Protein AF-A0A812PKY8-F1 (afdb_monomer)

pLDDT: mean 78.38, std 15.61, range [19.61, 97.19]

Solvent-accessible surface area (backbone atoms only — not comparable to full-atom values): 26232 Å² total; per-residue (Å²): 136,86,81,79,79,78,82,74,77,72,78,53,70,25,56,55,22,37,48,30,30,72,74,69,40,31,68,60,17,46,50,54,48,53,51,48,42,72,75,60,76,65,71,56,68,57,36,49,47,14,37,21,49,14,18,35,76,67,53,36,32,70,62,14,53,65,48,32,70,83,39,70,86,38,48,69,43,48,37,32,26,28,48,10,25,46,45,48,92,34,24,68,61,21,46,52,50,51,50,48,36,58,75,68,70,42,76,80,50,54,68,36,42,36,24,29,20,40,5,19,36,63,55,71,38,39,71,60,16,50,50,40,51,50,52,38,26,68,69,70,41,75,80,50,76,65,42,52,53,39,52,41,55,29,34,73,76,51,44,66,63,48,48,51,58,51,70,72,36,68,66,55,64,41,71,66,44,32,24,41,48,34,32,47,45,43,74,66,68,66,83,54,68,65,60,54,48,51,34,49,52,50,27,55,56,50,52,78,78,50,88,74,55,55,66,50,47,16,38,32,39,25,16,29,20,73,63,69,54,64,49,73,72,58,50,52,50,52,51,56,54,50,70,75,44,61,87,72,42,52,77,68,36,50,29,31,36,35,43,9,32,37,63,42,74,52,43,58,68,58,43,51,52,49,46,44,51,54,32,55,50,52,73,72,51,64,70,85,80,49,60,68,71,59,42,52,51,51,51,51,44,48,45,52,36,50,22,28,29,33,73,59,71,58,58,45,71,66,38,53,54,47,44,47,52,49,42,31,54,48,15,48,48,53,27,56,76,70,68,56,82,68,70,90,46,84,48,44,83,40,83,82,71,90,75,75,55,72,42,64,39,31,46,37,54,44,34,36,32,31,38,42,27,38,78,34,34,45,80,66,98,87,55,97,56,55,40,50,50,57,54,52,42,61,75,49,66,77,70,41,69,37,56,74,30,73,96,55,56,35,20,42,79,71,82,58,75,57,79,47,60,47,79,45,55,32,26,52,35,41,27,41,33,41,51,52,50,50,51,57,36,55,43,84,60,100,79,75,54,59,54,79,80,37,79,76,56,56,70,70,55,35,53,48,54,54,51,62,70,67,70,75,72,97,71,82,96,80,82,82,75,91,125

Foldseek 3Di:
DDDDDDPPDDPPLLVVLQVCLVVLVLVVSVVSLVVQCVPPVQDDVSSLLSNLSSLLSVLVLVSLVVSCVNVVLDLSSLLSSLSSQLDQVRLVVLVVSVVSCVVSVHDDALSSLLSSLNSCLSPLNLVVSLVSLLVCLVVVHDHDPSNLVSLLSSCLSPPPVSVVVCVVRPSCLDLLSLLSQLLSCLVNVDDDVVSNVVSLVSNLVSLVPDQDDLVSLLSNLLSCQSNLPEDPVSVVSSLVSCVVCVVVHDLLSLLSNLNSCLRHPVPLVSLQVSLVVNLVCLVVDDLVPDDPVVSLVSLVSLLSSLLSCLSSVNRDPVSLVSSLVSQLVNQVVVCVVVVADFDQDQKDADDDDPPLDKDFGIDGSWKTKIKHGLQEWDDDPPDPGHHVLVVVCVVCVPNAVLSVDVSLSNQWQDTPGHSWIAITMGTSTRSLSSNSSSVVSNDPDPQDWPCSSRVSDDPVVRVVNNVRVPPTDDDDPDDDDPD

Structure (mmCIF, N/CA/C/O backbone):
data_AF-A0A812PKY8-F1
#
_entry.id   AF-A0A812PKY8-F1
#
loop_
_atom_site.group_PDB
_atom_site.id
_atom_site.type_symbol
_atom_site.label_atom_id
_atom_site.label_alt_id
_atom_site.label_comp_id
_atom_site.label_asym_id
_atom_site.label_entity_id
_atom_site.label_seq_id
_atom_site.pdbx_PDB_ins_code
_atom_site.Cartn_x
_atom_site.Cartn_y
_atom_site.Cartn_z
_atom_site.occupancy
_atom_site.B_iso_or_equiv
_atom_site.auth_seq_id
_atom_site.auth_comp_id
_atom_site.auth_asym_id
_atom_site.auth_atom_id
_atom_site.pdbx_PDB_model_num
ATOM 1 N N . MET A 1 1 ? -17.875 -58.434 38.154 1.00 33.62 1 MET A N 1
ATOM 2 C CA . MET A 1 1 ? -17.111 -57.181 37.977 1.00 33.62 1 MET A CA 1
ATOM 3 C C . MET A 1 1 ? -18.035 -56.139 37.361 1.00 33.62 1 MET A C 1
ATOM 5 O O . MET A 1 1 ? -18.436 -56.298 36.219 1.00 33.62 1 MET A O 1
ATOM 9 N N . HIS A 1 2 ? -18.473 -55.155 38.150 1.00 27.56 2 HIS A N 1
ATOM 10 C CA . HIS A 1 2 ? -19.281 -54.022 37.688 1.00 27.56 2 HIS A CA 1
ATOM 11 C C . HIS A 1 2 ? -18.355 -52.957 37.087 1.00 27.56 2 HIS A C 1
ATOM 13 O O . HIS A 1 2 ? -17.641 -52.280 37.826 1.00 27.56 2 HIS A O 1
ATOM 19 N N . CYS A 1 3 ? -18.377 -52.785 35.767 1.00 26.94 3 CYS A N 1
ATOM 20 C CA . CYS A 1 3 ? -17.815 -51.597 35.133 1.00 26.94 3 CYS A CA 1
ATOM 21 C C . CYS A 1 3 ? -18.802 -50.441 35.331 1.00 26.94 3 CYS A C 1
ATOM 23 O O . CYS A 1 3 ? -19.840 -50.376 34.676 1.00 26.94 3 CYS A O 1
ATOM 25 N N . ARG A 1 4 ? -18.489 -49.544 36.273 1.00 32.50 4 ARG A N 1
ATOM 26 C CA . ARG A 1 4 ? -19.127 -48.228 36.382 1.00 32.50 4 ARG A CA 1
ATOM 27 C C . ARG A 1 4 ? -18.862 -47.469 35.081 1.00 32.50 4 ARG A C 1
ATOM 29 O O . ARG A 1 4 ? -17.724 -47.094 34.814 1.00 32.50 4 ARG A O 1
ATOM 36 N N . GLY A 1 5 ? -19.906 -47.271 34.281 1.00 28.80 5 GLY A N 1
ATOM 37 C CA . GLY A 1 5 ? -19.868 -46.379 33.130 1.00 28.80 5 GLY A CA 1
ATOM 38 C C . GLY A 1 5 ? -19.597 -44.956 33.603 1.00 28.80 5 GLY A C 1
ATOM 39 O O . GLY A 1 5 ? -20.410 -44.361 34.307 1.00 28.80 5 GLY A O 1
ATOM 40 N N . VAL A 1 6 ? -18.434 -44.428 33.240 1.00 34.09 6 VAL A N 1
ATOM 41 C CA . VAL A 1 6 ? -18.149 -42.998 33.318 1.00 34.09 6 VAL A CA 1
ATOM 42 C C . VAL A 1 6 ? -19.081 -42.323 32.314 1.00 34.09 6 VAL A C 1
ATOM 44 O O . VAL A 1 6 ? -18.922 -42.498 31.109 1.00 34.09 6 VAL A O 1
ATOM 47 N N . GLN A 1 7 ? -20.081 -41.585 32.800 1.00 30.86 7 GLN A N 1
ATOM 48 C CA . GLN A 1 7 ? -20.817 -40.623 31.982 1.00 30.86 7 GLN A CA 1
ATOM 49 C C . GLN A 1 7 ? -19.834 -39.526 31.558 1.00 30.86 7 GLN A C 1
ATOM 51 O O . GLN A 1 7 ? -19.608 -38.562 32.284 1.00 30.86 7 GLN A O 1
ATOM 56 N N . THR A 1 8 ? -19.217 -39.672 30.389 1.00 33.19 8 THR A N 1
ATOM 57 C CA . THR A 1 8 ? -18.605 -38.536 29.700 1.00 33.19 8 THR A CA 1
ATOM 58 C C . THR A 1 8 ? -19.751 -37.671 29.188 1.00 33.19 8 THR A C 1
ATOM 60 O O . THR A 1 8 ? -20.454 -38.067 28.259 1.00 33.19 8 THR A O 1
ATOM 63 N N . ALA A 1 9 ? -19.999 -36.533 29.839 1.00 33.72 9 ALA A N 1
ATOM 64 C CA . ALA A 1 9 ? -20.983 -35.558 29.385 1.00 33.72 9 ALA A CA 1
ATOM 65 C C . ALA A 1 9 ? -20.682 -35.177 27.925 1.00 33.72 9 ALA A C 1
ATOM 67 O O . ALA A 1 9 ? -19.573 -34.734 27.621 1.00 33.72 9 ALA A O 1
ATOM 68 N N . ALA A 1 10 ? -21.645 -35.387 27.023 1.00 43.75 10 ALA A N 1
ATOM 69 C CA . ALA A 1 10 ? -21.539 -34.931 25.641 1.00 43.75 10 ALA A CA 1
ATOM 70 C C . ALA A 1 10 ? -21.256 -33.413 25.629 1.00 43.75 10 ALA A C 1
ATOM 72 O O . ALA A 1 10 ? -21.832 -32.694 26.456 1.00 43.75 10 ALA A O 1
ATOM 73 N N . PRO A 1 11 ? -20.368 -32.906 24.751 1.00 52.34 11 PRO A N 1
ATOM 74 C CA . PRO A 1 11 ? -20.156 -31.469 24.638 1.00 52.34 11 PRO A CA 1
ATOM 75 C C . PRO A 1 11 ? -21.502 -30.816 24.325 1.00 52.34 11 PRO A C 1
ATOM 77 O O . PRO A 1 11 ? -22.211 -31.265 23.429 1.00 52.34 11 PRO A O 1
ATOM 80 N N . SER A 1 12 ? -21.878 -29.790 25.090 1.00 65.56 12 SER A N 1
ATOM 81 C CA . SER A 1 12 ? -23.112 -29.054 24.823 1.00 65.56 12 SER A CA 1
ATOM 82 C C . SER A 1 12 ? -23.106 -28.550 23.377 1.00 65.56 12 SER A C 1
ATOM 84 O O . SER A 1 12 ? -22.061 -28.117 22.884 1.00 65.56 12 SER A O 1
ATOM 86 N N . ASP A 1 13 ? -24.258 -28.572 22.701 1.00 67.62 13 ASP A N 1
ATOM 87 C CA . ASP A 1 13 ? -24.382 -28.173 21.287 1.00 67.62 13 ASP A CA 1
ATOM 88 C C . ASP A 1 13 ? -23.737 -26.798 21.010 1.00 67.62 13 ASP A C 1
ATOM 90 O O . ASP A 1 13 ? -23.114 -26.569 19.973 1.00 67.62 13 ASP A O 1
ATOM 94 N N . GLY A 1 14 ? -23.774 -25.888 21.992 1.00 69.62 14 GLY A N 1
ATOM 95 C CA . GLY A 1 14 ? -23.125 -24.577 21.914 1.00 69.62 14 GLY A CA 1
ATOM 96 C C . GLY A 1 14 ? -21.590 -24.606 21.874 1.00 69.62 14 GLY A C 1
ATOM 97 O O . GLY A 1 14 ? -20.984 -23.741 21.238 1.00 69.62 14 GLY A O 1
ATOM 98 N N . ALA A 1 15 ? -20.941 -25.588 22.504 1.00 74.06 15 ALA A N 1
ATOM 99 C CA . ALA A 1 15 ? -19.489 -25.759 22.442 1.00 74.06 15 ALA A CA 1
ATOM 100 C C . ALA A 1 15 ? -19.040 -26.255 21.058 1.00 74.06 15 ALA A C 1
ATOM 102 O O . ALA A 1 15 ? -18.054 -25.745 20.522 1.00 74.06 15 ALA A O 1
ATOM 103 N N . ALA A 1 16 ? -19.798 -27.178 20.454 1.00 78.31 16 ALA A N 1
ATOM 104 C CA . ALA A 1 16 ? -19.541 -27.682 19.105 1.00 78.31 16 ALA A CA 1
ATOM 105 C C . ALA A 1 16 ? -19.711 -26.578 18.046 1.00 78.31 16 ALA A C 1
ATOM 107 O O . ALA A 1 16 ? -18.799 -26.327 17.258 1.00 78.31 16 ALA A O 1
ATOM 108 N N . ILE A 1 17 ? -20.821 -25.828 18.096 1.00 80.62 17 ILE A N 1
ATOM 109 C CA . ILE A 1 17 ? -21.068 -24.684 17.199 1.00 80.62 17 ILE A CA 1
ATOM 110 C C . ILE A 1 17 ? -19.972 -23.619 17.367 1.00 80.62 17 ILE A C 1
ATOM 112 O O . ILE A 1 17 ? -19.467 -23.067 16.388 1.00 80.62 17 ILE A O 1
ATOM 116 N N . GLY A 1 18 ? -19.561 -23.340 18.609 1.00 78.00 18 GLY A N 1
ATOM 117 C CA . GLY A 1 18 ? -18.485 -22.396 18.902 1.00 78.00 18 GLY A CA 1
ATOM 118 C C . GLY A 1 18 ? -17.114 -22.829 18.370 1.00 78.00 18 GLY A C 1
ATOM 119 O O . GLY A 1 18 ? -16.328 -21.967 17.975 1.00 78.00 18 GLY A O 1
ATOM 120 N N . HIS A 1 19 ? -16.824 -24.133 18.347 1.00 79.12 19 HIS A N 1
ATOM 121 C CA . HIS A 1 19 ? -15.593 -24.686 17.776 1.00 79.12 19 HIS A CA 1
ATOM 122 C C . HIS A 1 19 ? -15.577 -24.558 16.251 1.00 79.12 19 HIS A C 1
ATOM 124 O O . HIS A 1 19 ? -14.651 -23.968 15.699 1.00 79.12 19 HIS A O 1
ATOM 130 N N . LEU A 1 20 ? -16.658 -24.979 15.588 1.00 80.69 20 LEU A N 1
ATOM 131 C CA . LEU A 1 20 ? -16.820 -24.871 14.133 1.00 80.69 20 LEU A CA 1
ATOM 132 C C . LEU A 1 20 ? -16.723 -23.417 13.652 1.00 80.69 20 LEU A C 1
ATOM 134 O O . LEU A 1 20 ? -16.083 -23.122 12.642 1.00 80.69 20 LEU A O 1
ATOM 138 N N . ALA A 1 21 ? -17.288 -22.480 14.420 1.00 76.31 21 ALA A N 1
ATOM 139 C CA . ALA A 1 21 ? -17.143 -21.052 14.162 1.00 76.31 21 ALA A CA 1
ATOM 140 C C . ALA A 1 21 ? -15.697 -20.553 14.342 1.00 76.31 21 ALA A C 1
ATOM 142 O O . ALA A 1 21 ? -15.305 -19.573 13.728 1.00 76.31 21 ALA A O 1
ATOM 143 N N . LYS A 1 22 ? -14.864 -21.162 15.190 1.00 77.56 22 LYS A N 1
ATOM 144 C CA . LYS A 1 22 ? -13.445 -20.769 15.294 1.00 77.56 22 LYS A CA 1
ATOM 145 C C . LYS A 1 22 ? -12.614 -21.302 14.130 1.00 77.56 22 LYS A C 1
ATOM 147 O O . LYS A 1 22 ? -11.694 -20.613 13.707 1.00 77.56 22 LYS A O 1
ATOM 152 N N . GLU A 1 23 ? -12.970 -22.466 13.601 1.00 78.00 23 GLU A N 1
ATOM 153 C CA . GLU A 1 23 ? -12.292 -23.120 12.474 1.00 78.00 23 GLU A CA 1
ATOM 154 C C . GLU A 1 23 ? -12.733 -22.591 11.097 1.00 78.00 23 GLU A C 1
ATOM 156 O O . GLU A 1 23 ? -12.262 -23.068 10.069 1.00 78.00 23 GLU A O 1
ATOM 161 N N . GLY A 1 24 ? -13.638 -21.605 11.055 1.00 73.81 24 GLY A N 1
ATOM 162 C CA . GLY A 1 24 ? -14.130 -21.007 9.810 1.00 73.81 24 GLY A CA 1
ATOM 163 C C . GLY A 1 24 ? -15.182 -21.848 9.077 1.00 73.81 24 GLY A C 1
ATOM 164 O O . GLY A 1 24 ? -15.594 -21.492 7.974 1.00 73.81 24 GLY A O 1
ATOM 165 N N . GLN A 1 25 ? -15.675 -22.930 9.686 1.00 82.31 25 GLN A N 1
ATOM 166 C CA . GLN A 1 25 ? -16.699 -23.814 9.120 1.00 82.31 25 GLN A CA 1
ATOM 167 C C . GLN A 1 25 ? -18.116 -23.289 9.403 1.00 82.31 25 GLN A C 1
ATOM 169 O O . GLN A 1 25 ? -18.952 -23.951 10.022 1.00 82.31 25 GLN A O 1
ATOM 174 N N . TRP A 1 26 ? -18.398 -22.066 8.956 1.00 81.62 26 TRP A N 1
ATOM 175 C CA . TRP A 1 26 ? -19.626 -21.344 9.297 1.00 81.62 26 TRP A CA 1
ATOM 176 C C . TRP A 1 26 ? -20.910 -22.037 8.808 1.00 81.62 26 TRP A C 1
ATOM 178 O O . TRP A 1 26 ? -21.904 -22.028 9.529 1.00 81.62 26 TRP A O 1
ATOM 188 N N . LEU A 1 27 ? -20.891 -22.692 7.640 1.00 81.56 27 LEU A N 1
ATOM 189 C CA . LEU A 1 27 ? -22.039 -23.450 7.116 1.00 81.56 27 LEU A CA 1
ATOM 190 C C . LEU A 1 27 ? -22.426 -24.616 8.035 1.00 81.56 27 LEU A C 1
ATOM 192 O O . LEU A 1 27 ? -23.597 -24.770 8.375 1.00 81.56 27 LEU A O 1
ATOM 196 N N . HIS A 1 28 ? -21.439 -25.390 8.493 1.00 81.06 28 HIS A N 1
ATOM 197 C CA . HIS A 1 28 ? -21.659 -26.507 9.414 1.00 81.06 28 HIS A CA 1
ATOM 198 C C . HIS A 1 28 ? -22.146 -26.015 10.779 1.00 81.06 28 HIS A C 1
ATOM 200 O O . HIS A 1 28 ? -23.069 -26.593 11.347 1.00 81.06 28 HIS A O 1
ATOM 206 N N . ALA A 1 29 ? -21.591 -24.904 11.276 1.00 82.44 29 ALA A N 1
ATOM 207 C CA . ALA A 1 29 ? -22.041 -24.280 12.518 1.00 82.44 29 ALA A CA 1
ATOM 208 C C . ALA A 1 29 ? -23.519 -23.841 12.452 1.00 82.44 29 ALA A C 1
ATOM 210 O O . ALA A 1 29 ? -24.260 -24.028 13.417 1.00 82.44 29 ALA A O 1
ATOM 211 N N . LEU A 1 30 ? -23.962 -23.284 11.317 1.00 80.38 30 LEU A N 1
ATOM 212 C CA . LEU A 1 30 ? -25.359 -22.883 11.113 1.00 80.38 30 LEU A CA 1
ATOM 213 C C . LEU A 1 30 ? -26.298 -24.078 10.931 1.00 80.38 30 LEU A C 1
ATOM 215 O O . LEU A 1 30 ? -27.414 -24.039 11.444 1.00 80.38 30 LEU A O 1
ATOM 219 N N . HIS A 1 31 ? -25.846 -25.140 10.260 1.00 83.00 31 HIS A N 1
ATOM 220 C CA . HIS A 1 31 ? -26.614 -26.376 10.114 1.00 83.00 31 HIS A CA 1
ATOM 221 C C . HIS A 1 31 ? -26.889 -27.025 11.476 1.00 83.00 31 HIS A C 1
ATOM 223 O O . HIS A 1 31 ? -28.045 -27.247 11.831 1.00 83.00 31 HIS A O 1
ATOM 229 N N . TYR A 1 32 ? -25.844 -27.199 12.292 1.00 82.25 32 TYR A N 1
ATOM 230 C CA . TYR A 1 32 ? -25.969 -27.707 13.662 1.00 82.25 32 TYR A CA 1
ATOM 231 C C . TYR A 1 32 ? -26.882 -26.833 14.532 1.00 82.25 32 TYR A C 1
ATOM 233 O O . TYR A 1 32 ? -27.670 -27.341 15.327 1.00 82.25 32 TYR A O 1
ATOM 241 N N . PHE A 1 33 ? -26.814 -25.507 14.378 1.00 82.25 33 PHE A N 1
ATOM 242 C CA . PHE A 1 33 ? -27.704 -24.594 15.093 1.00 82.25 33 PHE A CA 1
ATOM 243 C C . PHE A 1 33 ? -29.174 -24.748 14.668 1.00 82.25 33 PHE A C 1
ATOM 245 O O . PHE A 1 33 ? -30.067 -24.723 15.519 1.00 82.25 33 PHE A O 1
ATOM 252 N N . ALA A 1 34 ? -29.440 -24.911 13.369 1.00 80.88 34 ALA A N 1
ATOM 253 C CA . ALA A 1 34 ? -30.788 -25.124 12.849 1.00 80.88 34 ALA A CA 1
ATOM 254 C C . ALA A 1 34 ? -31.380 -26.450 13.353 1.00 80.88 34 ALA A C 1
ATOM 256 O O . ALA A 1 34 ? -32.517 -26.463 13.829 1.00 80.88 34 ALA A O 1
ATOM 257 N N . GLU A 1 35 ? -30.593 -27.528 13.343 1.00 80.69 35 GLU A N 1
ATOM 258 C CA . GLU A 1 35 ? -30.988 -28.826 13.899 1.00 80.69 35 GLU A CA 1
ATOM 259 C C . GLU A 1 35 ? -31.303 -28.724 15.398 1.00 80.69 35 GLU A C 1
ATOM 261 O O . GLU A 1 35 ? -32.394 -29.109 15.828 1.00 80.69 35 GLU A O 1
ATOM 266 N N . ALA A 1 36 ? -30.421 -28.102 16.188 1.00 74.81 36 ALA A N 1
ATOM 267 C CA . ALA A 1 36 ? -30.640 -27.899 17.621 1.00 74.81 36 ALA A CA 1
ATOM 268 C C . ALA A 1 36 ? -31.924 -27.095 17.911 1.00 74.81 36 ALA A C 1
ATOM 270 O O . ALA A 1 36 ? -32.681 -27.422 18.829 1.00 74.81 36 ALA A O 1
ATOM 271 N N . LYS A 1 37 ? -32.226 -26.080 17.087 1.00 76.19 37 LYS A N 1
ATOM 272 C CA . LYS A 1 37 ? -33.464 -25.289 17.189 1.00 76.19 37 LYS A CA 1
ATOM 273 C C . LYS A 1 37 ? -34.715 -26.125 16.913 1.00 76.19 37 LYS A C 1
ATOM 275 O O . LYS A 1 37 ? -35.722 -25.937 17.592 1.00 76.19 37 LYS A O 1
ATOM 280 N N . THR A 1 38 ? -34.655 -27.047 15.952 1.00 75.88 38 THR A N 1
ATOM 281 C CA . THR A 1 38 ? -35.784 -27.935 15.621 1.00 75.88 38 THR A CA 1
ATOM 282 C C . THR A 1 38 ? -36.025 -29.028 16.660 1.00 75.88 38 THR A C 1
ATOM 284 O O . THR A 1 38 ? -37.173 -29.401 16.878 1.00 75.88 38 THR A O 1
ATOM 287 N N . GLN A 1 39 ? -34.976 -29.517 17.329 1.00 69.50 39 GLN A N 1
ATOM 288 C CA . GLN A 1 39 ? -35.082 -30.640 18.265 1.00 69.50 39 GLN A CA 1
ATOM 289 C C . GLN A 1 39 ? -35.458 -30.229 19.696 1.00 69.50 39 GLN A C 1
ATOM 291 O O . GLN A 1 39 ? -36.155 -30.981 20.372 1.00 69.50 39 GLN A O 1
ATOM 296 N N . GLN A 1 40 ? -35.011 -29.061 20.177 1.00 60.28 40 GLN A N 1
ATOM 297 C CA . GLN A 1 40 ? -35.161 -28.677 21.593 1.00 60.28 40 GLN A CA 1
ATOM 298 C C . GLN A 1 40 ? -36.161 -27.534 21.841 1.00 60.28 40 GLN A C 1
ATOM 300 O O . GLN A 1 40 ? -36.515 -27.284 22.992 1.00 60.28 40 GLN A O 1
ATOM 305 N N . GLY A 1 41 ? -36.633 -26.827 20.804 1.00 57.62 41 GLY A N 1
ATOM 306 C CA . GLY A 1 41 ? -37.629 -25.743 20.899 1.00 57.62 41 GLY A CA 1
ATOM 307 C C . GLY A 1 41 ? -37.155 -24.458 21.606 1.00 57.62 41 GLY A C 1
ATOM 308 O O . GLY A 1 41 ? -37.576 -23.365 21.233 1.00 57.62 41 GLY A O 1
ATOM 309 N N . SER A 1 42 ? -36.235 -24.563 22.569 1.00 62.53 42 SER A N 1
ATOM 310 C CA . SER A 1 42 ? -35.539 -23.467 23.246 1.00 62.53 42 SER A CA 1
ATOM 311 C C . SER A 1 42 ? -34.035 -23.627 23.048 1.00 62.53 42 SER A C 1
ATOM 313 O O . SER A 1 42 ? -33.456 -24.648 23.411 1.00 62.53 42 SER A O 1
ATOM 315 N N . VAL A 1 43 ? -33.398 -22.626 22.443 1.00 72.50 43 VAL A N 1
ATOM 316 C CA . VAL A 1 43 ? -31.973 -22.683 22.113 1.00 72.50 43 VAL A CA 1
ATOM 317 C C . VAL A 1 43 ? -31.166 -22.024 23.222 1.00 72.50 43 VAL A C 1
ATOM 319 O O . VAL A 1 43 ? -31.390 -20.862 23.560 1.00 72.50 43 VAL A O 1
ATOM 322 N N . ALA A 1 44 ? -30.199 -22.754 23.778 1.00 78.62 44 ALA A N 1
ATOM 323 C CA . ALA A 1 44 ? -29.298 -22.209 24.783 1.00 78.62 44 ALA A CA 1
ATOM 324 C C . ALA A 1 44 ? -28.541 -20.981 24.243 1.00 78.62 44 ALA A C 1
ATOM 326 O O . ALA A 1 44 ? -28.063 -20.963 23.107 1.00 78.62 44 ALA A O 1
ATOM 327 N N . MET A 1 45 ? -28.351 -19.968 25.090 1.00 79.75 45 MET A N 1
ATOM 328 C CA . MET A 1 45 ? -27.681 -18.715 24.714 1.00 79.75 45 MET A CA 1
ATOM 329 C C . MET A 1 45 ? -26.235 -18.945 24.217 1.00 79.75 45 MET A C 1
ATOM 331 O O . MET A 1 45 ? -25.758 -18.250 23.321 1.00 79.75 45 MET A O 1
ATOM 335 N N . ALA A 1 46 ? -25.560 -19.995 24.705 1.00 78.88 46 ALA A N 1
ATOM 336 C CA . ALA A 1 46 ? -24.260 -20.435 24.191 1.00 78.88 46 ALA A CA 1
ATOM 337 C C . ALA A 1 46 ? -24.302 -20.828 22.699 1.00 78.88 46 ALA A C 1
ATOM 339 O O . ALA A 1 46 ? -23.403 -20.456 21.943 1.00 78.88 46 ALA A O 1
ATOM 340 N N . SER A 1 47 ? -25.360 -21.514 22.262 1.00 79.31 47 SER A N 1
ATOM 341 C CA . SER A 1 47 ? -25.571 -21.888 20.860 1.00 79.31 47 SER A CA 1
ATOM 342 C C . SER A 1 47 ? -25.873 -20.659 19.997 1.00 79.31 47 SER A C 1
ATOM 344 O O . SER A 1 47 ? -25.320 -20.538 18.905 1.00 79.31 47 SER A O 1
ATOM 346 N N . CYS A 1 48 ? -26.651 -19.693 20.509 1.00 80.81 48 CYS A N 1
ATOM 347 C CA . CYS A 1 48 ? -26.885 -18.410 19.831 1.00 80.81 48 CYS A CA 1
ATOM 348 C C . CYS A 1 48 ? -25.583 -17.615 19.638 1.00 80.81 48 CYS A C 1
ATOM 350 O O . CYS A 1 48 ? -25.317 -17.129 18.538 1.00 80.81 48 CYS A O 1
ATOM 352 N N . ARG A 1 49 ? -24.722 -17.537 20.665 1.00 83.12 49 ARG A N 1
ATOM 353 C CA . ARG A 1 49 ? -23.398 -16.894 20.564 1.00 83.12 49 ARG A CA 1
ATOM 354 C C . ARG A 1 49 ? -22.511 -17.558 19.511 1.00 83.12 49 ARG A C 1
ATOM 356 O O . ARG A 1 49 ? -21.851 -16.857 18.744 1.00 83.12 49 ARG A O 1
ATOM 363 N N . GLY A 1 50 ? -22.494 -18.891 19.466 1.00 82.38 50 GLY A N 1
ATOM 364 C CA . GLY A 1 50 ? -21.751 -19.653 18.460 1.00 82.38 50 GLY A CA 1
ATOM 365 C C . GLY A 1 50 ? -22.238 -19.367 17.035 1.00 82.38 50 GLY A C 1
ATOM 366 O O . GLY A 1 50 ? -21.435 -19.018 16.169 1.00 82.38 50 GLY A O 1
ATOM 367 N N . ALA A 1 51 ? -23.552 -19.429 16.812 1.00 84.56 51 ALA A N 1
ATOM 368 C CA . ALA A 1 51 ? -24.163 -19.205 15.503 1.00 84.56 51 ALA A CA 1
ATOM 369 C C . ALA A 1 51 ? -23.986 -17.764 15.004 1.00 84.56 51 ALA A C 1
ATOM 371 O O . ALA A 1 51 ? -23.611 -17.548 13.852 1.00 84.56 51 ALA A O 1
ATOM 372 N N . ILE A 1 52 ? -24.170 -16.762 15.870 1.00 84.62 52 ILE A N 1
ATOM 373 C CA . ILE A 1 52 ? -23.960 -15.355 15.497 1.00 84.62 52 ILE A CA 1
ATOM 374 C C . ILE A 1 52 ? -22.473 -15.085 15.209 1.00 84.62 52 ILE A C 1
ATOM 376 O O . ILE A 1 52 ? -22.150 -14.337 14.284 1.00 84.62 52 ILE A O 1
ATOM 380 N N . ARG A 1 53 ? -21.540 -15.730 15.925 1.00 83.44 53 ARG A N 1
ATOM 381 C CA . ARG A 1 53 ? -20.101 -15.637 15.620 1.00 83.44 53 ARG A CA 1
ATOM 382 C C . ARG A 1 53 ? -19.761 -16.231 14.250 1.00 83.44 53 ARG A C 1
ATOM 384 O O . ARG A 1 53 ? -18.974 -15.625 13.526 1.00 83.44 53 ARG A O 1
ATOM 391 N N . ALA A 1 54 ? -20.365 -17.362 13.887 1.00 83.25 54 ALA A N 1
ATOM 392 C CA . ALA A 1 54 ? -20.251 -17.922 12.540 1.00 83.25 54 ALA A CA 1
ATOM 393 C C . ALA A 1 54 ? -20.830 -16.960 11.485 1.00 83.25 54 ALA A C 1
ATOM 395 O O . ALA A 1 54 ? -20.174 -16.681 10.482 1.00 83.25 54 ALA A O 1
ATOM 396 N N . CYS A 1 55 ? -21.999 -16.358 11.746 1.00 83.06 55 CYS A N 1
ATOM 397 C CA . CYS A 1 55 ? -22.598 -15.362 10.850 1.00 83.06 55 CYS A CA 1
ATOM 398 C C . CYS A 1 55 ? -21.698 -14.136 10.645 1.00 83.06 55 CYS A C 1
ATOM 400 O O . CYS A 1 55 ? -21.590 -13.638 9.527 1.00 83.06 55 CYS A O 1
ATOM 402 N N . LYS A 1 56 ? -21.030 -13.661 11.704 1.00 81.31 56 LYS A N 1
ATOM 403 C CA . LYS A 1 56 ? -20.069 -12.550 11.641 1.00 81.31 56 LYS A CA 1
ATOM 404 C C . LYS A 1 56 ? -18.926 -12.836 10.666 1.00 81.31 56 LYS A C 1
ATOM 406 O O . LYS A 1 56 ? -18.526 -11.940 9.933 1.00 81.31 56 LYS A O 1
ATOM 411 N N . GLN A 1 57 ? -18.393 -14.057 10.659 1.00 79.06 57 GLN A N 1
ATOM 412 C CA . GLN A 1 57 ? -17.316 -14.447 9.739 1.00 79.06 57 GLN A CA 1
ATOM 413 C C . GLN A 1 57 ? -17.806 -14.609 8.300 1.00 79.06 57 GLN A C 1
ATOM 415 O O . GLN A 1 57 ? -17.084 -14.270 7.370 1.00 79.06 57 GLN A O 1
ATOM 420 N N . ALA A 1 58 ? -19.035 -15.094 8.130 1.00 77.50 58 ALA A N 1
ATOM 421 C CA . ALA A 1 58 ? -19.656 -15.321 6.829 1.00 77.50 58 ALA A CA 1
ATOM 422 C C . ALA A 1 58 ? -20.342 -14.078 6.229 1.00 77.50 58 ALA A C 1
ATOM 424 O O . ALA A 1 58 ? -20.898 -14.164 5.139 1.00 77.50 58 ALA A O 1
ATOM 425 N N . ALA A 1 59 ? -20.381 -12.952 6.954 1.00 74.75 59 ALA A N 1
ATOM 426 C CA . ALA A 1 59 ? -21.211 -11.783 6.633 1.00 74.75 59 ALA A CA 1
ATOM 427 C C . ALA A 1 59 ? -22.709 -12.121 6.397 1.00 74.75 59 ALA A C 1
ATOM 429 O O . ALA A 1 59 ? -23.413 -11.449 5.639 1.00 74.75 59 ALA A O 1
ATOM 430 N N . ALA A 1 60 ? -23.219 -13.164 7.066 1.00 81.75 60 ALA A N 1
ATOM 431 C CA . ALA A 1 60 ? -24.583 -13.677 6.913 1.00 81.75 60 ALA A CA 1
ATOM 432 C C . ALA A 1 60 ? -25.578 -12.933 7.830 1.00 81.75 60 ALA A C 1
ATOM 434 O O . ALA A 1 60 ? -26.007 -13.436 8.870 1.00 81.75 60 ALA A O 1
ATOM 435 N N . TRP A 1 61 ? -25.928 -11.703 7.453 1.00 79.62 61 TRP A N 1
ATOM 436 C CA . TRP A 1 61 ? -26.745 -10.782 8.259 1.00 79.62 61 TRP A CA 1
ATOM 437 C C . TRP A 1 61 ? -28.171 -11.279 8.559 1.00 79.62 61 TRP A C 1
ATOM 439 O O . TRP A 1 61 ? -28.648 -11.097 9.678 1.00 79.62 61 TRP A O 1
ATOM 449 N N . ASP A 1 62 ? -28.846 -11.925 7.602 1.00 82.81 62 ASP A N 1
ATOM 450 C CA . ASP A 1 62 ? -30.213 -12.444 7.782 1.00 82.81 62 ASP A CA 1
ATOM 451 C C . ASP A 1 62 ? -30.288 -13.450 8.930 1.00 82.81 62 ASP A C 1
ATOM 453 O O . ASP A 1 62 ? -31.105 -13.328 9.846 1.00 82.81 62 ASP A O 1
ATOM 457 N N . TRP A 1 63 ? -29.364 -14.411 8.913 1.00 79.00 63 TRP A N 1
ATOM 458 C CA . TRP A 1 63 ? -29.230 -15.427 9.948 1.00 79.00 63 TRP A CA 1
ATOM 459 C C . TRP A 1 63 ? -28.802 -14.821 11.283 1.00 79.00 63 TRP A C 1
ATOM 461 O O . TRP A 1 63 ? -29.337 -15.210 12.324 1.00 79.00 63 TRP A O 1
ATOM 471 N N . ALA A 1 64 ? -27.904 -13.830 11.268 1.00 83.44 64 ALA A N 1
ATOM 472 C CA . ALA A 1 64 ? -27.485 -13.131 12.478 1.00 83.44 64 ALA A CA 1
ATOM 473 C C . ALA A 1 64 ? -28.666 -12.435 13.171 1.00 83.44 64 ALA A C 1
ATOM 475 O O . ALA A 1 64 ? -28.857 -12.616 14.370 1.00 83.44 64 ALA A O 1
ATOM 476 N N . LEU A 1 65 ? -29.487 -11.688 12.425 1.00 81.19 65 LEU A N 1
ATOM 477 C CA . LEU A 1 65 ? -30.640 -10.966 12.973 1.00 81.19 65 LEU A CA 1
ATOM 478 C C . LEU A 1 65 ? -31.767 -11.909 13.409 1.00 81.19 65 LEU A C 1
ATOM 480 O O . LEU A 1 65 ? -32.348 -11.713 14.476 1.00 81.19 65 LEU A O 1
ATOM 484 N N . ALA A 1 66 ? -32.048 -12.957 12.628 1.00 82.75 66 ALA A N 1
ATOM 485 C CA . ALA A 1 66 ? -33.038 -13.971 12.993 1.00 82.75 66 ALA A CA 1
ATOM 486 C C . ALA A 1 66 ? -32.649 -14.711 14.283 1.00 82.75 66 ALA A C 1
ATOM 488 O O . ALA A 1 66 ? -33.503 -15.013 15.117 1.00 82.75 66 ALA A O 1
ATOM 489 N N . THR A 1 67 ? -31.353 -14.971 14.468 1.00 81.00 67 THR A N 1
ATOM 490 C CA . THR A 1 67 ? -30.815 -15.608 15.678 1.00 81.00 67 THR A CA 1
ATOM 491 C C . THR A 1 67 ? -30.774 -14.637 16.857 1.00 81.00 67 THR A C 1
ATOM 493 O O . THR A 1 67 ? -31.073 -15.024 17.987 1.00 81.00 67 THR A O 1
ATOM 496 N N . LEU A 1 68 ? -30.481 -13.357 16.603 1.00 80.81 68 LEU A N 1
ATOM 497 C CA . LEU A 1 68 ? -30.464 -12.311 17.622 1.00 80.81 68 LEU A CA 1
ATOM 498 C C . LEU A 1 68 ? -31.840 -12.083 18.251 1.00 80.81 68 LEU A C 1
ATOM 500 O O . LEU A 1 68 ? -31.899 -11.733 19.422 1.00 80.81 68 LEU A O 1
ATOM 504 N N . GLY A 1 69 ? -32.943 -12.340 17.540 1.00 77.25 69 GLY A N 1
ATOM 505 C CA . GLY A 1 69 ? -34.291 -12.268 18.120 1.00 77.25 69 GLY A CA 1
ATOM 506 C C . GLY A 1 69 ? -34.442 -13.073 19.423 1.00 77.25 69 GLY A C 1
ATOM 507 O O . GLY A 1 69 ? -35.112 -12.616 20.344 1.00 77.25 69 GLY A O 1
ATOM 508 N N . ALA A 1 70 ? -33.749 -14.213 19.540 1.00 69.56 70 ALA A N 1
ATOM 509 C CA . ALA A 1 70 ? -33.731 -15.056 20.742 1.00 69.56 70 ALA A CA 1
ATOM 510 C C . ALA A 1 70 ? -32.640 -14.675 21.770 1.00 69.56 70 ALA A C 1
ATOM 512 O O . ALA A 1 70 ? -32.616 -15.220 22.869 1.00 69.56 70 ALA A O 1
ATOM 513 N N . ALA A 1 71 ? -31.732 -13.757 21.427 1.00 73.19 71 ALA A N 1
ATOM 514 C CA . ALA A 1 71 ? -30.588 -13.337 22.243 1.00 73.19 71 ALA A CA 1
ATOM 515 C C . ALA A 1 71 ? -30.444 -11.801 22.315 1.00 73.19 71 ALA A C 1
ATOM 517 O O . ALA A 1 71 ? -29.342 -11.285 22.502 1.00 73.19 71 ALA A O 1
ATOM 518 N N . LYS A 1 72 ? -31.552 -11.061 22.146 1.00 69.06 72 LYS A N 1
ATOM 519 C CA . LYS A 1 72 ? -31.555 -9.604 21.905 1.00 69.06 72 LYS A CA 1
ATOM 520 C C . LYS A 1 72 ? -30.912 -8.798 23.040 1.00 69.06 72 LYS A C 1
ATOM 522 O O . LYS A 1 72 ? -30.380 -7.724 22.795 1.00 69.06 72 LYS A O 1
ATOM 527 N N . THR A 1 73 ? -30.934 -9.325 24.261 1.00 73.25 73 THR A N 1
ATOM 528 C CA . THR A 1 73 ? -30.379 -8.682 25.460 1.00 73.25 73 THR A CA 1
ATOM 529 C C . THR A 1 73 ? -28.893 -8.967 25.692 1.00 73.25 73 THR A C 1
ATOM 531 O O . THR A 1 73 ? -28.315 -8.389 26.608 1.00 73.25 73 THR A O 1
ATOM 534 N N . ASP A 1 74 ? -28.249 -9.829 24.892 1.00 80.56 74 ASP A N 1
ATOM 535 C CA . ASP A 1 74 ? -26.823 -10.140 25.041 1.00 80.56 74 ASP A CA 1
ATOM 536 C C . ASP A 1 74 ? -25.950 -9.163 24.225 1.00 80.56 74 ASP A C 1
ATOM 538 O O . ASP A 1 74 ? -25.998 -9.187 22.989 1.00 80.56 74 ASP A O 1
ATOM 542 N N . PRO A 1 75 ? -25.096 -8.338 24.869 1.00 77.06 75 PRO A N 1
ATOM 543 C CA . PRO A 1 75 ? -24.271 -7.346 24.172 1.00 77.06 75 PRO A CA 1
ATOM 544 C C . PRO A 1 75 ? -23.316 -7.956 23.148 1.00 77.06 75 PRO A C 1
ATOM 546 O O . PRO A 1 75 ? -23.112 -7.387 22.079 1.00 77.06 75 PRO A O 1
ATOM 549 N N . ALA A 1 76 ? -22.770 -9.142 23.434 1.00 78.94 76 ALA A N 1
ATOM 550 C CA . ALA A 1 76 ? -21.852 -9.819 22.524 1.00 78.94 76 ALA A CA 1
ATOM 551 C C . ALA A 1 76 ? -22.561 -10.325 21.254 1.00 78.94 76 ALA A C 1
ATOM 553 O O . ALA A 1 76 ? -22.014 -10.198 20.156 1.00 78.94 76 ALA A O 1
ATOM 554 N N . CYS A 1 77 ? -23.777 -10.866 21.385 1.00 79.19 77 CYS A N 1
ATOM 555 C CA . CYS A 1 77 ? -24.608 -11.251 20.244 1.00 79.19 77 CYS A CA 1
ATOM 556 C C . CYS A 1 77 ? -25.006 -10.037 19.397 1.00 79.19 77 CYS A C 1
ATOM 558 O O . CYS A 1 77 ? -24.872 -10.082 18.174 1.00 79.19 77 CYS A O 1
ATOM 560 N N . ALA A 1 78 ? -25.446 -8.946 20.029 1.00 80.25 78 ALA A N 1
ATOM 561 C CA . ALA A 1 78 ? -25.846 -7.733 19.319 1.00 80.25 78 ALA A CA 1
ATOM 562 C C . ALA A 1 78 ? -24.666 -7.094 18.560 1.00 80.25 78 ALA A C 1
ATOM 564 O O . ALA A 1 78 ? -24.784 -6.821 17.366 1.00 80.25 78 ALA A O 1
ATOM 565 N N . ALA A 1 79 ? -23.493 -6.982 19.195 1.00 79.56 79 ALA A N 1
ATOM 566 C CA . ALA A 1 79 ? -22.266 -6.491 18.563 1.00 79.56 79 ALA A CA 1
ATOM 567 C C . ALA A 1 79 ? -21.824 -7.362 17.372 1.00 79.56 79 ALA A C 1
ATOM 569 O O . ALA A 1 79 ? -21.460 -6.864 16.306 1.00 79.56 79 ALA A O 1
ATOM 570 N N . ALA A 1 80 ? -21.870 -8.690 17.509 1.00 80.00 80 ALA A N 1
ATOM 571 C CA . ALA A 1 80 ? -21.501 -9.592 16.422 1.00 80.00 80 ALA A CA 1
ATOM 572 C C . ALA A 1 80 ? -22.507 -9.555 15.255 1.00 80.00 80 ALA A C 1
ATOM 574 O O . ALA A 1 80 ? -22.090 -9.623 14.096 1.00 80.00 80 ALA A O 1
ATOM 575 N N . ALA A 1 81 ? -23.800 -9.383 15.544 1.00 83.19 81 ALA A N 1
ATOM 576 C CA . ALA A 1 81 ? -24.831 -9.185 14.532 1.00 83.19 81 ALA A CA 1
ATOM 577 C C . ALA A 1 81 ? -24.685 -7.837 13.803 1.00 83.19 81 ALA A C 1
ATOM 579 O O . ALA A 1 81 ? -24.832 -7.804 12.582 1.00 83.19 81 ALA A O 1
ATOM 580 N N . LEU A 1 82 ? -24.314 -6.757 14.506 1.00 82.38 82 LEU A N 1
ATOM 581 C CA . LEU A 1 82 ? -23.965 -5.466 13.894 1.00 82.38 82 LEU A CA 1
ATOM 582 C C . LEU A 1 82 ? -22.821 -5.613 12.888 1.00 82.38 82 LEU A C 1
ATOM 584 O O . LEU A 1 82 ? -22.936 -5.164 11.750 1.00 82.38 82 LEU A O 1
ATOM 588 N N . VAL A 1 83 ? -21.747 -6.315 13.264 1.00 77.06 83 VAL A N 1
ATOM 589 C CA . VAL A 1 83 ? -20.617 -6.553 12.351 1.00 77.06 83 VAL A CA 1
ATOM 590 C C . VAL A 1 83 ? -21.031 -7.407 11.146 1.00 77.06 83 VAL A C 1
ATOM 592 O O . VAL A 1 83 ? -20.568 -7.152 10.037 1.00 77.06 83 VAL A O 1
ATOM 595 N N . ALA A 1 84 ? -21.927 -8.382 11.324 1.00 78.00 84 ALA A N 1
ATOM 596 C CA . ALA A 1 84 ? -22.481 -9.147 10.204 1.00 78.00 84 ALA A CA 1
ATOM 597 C C . ALA A 1 84 ? -23.321 -8.269 9.251 1.00 78.00 84 ALA A C 1
ATOM 599 O O . ALA A 1 84 ? -23.379 -8.549 8.057 1.00 78.00 84 ALA A O 1
ATOM 600 N N . CYS A 1 85 ? -23.933 -7.190 9.754 1.00 77.38 85 CYS A N 1
ATOM 601 C CA . CYS A 1 85 ? -24.747 -6.246 8.982 1.00 77.38 85 CYS A CA 1
ATOM 602 C C . CYS A 1 85 ? -23.943 -5.184 8.211 1.00 77.38 85 CYS A C 1
ATOM 604 O O . CYS A 1 85 ? -24.558 -4.324 7.583 1.00 77.38 85 CYS A O 1
ATOM 606 N N . ARG A 1 86 ? -22.602 -5.244 8.192 1.00 68.38 86 ARG A N 1
ATOM 607 C CA . ARG A 1 86 ? -21.704 -4.264 7.538 1.00 68.38 86 ARG A CA 1
ATOM 608 C C . ARG A 1 86 ? -21.826 -4.183 5.999 1.00 68.38 86 ARG A C 1
ATOM 610 O O . ARG A 1 86 ? -20.982 -3.588 5.349 1.00 68.38 86 ARG A O 1
ATOM 617 N N . ASN A 1 87 ? -22.831 -4.799 5.380 1.00 68.81 87 ASN A N 1
ATOM 618 C CA . ASN A 1 87 ? -23.048 -4.704 3.935 1.00 68.81 87 ASN A CA 1
ATOM 619 C C . ASN A 1 87 ? -23.787 -3.411 3.559 1.00 68.81 87 ASN A C 1
ATOM 621 O O . ASN A 1 87 ? -24.747 -3.021 4.229 1.00 68.81 87 ASN A O 1
ATOM 625 N N . ARG A 1 88 ? -23.397 -2.815 2.419 1.00 57.31 88 ARG A N 1
ATOM 626 C CA . ARG A 1 88 ? -23.843 -1.487 1.939 1.00 57.31 88 ARG A CA 1
ATOM 627 C C . ARG A 1 88 ? -25.361 -1.262 1.979 1.00 57.31 88 ARG A C 1
ATOM 629 O O . ARG A 1 88 ? -25.836 -0.183 2.306 1.00 57.31 88 ARG A O 1
ATOM 636 N N . ASN A 1 89 ? -26.147 -2.309 1.736 1.00 67.38 89 ASN A N 1
ATOM 637 C CA . ASN A 1 89 ? -27.608 -2.213 1.630 1.00 67.38 89 ASN A CA 1
ATOM 638 C C . ASN A 1 89 ? -28.366 -2.430 2.954 1.00 67.38 89 ASN A C 1
ATOM 640 O O . ASN A 1 89 ? -29.589 -2.591 2.930 1.00 67.38 89 ASN A O 1
ATOM 644 N N . LYS A 1 90 ? -27.682 -2.514 4.106 1.00 75.62 90 LYS A N 1
ATOM 645 C CA . LYS A 1 90 ? -28.301 -2.901 5.394 1.00 75.62 90 LYS A CA 1
ATOM 646 C C . LYS A 1 90 ? -28.032 -1.931 6.548 1.00 75.62 90 LYS A C 1
ATOM 648 O O . LYS A 1 90 ? -28.348 -2.247 7.697 1.00 75.62 90 LYS A O 1
ATOM 653 N N . TRP A 1 91 ? -27.561 -0.721 6.246 1.00 78.75 91 TRP A N 1
ATOM 654 C CA . TRP A 1 91 ? -27.237 0.305 7.241 1.00 78.75 91 TRP A CA 1
ATOM 655 C C . TRP A 1 91 ? -28.407 0.656 8.174 1.00 78.75 91 TRP A C 1
ATOM 657 O O . TRP A 1 91 ? -28.187 0.816 9.367 1.00 78.75 91 TRP A O 1
ATOM 667 N N . ILE A 1 92 ? -29.653 0.692 7.678 1.00 81.38 92 ILE A N 1
ATOM 668 C CA . ILE A 1 92 ? -30.841 1.009 8.497 1.00 81.38 92 ILE A CA 1
ATOM 669 C C . ILE A 1 92 ? -31.005 -0.009 9.628 1.00 81.38 92 ILE A C 1
ATOM 671 O O . ILE A 1 92 ? -31.269 0.362 10.769 1.00 81.38 92 ILE A O 1
ATOM 675 N N . ARG A 1 93 ? -30.817 -1.301 9.326 1.00 81.06 93 ARG A N 1
ATOM 676 C CA . ARG A 1 93 ? -30.917 -2.366 10.333 1.00 81.06 93 ARG A CA 1
ATOM 677 C C . ARG A 1 93 ? -29.757 -2.302 11.319 1.00 81.06 93 ARG A C 1
ATOM 679 O O . ARG A 1 93 ? -29.976 -2.499 12.507 1.00 81.06 93 ARG A O 1
ATOM 686 N N . SER A 1 94 ? -28.558 -1.973 10.839 1.00 81.75 94 SER A N 1
ATOM 687 C CA . SER A 1 94 ? -27.399 -1.752 11.705 1.00 81.75 94 SER A CA 1
ATOM 688 C C . SER A 1 94 ? -27.608 -0.557 12.645 1.00 81.75 94 SER A C 1
ATOM 690 O O . SER A 1 94 ? -27.368 -0.663 13.840 1.00 81.75 94 SER A O 1
ATOM 692 N N . ALA A 1 95 ? -28.110 0.569 12.138 1.00 80.00 95 ALA A N 1
ATOM 693 C CA . ALA A 1 95 ? -28.386 1.759 12.937 1.00 80.00 95 ALA A CA 1
ATOM 694 C C . ALA A 1 95 ? -29.522 1.516 13.943 1.00 80.00 95 ALA A C 1
ATOM 696 O O . ALA A 1 95 ? -29.386 1.862 15.111 1.00 80.00 95 ALA A O 1
ATOM 697 N N . SER A 1 96 ? -30.609 0.858 13.522 1.00 83.06 96 SER A N 1
ATOM 698 C CA . SER A 1 96 ? -31.706 0.473 14.418 1.00 83.06 96 SER A CA 1
ATOM 699 C C . SER A 1 96 ? -31.226 -0.452 15.533 1.00 83.06 96 SER A C 1
ATOM 701 O O . SER A 1 96 ? -31.618 -0.263 16.676 1.00 83.06 96 SER A O 1
ATOM 703 N N . LEU A 1 97 ? -30.364 -1.425 15.226 1.00 83.81 97 LEU A N 1
ATOM 704 C CA . LEU A 1 97 ? -29.826 -2.332 16.235 1.00 83.81 97 LEU A CA 1
ATOM 705 C C . LEU A 1 97 ? -28.893 -1.608 17.219 1.00 83.81 97 LEU A C 1
ATOM 707 O O . LEU A 1 97 ? -28.925 -1.893 18.412 1.00 83.81 97 LEU A O 1
ATOM 711 N N . LEU A 1 98 ? -28.102 -0.643 16.746 1.00 83.44 98 LEU A N 1
ATOM 712 C CA . LEU A 1 98 ? -27.274 0.186 17.619 1.00 83.44 98 LEU A CA 1
ATOM 713 C C . LEU A 1 98 ? -28.137 1.062 18.548 1.00 83.44 98 LEU A C 1
ATOM 715 O O . LEU A 1 98 ? -27.863 1.142 19.743 1.00 83.44 98 LEU A O 1
ATOM 719 N N . MET A 1 99 ? -29.214 1.660 18.029 1.00 81.38 99 MET A N 1
ATOM 720 C CA . MET A 1 99 ? -30.178 2.423 18.835 1.00 81.38 99 MET A CA 1
ATOM 721 C C . MET A 1 99 ? -30.900 1.537 19.855 1.00 81.38 99 MET A C 1
ATOM 723 O O . MET A 1 99 ? -31.059 1.944 21.005 1.00 81.38 99 MET A O 1
ATOM 727 N N . ASP A 1 100 ? -31.267 0.309 19.476 1.00 83.12 100 ASP A N 1
ATOM 728 C CA . ASP A 1 100 ? -31.826 -0.682 20.399 1.00 83.12 100 ASP A CA 1
ATOM 729 C C . ASP A 1 100 ? -30.837 -0.978 21.539 1.00 83.12 100 ASP A C 1
ATOM 731 O O . ASP A 1 100 ? -31.233 -0.955 22.704 1.00 83.12 100 ASP A O 1
ATOM 735 N N . MET A 1 101 ? -29.547 -1.175 21.237 1.00 82.75 101 MET A N 1
ATOM 736 C CA . MET A 1 101 ? -28.510 -1.385 22.257 1.00 82.75 101 MET A CA 1
ATOM 737 C C . MET A 1 101 ? -28.379 -0.192 23.213 1.00 82.75 101 MET A C 1
ATOM 739 O O . MET A 1 101 ? -28.279 -0.402 24.422 1.00 82.75 101 MET A O 1
ATOM 743 N N . PHE A 1 102 ? -28.433 1.045 22.705 1.00 80.38 102 PHE A N 1
ATOM 744 C CA . PHE A 1 102 ? -28.444 2.243 23.551 1.00 80.38 102 PHE A CA 1
ATOM 745 C C . PHE A 1 102 ? -29.703 2.319 24.426 1.00 80.38 102 PHE A C 1
ATOM 747 O O . PHE A 1 102 ? -29.600 2.567 25.626 1.00 80.38 102 PHE A O 1
ATOM 754 N N . SER A 1 103 ? -30.884 2.054 23.858 1.00 80.81 103 SER A N 1
ATOM 755 C CA . SER A 1 103 ? -32.165 2.107 24.581 1.00 80.81 103 SER A CA 1
ATOM 756 C C . SER A 1 103 ? -32.278 1.057 25.690 1.00 80.81 103 SER A C 1
ATOM 758 O O . SER A 1 103 ? -32.888 1.304 26.727 1.00 80.81 103 SER A O 1
ATOM 760 N N . LEU A 1 104 ? -31.643 -0.101 25.493 1.00 80.69 104 LEU A N 1
ATOM 761 C CA . LEU A 1 104 ? -31.588 -1.199 26.456 1.00 80.69 104 LEU A CA 1
ATOM 762 C C . LEU A 1 104 ? -30.431 -1.052 27.458 1.00 80.69 104 LEU A C 1
ATOM 764 O O . LEU A 1 104 ? -30.161 -1.991 28.207 1.00 80.69 104 LEU A O 1
ATOM 768 N N . ALA A 1 105 ? -29.735 0.094 27.464 1.00 78.94 105 ALA A N 1
ATOM 769 C CA . ALA A 1 105 ? -28.562 0.366 28.298 1.00 78.94 105 ALA A CA 1
ATOM 770 C C . ALA A 1 105 ? -27.489 -0.741 28.212 1.00 78.94 105 ALA A C 1
ATOM 772 O O . ALA A 1 105 ? -26.811 -1.069 29.190 1.00 78.94 105 ALA A O 1
ATOM 773 N N . MET A 1 106 ? -27.345 -1.350 27.033 1.00 82.69 106 MET A N 1
ATOM 774 C CA . MET A 1 106 ? -26.368 -2.404 26.796 1.00 82.69 106 MET A CA 1
ATOM 775 C C . MET A 1 106 ? -24.970 -1.801 26.663 1.00 82.69 106 MET A C 1
ATOM 777 O O . MET A 1 106 ? -24.793 -0.673 26.206 1.00 82.69 106 MET A O 1
ATOM 781 N N . LYS A 1 107 ? -23.945 -2.581 27.021 1.00 80.12 107 LYS A N 1
ATOM 782 C CA . LYS A 1 107 ? -22.554 -2.171 26.816 1.00 80.12 107 LYS A CA 1
ATOM 783 C C . LYS A 1 107 ? -22.249 -2.124 25.315 1.00 80.12 107 LYS A C 1
ATOM 785 O O . LYS A 1 107 ? -22.048 -3.169 24.700 1.00 80.12 107 LYS A O 1
ATOM 790 N N . VAL A 1 108 ? -22.213 -0.919 24.753 1.00 83.31 108 VAL A N 1
ATOM 791 C CA . VAL A 1 108 ? -21.761 -0.657 23.382 1.00 83.31 108 VAL A CA 1
ATOM 792 C C . VAL A 1 108 ? -20.238 -0.537 23.383 1.00 83.31 108 VAL A C 1
ATOM 794 O O . VAL A 1 108 ? -19.660 0.135 24.236 1.00 83.31 108 VAL A O 1
ATOM 797 N N . ASP A 1 109 ? -19.584 -1.227 22.454 1.00 85.94 109 ASP A N 1
ATOM 798 C CA . ASP A 1 109 ? -18.144 -1.128 22.230 1.00 85.94 109 ASP A CA 1
ATOM 799 C C . ASP A 1 109 ? -17.834 -0.362 20.939 1.00 85.94 109 ASP A C 1
ATOM 801 O O . ASP A 1 109 ? -18.705 -0.142 20.091 1.00 85.94 109 ASP A O 1
ATOM 805 N N . ILE A 1 110 ? -16.570 0.042 20.780 1.00 85.88 110 ILE A N 1
ATOM 806 C CA . ILE A 1 110 ? -16.137 0.773 19.587 1.00 85.88 110 ILE A CA 1
ATOM 807 C C . ILE A 1 110 ? -16.398 -0.035 18.312 1.00 85.88 110 ILE A C 1
ATOM 809 O O . ILE A 1 110 ? -16.901 0.510 17.339 1.00 85.88 110 ILE A O 1
ATOM 813 N N . ALA A 1 111 ? -16.185 -1.354 18.339 1.00 84.12 111 ALA A N 1
ATOM 814 C CA . ALA A 1 111 ? -16.402 -2.220 17.183 1.00 84.12 111 ALA A CA 1
ATOM 815 C C . ALA A 1 111 ? -17.853 -2.174 16.665 1.00 84.12 111 ALA A C 1
ATOM 817 O O . ALA A 1 111 ? -18.067 -2.213 15.451 1.00 84.12 111 ALA A O 1
ATOM 818 N N . SER A 1 112 ? -18.834 -2.074 17.566 1.00 83.19 112 SER A N 1
ATOM 819 C CA . SER A 1 112 ? -20.254 -1.922 17.233 1.00 83.19 112 SER A CA 1
ATOM 820 C C . SER A 1 112 ? -20.542 -0.572 16.575 1.00 83.19 112 SER A C 1
ATOM 822 O O . SER A 1 112 ? -21.189 -0.531 15.525 1.00 83.19 112 SER A O 1
ATOM 824 N N . CYS A 1 113 ? -20.021 0.519 17.147 1.00 86.38 113 CYS A N 1
ATOM 825 C CA . CYS A 1 113 ? -20.155 1.864 16.583 1.00 86.38 113 CYS A CA 1
ATOM 826 C C . CYS A 1 113 ? -19.497 1.961 15.203 1.00 86.38 113 CYS A C 1
ATOM 828 O O . CYS A 1 113 ? -20.129 2.416 14.254 1.00 86.38 113 CYS A O 1
ATOM 830 N N . THR A 1 114 ? -18.268 1.465 15.061 1.00 87.25 114 THR A N 1
ATOM 831 C CA . THR A 1 114 ? -17.518 1.486 13.802 1.00 87.25 114 THR A CA 1
ATOM 832 C C . THR A 1 114 ? -18.208 0.656 12.729 1.00 87.25 114 THR A C 1
ATOM 834 O O . THR A 1 114 ? -18.338 1.120 11.606 1.00 87.25 114 THR A O 1
ATOM 837 N N . ALA A 1 115 ? -18.724 -0.537 13.049 1.00 84.06 115 ALA A N 1
ATOM 838 C CA . ALA A 1 115 ? -19.461 -1.345 12.076 1.00 84.06 115 ALA A CA 1
ATOM 839 C C . ALA A 1 115 ? -20.723 -0.636 11.559 1.00 84.06 115 ALA A C 1
ATOM 841 O O . ALA A 1 115 ? -20.987 -0.653 10.355 1.00 84.06 115 ALA A O 1
ATOM 842 N N . ALA A 1 116 ? -21.475 0.014 12.454 1.00 85.62 116 ALA A N 1
ATOM 843 C CA . ALA A 1 116 ? -22.657 0.785 12.084 1.00 85.62 116 ALA A CA 1
ATOM 844 C C . ALA A 1 116 ? -22.303 2.041 11.272 1.00 85.62 116 ALA A C 1
ATOM 846 O O . ALA A 1 116 ? -22.965 2.325 10.272 1.00 85.62 116 ALA A O 1
ATOM 847 N N . ALA A 1 117 ? -21.241 2.753 11.658 1.00 86.81 117 ALA A N 1
ATOM 848 C CA . ALA A 1 117 ? -20.733 3.907 10.927 1.00 86.81 117 ALA A CA 1
ATOM 849 C C . ALA A 1 117 ? -20.230 3.516 9.529 1.00 86.81 117 ALA A C 1
ATOM 851 O O . ALA A 1 117 ? -20.601 4.169 8.558 1.00 86.81 117 ALA A O 1
ATOM 852 N N . SER A 1 118 ? -19.470 2.421 9.387 1.00 85.00 118 SER A N 1
ATOM 853 C CA . SER A 1 118 ? -19.012 1.936 8.078 1.00 85.00 118 SER A CA 1
ATOM 854 C C . SER A 1 118 ? -20.189 1.549 7.184 1.00 85.00 118 SER A C 1
ATOM 856 O O . SER A 1 118 ? -20.208 1.925 6.019 1.00 85.00 118 SER A O 1
ATOM 858 N N . ALA A 1 119 ? -21.205 0.862 7.719 1.00 83.50 119 ALA A N 1
ATOM 859 C CA . ALA A 1 119 ? -22.398 0.517 6.945 1.00 83.50 119 ALA A CA 1
ATOM 860 C C . ALA A 1 119 ? -23.158 1.769 6.466 1.00 83.50 119 ALA A C 1
ATOM 862 O O . ALA A 1 119 ? -23.639 1.802 5.336 1.00 83.50 119 ALA A O 1
ATOM 863 N N . ALA A 1 120 ? -23.266 2.799 7.314 1.00 83.94 120 ALA A N 1
ATOM 864 C CA . ALA A 1 120 ? -23.884 4.074 6.953 1.00 83.94 120 ALA A CA 1
ATOM 865 C C . ALA A 1 120 ? -23.046 4.862 5.928 1.00 83.94 120 ALA A C 1
ATOM 867 O O . ALA A 1 120 ? -23.620 5.417 4.992 1.00 83.94 120 ALA A O 1
ATOM 868 N N . SER A 1 121 ? -21.716 4.851 6.059 1.00 84.19 121 SER A N 1
ATOM 869 C CA . SER A 1 121 ? -20.768 5.406 5.081 1.00 84.19 121 SER A CA 1
ATOM 870 C C . SER A 1 121 ? -20.926 4.734 3.716 1.00 84.19 121 SER A C 1
ATOM 872 O O . SER A 1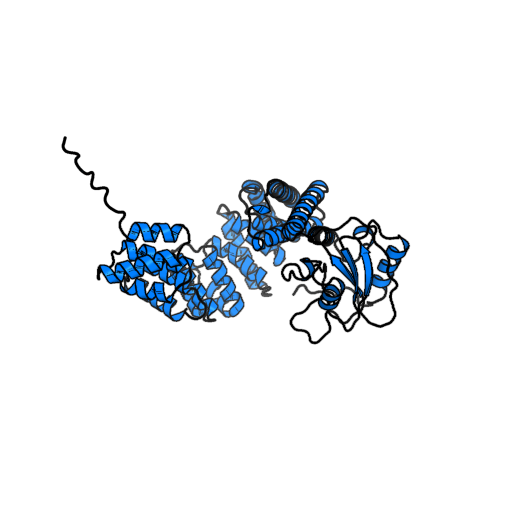 121 ? -21.140 5.393 2.705 1.00 84.19 121 SER A O 1
ATOM 874 N N . ASP A 1 122 ? -20.938 3.402 3.682 1.00 82.38 122 ASP A N 1
ATOM 875 C CA . ASP A 1 122 ? -21.113 2.612 2.461 1.00 82.38 122 ASP A CA 1
ATOM 876 C C . ASP A 1 122 ? -22.456 2.863 1.750 1.00 82.38 122 ASP A C 1
ATOM 878 O O . ASP A 1 122 ? -22.583 2.618 0.549 1.00 82.38 122 ASP A O 1
ATOM 882 N N . ALA A 1 123 ? -23.461 3.335 2.488 1.00 80.56 123 ALA A N 1
ATOM 883 C CA . ALA A 1 123 ? -24.773 3.707 1.974 1.00 80.56 123 ALA A CA 1
ATOM 884 C C . ALA A 1 123 ? -24.896 5.197 1.598 1.00 80.56 123 ALA A C 1
ATOM 886 O O . ALA A 1 123 ? -26.004 5.664 1.328 1.00 80.56 123 ALA A O 1
ATOM 887 N N . GLY A 1 124 ? -23.798 5.961 1.640 1.00 80.12 124 GLY A N 1
ATOM 888 C CA . GLY A 1 124 ? -23.768 7.400 1.353 1.00 80.12 124 GLY A CA 1
ATOM 889 C C . GLY A 1 124 ? -24.393 8.282 2.442 1.00 80.12 124 GLY A C 1
ATOM 890 O O . GLY A 1 124 ? -24.608 9.474 2.235 1.00 80.12 124 GLY A O 1
ATOM 891 N N . CYS A 1 125 ? -24.708 7.725 3.615 1.00 84.50 125 CYS A N 1
ATOM 892 C CA . CYS A 1 125 ? -25.321 8.442 4.736 1.00 84.50 125 CYS A CA 1
ATOM 893 C C . CYS A 1 125 ? -24.252 9.027 5.671 1.00 84.50 125 CYS A C 1
ATOM 895 O O . CYS A 1 125 ? -24.190 8.679 6.857 1.00 84.50 125 CYS A O 1
ATOM 897 N N . TRP A 1 126 ? -23.409 9.917 5.142 1.00 85.25 126 TRP A N 1
ATOM 898 C CA . TRP A 1 126 ? -22.189 10.344 5.826 1.00 85.25 126 TRP A CA 1
ATOM 899 C C . TRP A 1 126 ? -22.433 11.061 7.165 1.00 85.25 126 TRP A C 1
ATOM 901 O O . TRP A 1 126 ? -21.749 10.787 8.149 1.00 85.25 126 TRP A O 1
ATOM 911 N N . SER A 1 127 ? -23.460 11.910 7.248 1.00 84.38 127 SER A N 1
ATOM 912 C CA . SER A 1 127 ? -23.772 12.690 8.457 1.00 84.38 127 SER A CA 1
ATOM 913 C C . SER A 1 127 ? -24.169 11.807 9.642 1.00 84.38 127 SER A C 1
ATOM 915 O O . SER A 1 127 ? -23.770 12.049 10.781 1.00 84.38 127 SER A O 1
ATOM 917 N N . ARG A 1 128 ? -24.910 10.723 9.378 1.00 84.56 128 ARG A N 1
ATOM 918 C CA . ARG A 1 128 ? -25.281 9.728 10.396 1.00 84.56 128 ARG A CA 1
ATOM 919 C C . ARG A 1 128 ? -24.083 8.905 10.842 1.00 84.56 128 ARG A C 1
ATOM 921 O O . ARG A 1 128 ? -23.936 8.658 12.034 1.00 84.56 128 ARG A O 1
ATOM 928 N N . ALA A 1 129 ? -23.246 8.478 9.902 1.00 86.38 129 ALA A N 1
ATOM 929 C CA . ALA A 1 129 ? -22.038 7.728 10.217 1.00 86.38 129 ALA A CA 1
ATOM 930 C C . ALA A 1 129 ? -21.081 8.546 11.096 1.00 86.38 129 ALA A C 1
ATOM 932 O O . ALA A 1 129 ? -20.583 8.030 12.096 1.00 86.38 129 ALA A O 1
ATOM 933 N N . LEU A 1 130 ? -20.897 9.829 10.772 1.00 84.31 130 LEU A N 1
ATOM 934 C CA . LEU A 1 130 ? -20.085 10.736 11.572 1.00 84.31 130 LEU A CA 1
ATOM 935 C C . LEU A 1 130 ? -20.699 10.947 12.960 1.00 84.31 130 LEU A C 1
ATOM 937 O O . LEU A 1 130 ? -20.009 10.757 13.952 1.00 84.31 130 LEU A O 1
ATOM 941 N N . SER A 1 131 ? -22.008 11.208 13.051 1.00 84.50 131 SER A N 1
ATOM 942 C CA . SER A 1 131 ? -22.705 11.337 14.339 1.00 84.50 131 SER A CA 1
ATOM 943 C C . SER A 1 131 ? -22.558 10.093 15.232 1.00 84.50 131 SER A C 1
ATOM 945 O O . SER A 1 131 ? -22.390 10.231 16.442 1.00 84.50 131 SER A O 1
ATOM 947 N N . ILE A 1 132 ? -22.553 8.880 14.661 1.00 86.88 132 ILE A N 1
ATOM 948 C CA . ILE A 1 132 ? -22.295 7.641 15.416 1.00 86.88 132 ILE A CA 1
ATOM 949 C C . ILE A 1 132 ? -20.879 7.643 16.013 1.00 86.88 132 ILE A C 1
ATOM 951 O O . ILE A 1 132 ? -20.715 7.294 17.183 1.00 86.88 132 ILE A O 1
ATOM 955 N N . LEU A 1 133 ? -19.865 8.039 15.238 1.00 85.25 133 LEU A N 1
ATOM 956 C CA . LEU A 1 133 ? -18.477 8.110 15.708 1.00 85.25 133 LEU A CA 1
ATOM 957 C C . LEU A 1 133 ? -18.273 9.240 16.732 1.00 85.25 133 LEU A C 1
ATOM 959 O O . LEU A 1 133 ? -17.625 9.012 17.751 1.00 85.25 133 LEU A O 1
ATOM 963 N N . CYS A 1 134 ? -18.892 10.405 16.521 1.00 81.38 134 CYS A N 1
ATOM 964 C CA . CYS A 1 134 ? -18.947 11.508 17.485 1.00 81.38 134 CYS A CA 1
ATOM 965 C C . CYS A 1 134 ? -19.535 11.048 18.826 1.00 81.38 134 CYS A C 1
ATOM 967 O O . CYS A 1 134 ? -18.931 11.250 19.874 1.00 81.38 134 CYS A O 1
ATOM 969 N N . ASN A 1 135 ? -20.674 10.349 18.801 1.00 83.38 135 ASN A N 1
ATOM 970 C CA . ASN A 1 135 ? -21.315 9.833 20.013 1.00 83.38 135 ASN A CA 1
ATOM 971 C C . ASN A 1 135 ? -20.468 8.760 20.713 1.00 83.38 135 ASN A C 1
ATOM 973 O O . ASN A 1 135 ? -20.469 8.675 21.943 1.00 83.38 135 ASN A O 1
ATOM 977 N N . ALA A 1 136 ? -19.740 7.939 19.950 1.00 84.88 136 ALA A N 1
ATOM 978 C CA . ALA A 1 136 ? -18.800 6.973 20.511 1.00 84.88 136 ALA A CA 1
ATOM 979 C C . ALA A 1 136 ? -17.657 7.681 21.259 1.00 84.88 136 ALA A C 1
ATOM 981 O O . ALA A 1 136 ? -17.336 7.291 22.384 1.00 84.88 136 ALA A O 1
ATOM 982 N N . ALA A 1 137 ? -17.104 8.747 20.673 1.00 80.00 137 ALA A N 1
ATOM 983 C CA . ALA A 1 137 ? -16.069 9.571 21.292 1.00 80.00 137 ALA A CA 1
ATOM 984 C C . ALA A 1 137 ? -16.587 10.307 22.545 1.00 80.00 137 ALA A C 1
ATOM 986 O O . ALA A 1 137 ? -15.966 10.207 23.604 1.00 80.00 137 ALA A O 1
ATOM 987 N N . ALA A 1 138 ? -17.774 10.922 22.474 1.00 80.88 138 ALA A N 1
ATOM 988 C CA . ALA A 1 138 ? -18.453 11.561 23.610 1.00 80.88 138 ALA A CA 1
ATOM 989 C C . ALA A 1 138 ? -18.700 10.579 24.773 1.00 80.88 138 ALA A C 1
ATOM 991 O O . ALA A 1 138 ? -18.577 10.912 25.953 1.00 80.88 138 ALA A O 1
ATOM 992 N N . SER A 1 139 ? -18.968 9.310 24.443 1.00 80.88 139 SER A N 1
ATOM 993 C CA . SER A 1 139 ? -19.109 8.210 25.409 1.00 80.88 139 SER A CA 1
ATOM 994 C C . SER A 1 139 ? -17.769 7.685 25.951 1.00 80.88 139 SER A C 1
ATOM 996 O O . SER A 1 139 ? -17.741 6.662 26.637 1.00 80.88 139 SER A O 1
ATOM 998 N N . ARG A 1 140 ? -16.652 8.368 25.658 1.00 80.19 140 ARG A N 1
ATOM 999 C CA . ARG A 1 140 ? -15.276 8.016 26.048 1.00 80.19 140 ARG A CA 1
ATOM 1000 C C . ARG A 1 140 ? -14.815 6.644 25.548 1.00 80.19 140 ARG A C 1
ATOM 1002 O O . ARG A 1 140 ? -13.973 6.003 26.181 1.00 80.19 140 ARG A O 1
ATOM 1009 N N . LEU A 1 141 ? -15.353 6.175 24.421 1.00 82.88 141 LEU A N 1
ATOM 1010 C CA . LEU A 1 141 ? -14.818 4.997 23.744 1.00 82.88 141 LEU A CA 1
ATOM 1011 C C . LEU A 1 141 ? -13.548 5.392 22.984 1.00 82.88 141 LEU A C 1
ATOM 1013 O O . LEU A 1 141 ? -13.538 6.366 22.235 1.00 82.88 141 LEU A O 1
ATOM 1017 N N . VAL A 1 142 ? -12.475 4.623 23.169 1.00 80.69 142 VAL A N 1
ATOM 1018 C CA . VAL A 1 142 ? -11.222 4.827 22.434 1.00 80.69 142 VAL A CA 1
ATOM 1019 C C . VAL A 1 142 ? -11.442 4.421 20.980 1.00 80.69 142 VAL A C 1
ATOM 1021 O O . VAL A 1 142 ? -11.772 3.263 20.708 1.00 80.69 142 VAL A O 1
ATOM 1024 N N . LEU A 1 143 ? -11.285 5.379 20.066 1.00 80.94 143 LEU A N 1
ATOM 1025 C CA . LEU A 1 143 ? -11.361 5.140 18.627 1.00 80.94 143 LEU A CA 1
ATOM 1026 C C . LEU A 1 143 ? -10.181 4.275 18.172 1.00 80.94 143 LEU A C 1
ATOM 1028 O O . LEU A 1 143 ? -9.075 4.387 18.693 1.00 80.94 143 LEU A O 1
ATOM 1032 N N . ASP A 1 144 ? -10.426 3.405 17.197 1.00 80.50 144 ASP A N 1
ATOM 1033 C CA . ASP A 1 144 ? -9.420 2.505 16.631 1.00 80.50 144 ASP A CA 1
ATOM 1034 C C . ASP A 1 144 ? -9.099 2.838 15.161 1.00 80.50 144 ASP A C 1
ATOM 1036 O O . ASP A 1 144 ? -9.768 3.652 14.524 1.00 80.50 144 ASP A O 1
ATOM 1040 N N . GLU A 1 145 ? -8.095 2.158 14.592 1.00 76.44 145 GLU A N 1
ATOM 1041 C CA . GLU A 1 145 ? -7.672 2.289 13.182 1.00 76.44 145 GLU A CA 1
ATOM 1042 C C . GLU A 1 145 ? -8.856 2.214 12.196 1.00 76.44 145 GLU A C 1
ATOM 1044 O O . GLU A 1 145 ? -8.918 2.962 11.220 1.00 76.44 145 GLU A O 1
ATOM 1049 N N . LYS A 1 146 ? -9.849 1.354 12.466 1.00 82.25 146 LYS A N 1
ATOM 1050 C CA . LYS A 1 146 ? -11.036 1.197 11.608 1.00 82.25 146 LYS A CA 1
ATOM 1051 C C . LYS A 1 146 ? -12.009 2.363 11.725 1.00 82.25 146 LYS A C 1
ATOM 1053 O O . LYS A 1 146 ? -12.656 2.712 10.737 1.00 82.25 146 LYS A O 1
ATOM 1058 N N . SER A 1 147 ? -12.133 2.936 12.917 1.00 82.75 147 SER A N 1
ATOM 1059 C CA . SER A 1 147 ? -12.934 4.132 13.174 1.00 82.75 147 SER A CA 1
ATOM 1060 C C . SER A 1 147 ? -12.390 5.295 12.362 1.00 82.75 147 SER A C 1
ATOM 1062 O O . SER A 1 147 ? -13.137 5.902 11.601 1.00 82.75 147 SER A O 1
ATOM 1064 N N . PHE A 1 148 ? -11.074 5.511 12.417 1.00 79.25 148 PHE A N 1
ATOM 1065 C CA . PHE A 1 148 ? -10.411 6.536 11.618 1.00 79.25 148 PHE A CA 1
ATOM 1066 C C . PHE A 1 148 ? -10.557 6.277 10.111 1.00 79.25 148 PHE A C 1
ATOM 1068 O O . PHE A 1 148 ? -10.973 7.171 9.378 1.00 79.25 148 PHE A O 1
ATOM 1075 N N . LEU A 1 149 ? -10.331 5.045 9.633 1.00 81.31 149 LEU A N 1
ATOM 1076 C CA . LEU A 1 149 ? -10.529 4.707 8.216 1.00 81.31 149 LEU A CA 1
ATOM 1077 C C . LEU A 1 149 ? -11.965 4.986 7.746 1.00 81.31 149 LEU A C 1
ATOM 1079 O O . LEU A 1 149 ? -12.170 5.484 6.640 1.00 81.31 149 LEU A O 1
ATOM 1083 N N . THR A 1 150 ? -12.955 4.702 8.594 1.00 82.88 150 THR A N 1
ATOM 1084 C CA . THR A 1 150 ? -14.356 5.038 8.313 1.00 82.88 150 THR A CA 1
ATOM 1085 C C . THR A 1 150 ? -14.532 6.552 8.214 1.00 82.88 150 THR A C 1
ATOM 1087 O O . THR A 1 150 ? -15.139 7.017 7.257 1.00 82.88 150 THR A O 1
ATOM 1090 N N . THR A 1 151 ? -13.946 7.335 9.124 1.00 79.81 151 THR A N 1
ATOM 1091 C CA . THR A 1 151 ? -13.935 8.806 9.043 1.00 79.81 151 THR A CA 1
ATOM 1092 C C . THR A 1 151 ? -13.319 9.316 7.738 1.00 79.81 151 THR A C 1
ATOM 1094 O O . THR A 1 151 ? -13.881 10.211 7.113 1.00 79.81 151 THR A O 1
ATOM 1097 N N . TYR A 1 152 ? -12.216 8.729 7.268 1.00 79.81 152 TYR A N 1
ATOM 1098 C CA . TYR A 1 152 ? -11.630 9.095 5.973 1.00 79.81 152 TYR A CA 1
ATOM 1099 C C . TYR A 1 152 ? -12.562 8.792 4.798 1.00 79.81 152 TYR A C 1
ATOM 1101 O O . TYR A 1 152 ? -12.736 9.641 3.929 1.00 79.81 152 TYR A O 1
ATOM 1109 N N . GLN A 1 153 ? -13.226 7.634 4.790 1.00 81.38 153 GLN A N 1
ATOM 1110 C CA . GLN A 1 153 ? -14.229 7.327 3.762 1.00 81.38 153 GLN A CA 1
ATOM 1111 C C . GLN A 1 153 ? -15.369 8.356 3.751 1.00 81.38 153 GLN A C 1
ATOM 1113 O O . GLN A 1 153 ? -15.840 8.745 2.686 1.00 81.38 153 GLN A O 1
ATOM 1118 N N . LEU A 1 154 ? -15.791 8.827 4.929 1.00 81.62 154 LEU A N 1
ATOM 1119 C CA . LEU A 1 154 ? -16.811 9.872 5.051 1.00 81.62 154 LEU A CA 1
ATOM 1120 C C . LEU A 1 154 ? -16.334 11.201 4.467 1.00 81.62 154 LEU A C 1
ATOM 1122 O O . LEU A 1 154 ? -17.068 11.845 3.713 1.00 81.62 154 LEU A O 1
ATOM 1126 N N . LEU A 1 155 ? -15.095 11.580 4.776 1.00 77.69 155 LEU A N 1
ATOM 1127 C CA . LEU A 1 155 ? -14.454 12.773 4.235 1.00 77.69 155 LEU A CA 1
ATOM 1128 C C . LEU A 1 155 ? -14.345 12.711 2.702 1.00 77.69 155 LEU A C 1
ATOM 1130 O O . LEU A 1 155 ? -14.685 13.683 2.035 1.00 77.69 155 LEU A O 1
ATOM 1134 N N . GLN A 1 156 ? -13.993 11.554 2.129 1.00 79.88 156 GLN A N 1
ATOM 1135 C CA . GLN A 1 156 ? -13.960 11.364 0.672 1.00 79.88 156 GLN A CA 1
ATOM 1136 C C . GLN A 1 156 ? -15.334 11.559 0.008 1.00 79.88 156 GLN A C 1
ATOM 1138 O O . GLN A 1 156 ? -15.405 12.035 -1.121 1.00 79.88 156 GLN A O 1
ATOM 1143 N N . GLN A 1 157 ? -16.428 11.192 0.686 1.00 77.81 157 GLN A N 1
ATOM 1144 C CA . GLN A 1 157 ? -17.785 11.291 0.130 1.00 77.81 157 GLN A CA 1
ATOM 1145 C C . GLN A 1 157 ? -18.399 12.691 0.221 1.00 77.81 157 GLN A C 1
ATOM 1147 O O . GLN A 1 157 ? -19.227 13.049 -0.613 1.00 77.81 157 GLN A O 1
ATOM 1152 N N . SER A 1 158 ? -18.060 13.453 1.260 1.00 76.94 158 SER A N 1
ATOM 1153 C CA . SER A 1 158 ? -18.763 14.696 1.625 1.00 76.94 158 SER A CA 1
ATOM 1154 C C . SER A 1 158 ? -17.877 15.942 1.634 1.00 76.94 158 SER A C 1
ATOM 1156 O O . SER A 1 158 ? -18.380 17.063 1.705 1.00 76.94 158 SER A O 1
ATOM 1158 N N . GLY A 1 159 ? -16.560 15.771 1.508 1.00 74.62 159 GLY A N 1
ATOM 1159 C CA . GLY A 1 159 ? -15.598 16.857 1.394 1.00 74.62 159 GLY A CA 1
ATOM 1160 C C . GLY A 1 159 ? -15.590 17.770 2.621 1.00 74.62 159 GLY A C 1
ATOM 1161 O O . GLY A 1 159 ? -15.355 17.332 3.747 1.00 74.62 159 GLY A O 1
ATOM 1162 N N . LYS A 1 160 ? -15.829 19.065 2.388 1.00 70.69 160 LYS A N 1
ATOM 1163 C CA . LYS A 1 160 ? -15.698 20.124 3.402 1.00 70.69 160 LYS A CA 1
ATOM 1164 C C . LYS A 1 160 ? -16.734 20.035 4.526 1.00 70.69 160 LYS A C 1
ATOM 1166 O O . LYS A 1 160 ? -16.423 20.417 5.649 1.00 70.69 160 LYS A O 1
ATOM 1171 N N . ASP A 1 161 ? -17.929 19.514 4.254 1.00 73.88 161 ASP A N 1
ATOM 1172 C CA . ASP A 1 161 ? -19.016 19.498 5.241 1.00 73.88 161 ASP A CA 1
ATOM 1173 C C . ASP A 1 161 ? -18.724 18.530 6.396 1.00 73.88 161 ASP A C 1
ATOM 1175 O O . ASP A 1 161 ? -18.867 18.895 7.565 1.00 73.88 161 ASP A O 1
ATOM 1179 N N . ALA A 1 162 ? -18.240 17.318 6.096 1.00 74.50 162 ALA A N 1
ATOM 1180 C CA . ALA A 1 162 ? -17.784 16.404 7.143 1.00 74.50 162 ALA A CA 1
ATOM 1181 C C . ALA A 1 162 ? -16.526 16.911 7.84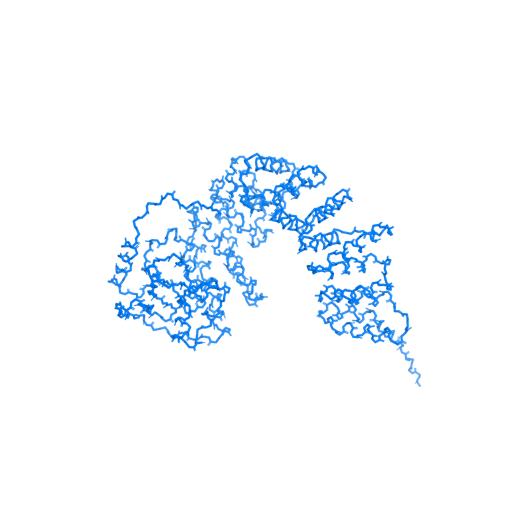3 1.00 74.50 162 ALA A C 1
ATOM 1183 O O . ALA A 1 162 ? -16.390 16.701 9.045 1.00 74.50 162 ALA A O 1
ATOM 1184 N N . LEU A 1 163 ? -15.623 17.585 7.123 1.00 74.19 163 LEU A N 1
ATOM 1185 C CA . LEU A 1 163 ? -14.416 18.144 7.723 1.00 74.19 163 LEU A CA 1
ATOM 1186 C C . LEU A 1 163 ? -14.748 19.210 8.773 1.00 74.19 163 LEU A C 1
ATOM 1188 O O . LEU A 1 163 ? -14.231 19.134 9.882 1.00 74.19 163 LEU A O 1
ATOM 1192 N N . ASN A 1 164 ? -15.642 20.150 8.462 1.00 74.25 164 ASN A N 1
ATOM 1193 C CA . ASN A 1 164 ? -16.081 21.165 9.421 1.00 74.25 164 ASN A CA 1
ATOM 1194 C C . ASN A 1 164 ? -16.747 20.521 10.639 1.00 74.25 164 ASN A C 1
ATOM 1196 O O . ASN A 1 164 ? -16.381 20.821 11.768 1.00 74.25 164 ASN A O 1
ATOM 1200 N N . MET A 1 165 ? -17.642 19.556 10.416 1.00 72.69 165 MET A N 1
ATOM 1201 C CA . MET A 1 165 ? -18.314 18.857 11.511 1.00 72.69 165 MET A CA 1
ATOM 1202 C C . MET A 1 165 ? -17.342 18.067 12.402 1.00 72.69 165 MET A C 1
ATOM 1204 O O . MET A 1 165 ? -17.576 17.951 13.599 1.00 72.69 165 MET A O 1
ATOM 1208 N N . ILE A 1 166 ? -16.257 17.528 11.838 1.00 73.69 166 ILE A N 1
ATOM 1209 C CA . ILE A 1 166 ? -15.175 16.882 12.591 1.00 73.69 166 ILE A CA 1
ATOM 1210 C C . ILE A 1 166 ? -14.389 17.903 13.416 1.00 73.69 166 ILE A C 1
ATOM 1212 O O . ILE A 1 166 ? -14.118 17.648 14.586 1.00 73.69 166 ILE A O 1
ATOM 1216 N N . LEU A 1 167 ? -14.010 19.030 12.806 1.00 70.50 167 LEU A N 1
ATOM 1217 C CA . LEU A 1 167 ? -13.221 20.079 13.455 1.00 70.50 167 LEU A CA 1
ATOM 1218 C C . LEU A 1 167 ? -13.997 20.770 14.583 1.00 70.50 167 LEU A C 1
ATOM 1220 O O . LEU A 1 167 ? -13.398 21.136 15.589 1.00 70.50 167 LEU A O 1
ATOM 1224 N N . ASP A 1 168 ? -15.315 20.903 14.436 1.00 69.44 168 ASP A N 1
ATOM 1225 C CA . ASP A 1 168 ? -16.202 21.448 15.468 1.00 69.44 168 ASP A CA 1
ATOM 1226 C C . ASP A 1 168 ? -16.392 20.478 16.649 1.00 69.44 168 ASP A C 1
ATOM 1228 O O . ASP A 1 168 ? -16.841 20.875 17.726 1.00 69.44 168 ASP A O 1
ATOM 1232 N N . PHE A 1 169 ? -16.057 19.196 16.474 1.00 68.69 169 PHE A N 1
ATOM 1233 C CA . PHE A 1 169 ? -16.231 18.171 17.496 1.00 68.69 169 PHE A CA 1
ATOM 1234 C C . PHE A 1 169 ? -14.949 17.988 18.321 1.00 68.69 169 PHE A C 1
ATOM 1236 O O . PHE A 1 169 ? -14.179 17.049 18.116 1.00 68.69 169 PHE A O 1
ATOM 1243 N N . GLU A 1 170 ? -14.737 18.860 19.312 1.00 63.03 170 GLU A N 1
ATOM 1244 C CA . GLU A 1 170 ? -13.565 18.805 20.207 1.00 63.03 170 GLU A CA 1
ATOM 1245 C C . GLU A 1 170 ? -13.380 17.427 20.871 1.00 63.03 170 GLU A C 1
ATOM 1247 O O . GLU A 1 170 ? -12.260 16.980 21.082 1.00 63.03 170 GLU A O 1
ATOM 1252 N N . GLU A 1 171 ? -14.450 16.681 21.150 1.00 63.66 171 GLU A N 1
ATOM 1253 C CA . GLU A 1 171 ? -14.372 15.365 21.807 1.00 63.66 171 GLU A CA 1
ATOM 1254 C C . GLU A 1 171 ? -13.785 14.257 20.913 1.00 63.66 171 GLU A C 1
ATOM 1256 O O . GLU A 1 171 ? -13.367 13.210 21.413 1.00 63.66 171 GLU A O 1
ATOM 1261 N N . LEU A 1 172 ? -13.710 14.483 19.595 1.00 61.81 172 LEU A N 1
ATOM 1262 C CA . LEU A 1 172 ? -13.018 13.596 18.656 1.00 61.81 172 LEU A CA 1
ATOM 1263 C C . LEU A 1 172 ? -11.493 13.784 18.681 1.00 61.81 172 LEU A C 1
ATOM 1265 O O . LEU A 1 172 ? -10.788 12.902 18.192 1.00 61.81 172 LEU A O 1
ATOM 1269 N N . THR A 1 173 ? -10.965 14.847 19.305 1.00 59.03 173 THR A N 1
ATOM 1270 C CA . THR A 1 173 ? -9.528 15.207 19.354 1.00 59.03 173 THR A CA 1
ATOM 1271 C C . THR A 1 173 ? -8.703 14.344 20.323 1.00 59.03 173 THR A C 1
ATOM 1273 O O . THR A 1 173 ? -7.899 14.803 21.134 1.00 59.03 173 THR A O 1
ATOM 1276 N N . SER A 1 174 ? -8.856 13.021 20.241 1.00 66.38 174 SER A N 1
ATOM 1277 C CA . SER A 1 174 ? -7.872 12.117 20.839 1.00 66.38 174 SER A CA 1
ATOM 1278 C C . SER A 1 174 ? -6.492 12.329 20.196 1.00 66.38 174 SER A C 1
ATOM 1280 O O . SER A 1 174 ? -6.393 12.690 19.024 1.00 66.38 174 SER A O 1
ATOM 1282 N N . ALA A 1 175 ? -5.411 12.030 20.923 1.00 66.12 175 ALA A N 1
ATOM 1283 C CA . ALA A 1 175 ? -4.046 12.107 20.389 1.00 66.12 175 ALA A CA 1
ATOM 1284 C C . ALA A 1 175 ? -3.858 11.313 19.074 1.00 66.12 175 ALA A C 1
ATOM 1286 O O . ALA A 1 175 ? -3.119 11.723 18.178 1.00 66.12 175 ALA A O 1
ATOM 1287 N N . GLN A 1 176 ? -4.564 10.188 18.939 1.00 66.50 176 GLN A N 1
ATOM 1288 C CA . GLN A 1 176 ? -4.574 9.368 17.725 1.00 66.50 176 GLN A CA 1
ATOM 1289 C C . GLN A 1 176 ? -5.367 10.029 16.588 1.00 66.50 176 GLN A C 1
ATOM 1291 O O . GLN A 1 176 ? -4.951 9.979 15.436 1.00 66.50 176 GLN A O 1
ATOM 1296 N N . PHE A 1 177 ? -6.470 10.717 16.896 1.00 73.06 177 PHE A N 1
ATOM 1297 C CA . PHE A 1 177 ? -7.224 11.479 15.897 1.00 73.06 177 PHE A CA 1
ATOM 1298 C C . PHE A 1 177 ? -6.428 12.689 15.387 1.00 73.06 177 PHE A C 1
ATOM 1300 O O . PHE A 1 177 ? -6.368 12.922 14.182 1.00 73.06 177 PHE A O 1
ATOM 1307 N N . ALA A 1 178 ? -5.742 13.406 16.285 1.00 74.00 178 ALA A N 1
ATOM 1308 C CA . ALA A 1 178 ? -4.897 14.549 15.936 1.00 74.00 178 ALA A CA 1
ATOM 1309 C C . ALA A 1 178 ? -3.755 14.164 14.977 1.00 74.00 178 ALA A C 1
ATOM 1311 O O . ALA A 1 178 ? -3.396 14.937 14.095 1.00 74.00 178 ALA A O 1
ATOM 1312 N N . THR A 1 179 ? -3.205 12.953 15.101 1.00 76.06 179 THR A N 1
ATOM 1313 C CA . THR A 1 179 ? -2.171 12.437 14.183 1.00 76.06 179 THR A CA 1
ATOM 1314 C C . THR A 1 179 ? -2.749 11.816 12.906 1.00 76.06 179 THR A C 1
ATOM 1316 O O . THR A 1 179 ? -2.073 11.800 11.876 1.00 76.06 179 THR A O 1
ATOM 1319 N N . PHE A 1 180 ? -4.010 11.375 12.936 1.00 79.62 180 PHE A N 1
ATOM 1320 C CA . PHE A 1 180 ? -4.740 10.862 11.778 1.00 79.62 180 PHE A CA 1
ATOM 1321 C C . PHE A 1 180 ? -5.230 11.958 10.820 1.00 79.62 180 PHE A C 1
ATOM 1323 O O . PHE A 1 180 ? -5.168 11.780 9.604 1.00 79.62 180 PHE A O 1
ATOM 1330 N N . MET A 1 181 ? -5.705 13.097 11.334 1.00 80.50 181 MET A N 1
ATOM 1331 C CA . MET A 1 181 ? -6.266 14.170 10.500 1.00 80.50 181 MET A CA 1
ATOM 1332 C C . MET A 1 181 ? -5.304 14.689 9.420 1.00 80.50 181 MET A C 1
ATOM 1334 O O . MET A 1 181 ? -5.730 14.797 8.267 1.00 80.50 181 MET A O 1
ATOM 1338 N N . PRO A 1 182 ? -4.010 14.929 9.712 1.00 85.88 182 PRO A N 1
ATOM 1339 C CA . PRO A 1 182 ? -3.013 15.219 8.685 1.00 85.88 182 PRO A CA 1
ATOM 1340 C C . PRO A 1 182 ? -2.977 14.186 7.554 1.00 85.88 182 PRO A C 1
ATOM 1342 O O . PRO A 1 182 ? -2.891 14.566 6.389 1.00 85.88 182 PRO A O 1
ATOM 1345 N N . TRP A 1 183 ? -3.083 12.894 7.880 1.00 85.69 183 TRP A N 1
ATOM 1346 C CA . TRP A 1 183 ? -3.072 11.814 6.890 1.00 85.69 183 TRP A CA 1
ATOM 1347 C C . TRP A 1 183 ? -4.325 11.816 6.029 1.00 85.69 183 TRP A C 1
ATOM 1349 O O . TRP A 1 183 ? -4.223 11.678 4.809 1.00 85.69 183 TRP A O 1
ATOM 1359 N N . ALA A 1 184 ? -5.491 12.0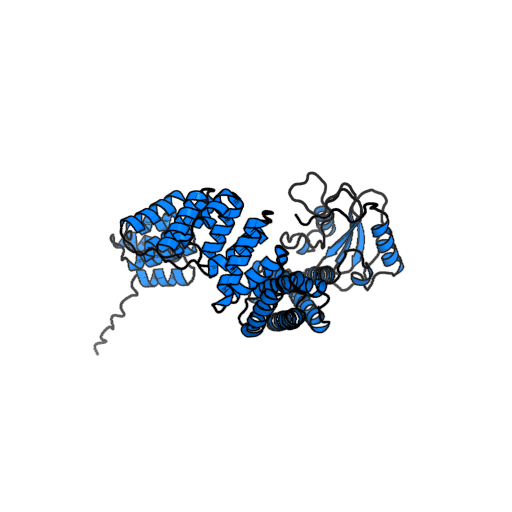34 6.635 1.00 81.56 184 ALA A N 1
ATOM 1360 C CA . ALA A 1 184 ? -6.746 12.128 5.902 1.00 81.56 184 ALA A CA 1
ATOM 1361 C C . ALA A 1 184 ? -6.734 13.309 4.916 1.00 81.56 184 ALA A C 1
ATOM 1363 O O . ALA A 1 184 ? -7.048 13.120 3.743 1.00 81.56 184 ALA A O 1
ATOM 1364 N N . LEU A 1 185 ? -6.312 14.498 5.362 1.00 80.62 185 LEU A N 1
ATOM 1365 C CA . LEU A 1 185 ? -6.210 15.697 4.519 1.00 80.62 185 LEU A CA 1
ATOM 1366 C C . LEU A 1 185 ? -5.203 15.511 3.377 1.00 80.62 185 LEU A C 1
ATOM 1368 O O . LEU A 1 185 ? -5.530 15.760 2.216 1.00 80.62 185 LEU A O 1
ATOM 1372 N N . ALA A 1 186 ? -4.006 15.003 3.690 1.00 83.88 186 ALA A N 1
ATOM 1373 C CA . ALA A 1 186 ? -2.979 14.707 2.694 1.00 83.88 186 ALA A CA 1
ATOM 1374 C C . ALA A 1 186 ? -3.475 13.704 1.639 1.00 83.88 186 ALA A C 1
ATOM 1376 O O . ALA A 1 186 ? -3.237 13.888 0.449 1.00 83.88 186 ALA A O 1
ATOM 1377 N N . SER A 1 187 ? -4.210 12.675 2.065 1.00 81.44 187 SER A N 1
ATOM 1378 C CA . SER A 1 187 ? -4.733 11.623 1.184 1.00 81.44 187 SER A CA 1
ATOM 1379 C C . SER A 1 187 ? -5.945 12.056 0.353 1.00 81.44 187 SER A C 1
ATOM 1381 O O . SER A 1 187 ? -6.338 11.332 -0.558 1.00 81.44 187 SER A O 1
ATOM 1383 N N . MET A 1 188 ? -6.580 13.185 0.672 1.00 77.94 188 MET A N 1
ATOM 1384 C CA . MET A 1 188 ? -7.657 13.764 -0.140 1.00 77.94 188 MET A CA 1
ATOM 1385 C C . MET A 1 188 ? -7.162 14.806 -1.147 1.00 77.94 188 MET A C 1
ATOM 1387 O O . MET A 1 188 ? -7.945 15.240 -1.987 1.00 77.94 188 MET A O 1
ATOM 1391 N N . GLY A 1 189 ? -5.910 15.263 -1.038 1.00 74.69 189 GLY A N 1
ATOM 1392 C CA . GLY A 1 189 ? -5.398 16.362 -1.863 1.00 74.69 189 GLY A CA 1
ATOM 1393 C C . GLY A 1 189 ? -6.080 17.713 -1.589 1.00 74.69 189 GLY A C 1
ATOM 1394 O O . GLY A 1 189 ? -6.054 18.605 -2.437 1.00 74.69 189 GLY A O 1
ATOM 1395 N N . THR A 1 190 ? -6.721 17.892 -0.424 1.00 68.06 190 THR A N 1
ATOM 1396 C CA . THR A 1 190 ? -7.427 19.139 -0.084 1.00 68.06 190 THR A CA 1
ATOM 1397 C C . THR A 1 190 ? -6.465 20.324 -0.005 1.00 68.06 190 THR A C 1
ATOM 1399 O O . THR A 1 190 ? -5.461 20.264 0.697 1.00 68.06 190 THR A O 1
ATOM 1402 N N . SER A 1 191 ? -6.801 21.422 -0.689 1.00 57.88 191 SER A N 1
ATOM 1403 C CA . SER A 1 191 ? -5.898 22.560 -0.928 1.00 57.88 191 SER A CA 1
ATOM 1404 C C . SER A 1 191 ? -6.038 23.734 0.054 1.00 57.88 191 SER A C 1
ATOM 1406 O O . SER A 1 191 ? -5.536 24.812 -0.246 1.00 57.88 191 SER A O 1
ATOM 1408 N N . SER A 1 192 ? -6.754 23.587 1.178 1.00 75.38 192 SER A N 1
ATOM 1409 C CA . SER A 1 192 ? -6.971 24.682 2.142 1.00 75.38 192 SER A CA 1
ATOM 1410 C C . SER A 1 192 ? -5.752 24.839 3.065 1.00 75.38 192 SER A C 1
ATOM 1412 O O . SER A 1 192 ? -5.553 24.001 3.951 1.00 75.38 192 SER A O 1
ATOM 1414 N N . PRO A 1 193 ? -4.926 25.895 2.915 1.00 78.81 193 PRO A N 1
ATOM 1415 C CA . PRO A 1 193 ? -3.691 26.025 3.692 1.00 78.81 193 PRO A CA 1
ATOM 1416 C C . PRO A 1 193 ? -3.952 26.193 5.194 1.00 78.81 193 PRO A C 1
ATOM 1418 O O . PRO A 1 193 ? -3.140 25.775 6.018 1.00 78.81 193 PRO A O 1
ATOM 1421 N N . GLU A 1 194 ? -5.096 26.777 5.559 1.00 79.88 194 GLU A N 1
ATOM 1422 C CA . GLU A 1 194 ? -5.495 26.997 6.952 1.00 79.88 194 GLU A CA 1
ATOM 1423 C C . GLU A 1 194 ? -5.827 25.686 7.674 1.00 79.88 194 GLU A C 1
ATOM 1425 O O . GLU A 1 194 ? -5.383 25.472 8.802 1.00 79.88 194 GLU A O 1
ATOM 1430 N N . GLU A 1 195 ? -6.567 24.786 7.020 1.00 77.50 195 GLU A N 1
ATOM 1431 C CA . GLU A 1 195 ? -6.925 23.471 7.571 1.00 77.50 195 GLU A CA 1
ATOM 1432 C C . GLU A 1 195 ? -5.683 22.593 7.745 1.00 77.50 195 GLU A C 1
ATOM 1434 O O . GLU A 1 195 ? -5.490 21.996 8.805 1.00 77.50 195 GLU A O 1
ATOM 1439 N N . MET A 1 196 ? -4.801 22.581 6.738 1.00 78.75 196 MET A N 1
ATOM 1440 C CA . MET A 1 196 ? -3.523 21.866 6.790 1.00 78.75 196 MET A CA 1
ATOM 1441 C C . MET A 1 196 ? -2.647 22.386 7.935 1.00 78.75 196 MET A C 1
ATOM 1443 O O . MET A 1 196 ? -2.083 21.599 8.699 1.00 78.75 196 MET A O 1
ATOM 1447 N N . HIS A 1 197 ? -2.555 23.712 8.088 1.00 81.69 197 HIS A N 1
ATOM 1448 C CA . HIS A 1 197 ? -1.786 24.326 9.165 1.00 81.69 197 HIS A CA 1
ATOM 1449 C C . HIS A 1 197 ? -2.355 23.977 10.543 1.00 81.69 197 HIS A C 1
ATOM 1451 O O . HIS A 1 197 ? -1.596 23.577 11.425 1.00 81.69 197 HIS A O 1
ATOM 1457 N N . ARG A 1 198 ? -3.679 24.080 10.722 1.00 80.31 198 ARG A N 1
ATOM 1458 C CA . ARG A 1 198 ? -4.359 23.750 11.982 1.00 80.31 198 ARG A CA 1
ATOM 1459 C C . ARG A 1 198 ? -4.117 22.293 12.378 1.00 80.31 198 ARG A C 1
ATOM 1461 O O . ARG A 1 198 ? -3.639 22.049 13.483 1.00 80.31 198 ARG A O 1
ATOM 1468 N N . ALA A 1 199 ? -4.353 21.353 11.461 1.00 81.31 199 ALA A N 1
ATOM 1469 C CA . ALA A 1 199 ? -4.169 19.925 11.715 1.00 81.31 199 ALA A CA 1
ATOM 1470 C C . ALA A 1 199 ? -2.709 19.580 12.061 1.00 81.31 199 ALA A C 1
ATOM 1472 O O . ALA A 1 199 ? -2.445 18.833 13.002 1.00 81.31 199 ALA A O 1
ATOM 1473 N N . MET A 1 200 ? -1.740 20.162 11.345 1.00 84.25 200 MET A N 1
ATOM 1474 C CA . MET A 1 200 ? -0.317 19.950 11.635 1.00 84.25 200 MET A CA 1
ATOM 1475 C C . MET A 1 200 ? 0.119 20.584 12.962 1.00 84.25 200 MET A C 1
ATOM 1477 O O . MET A 1 200 ? 0.941 20.006 13.675 1.00 84.25 200 MET A O 1
ATOM 1481 N N . ALA A 1 201 ? -0.414 21.758 13.313 1.00 82.50 201 ALA A N 1
ATOM 1482 C CA . ALA A 1 201 ? -0.114 22.427 14.576 1.00 82.50 201 ALA A CA 1
ATOM 1483 C C . ALA A 1 201 ? -0.651 21.637 15.778 1.00 82.50 201 ALA A C 1
ATOM 1485 O O . ALA A 1 201 ? 0.062 21.483 16.775 1.00 82.50 201 ALA A O 1
ATOM 1486 N N . GLU A 1 202 ? -1.867 21.105 15.662 1.00 80.38 202 GLU A N 1
ATOM 1487 C CA . GLU A 1 202 ? -2.493 20.255 16.673 1.00 80.38 202 GLU A CA 1
ATOM 1488 C C . GLU A 1 202 ? -1.713 18.949 16.854 1.00 80.38 202 GLU A C 1
ATOM 1490 O O . GLU A 1 202 ? -1.268 18.652 17.965 1.00 80.38 202 GLU A O 1
ATOM 1495 N N . ALA A 1 203 ? -1.402 18.246 15.758 1.00 81.69 203 ALA A N 1
ATOM 1496 C CA . ALA A 1 203 ? -0.569 17.046 15.795 1.00 81.69 203 ALA A CA 1
ATOM 1497 C C . ALA A 1 203 ? 0.796 17.314 16.455 1.00 81.69 203 ALA A C 1
ATOM 1499 O O . ALA A 1 203 ? 1.239 16.562 17.323 1.00 81.69 203 ALA A O 1
ATOM 1500 N N . ALA A 1 204 ? 1.463 18.419 16.103 1.00 80.38 204 ALA A N 1
ATOM 1501 C CA . ALA A 1 204 ? 2.737 18.798 16.708 1.00 80.38 204 ALA A CA 1
ATOM 1502 C C . ALA A 1 204 ? 2.620 19.120 18.209 1.00 80.38 204 ALA A C 1
ATOM 1504 O O . ALA A 1 204 ? 3.568 18.871 18.958 1.00 80.38 204 ALA A O 1
ATOM 1505 N N . ALA A 1 205 ? 1.489 19.665 18.667 1.00 79.19 205 ALA A N 1
ATOM 1506 C CA . ALA A 1 205 ? 1.234 19.905 20.085 1.00 79.19 205 ALA A CA 1
ATOM 1507 C C . ALA A 1 205 ? 1.063 18.596 20.863 1.00 79.19 205 ALA A C 1
ATOM 1509 O O . ALA A 1 205 ? 1.664 18.447 21.927 1.00 79.19 205 ALA A O 1
ATOM 1510 N N . THR A 1 206 ? 0.337 17.629 20.301 1.00 74.44 206 THR A N 1
ATOM 1511 C CA . THR A 1 206 ? 0.155 16.296 20.889 1.00 74.44 206 THR A CA 1
ATOM 1512 C C . THR A 1 206 ? 1.490 15.570 21.097 1.00 74.44 206 THR A C 1
ATOM 1514 O O . THR A 1 206 ? 1.708 14.954 22.140 1.00 74.44 206 THR A O 1
ATOM 1517 N N . ILE A 1 207 ? 2.425 15.689 20.149 1.00 74.38 207 ILE A N 1
ATOM 1518 C CA . ILE A 1 207 ? 3.731 15.003 20.202 1.00 74.38 207 ILE A CA 1
ATOM 1519 C C . ILE A 1 207 ? 4.636 15.536 21.304 1.00 74.38 207 ILE A C 1
ATOM 1521 O O . ILE A 1 207 ? 5.383 14.773 21.912 1.00 74.38 2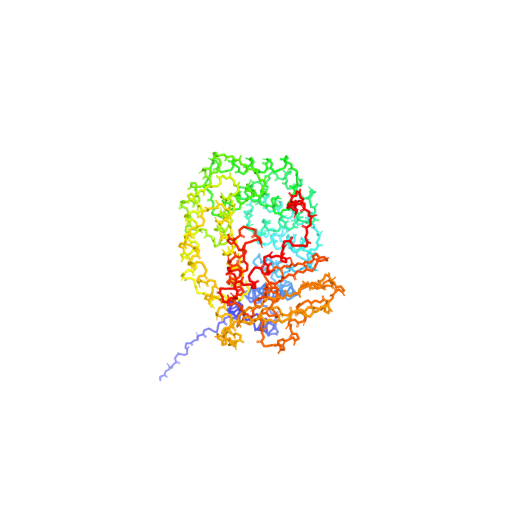07 ILE A O 1
ATOM 1525 N N . ARG A 1 208 ? 4.593 16.845 21.580 1.00 69.19 208 ARG A N 1
ATOM 1526 C CA . ARG A 1 208 ? 5.485 17.467 22.573 1.00 69.19 208 ARG A CA 1
ATOM 1527 C C . ARG A 1 208 ? 5.307 16.901 23.986 1.00 69.19 208 ARG A C 1
ATOM 1529 O O . ARG A 1 208 ? 6.192 17.092 24.816 1.00 69.19 208 ARG A O 1
ATOM 1536 N N . HIS A 1 209 ? 4.199 16.210 24.255 1.00 65.38 209 HIS A N 1
ATOM 1537 C CA . HIS A 1 209 ? 3.821 15.753 25.589 1.00 65.38 209 HIS A CA 1
ATOM 1538 C C . HIS A 1 209 ? 3.650 14.229 25.724 1.00 65.38 209 HIS A C 1
ATOM 1540 O O . HIS A 1 209 ? 3.312 13.772 26.815 1.00 65.38 209 HIS A O 1
ATOM 1546 N N . GLY A 1 210 ? 3.898 13.427 24.678 1.00 67.81 210 GLY A N 1
ATOM 1547 C CA . GLY A 1 210 ? 3.625 11.985 24.712 1.00 67.81 210 GLY A CA 1
ATOM 1548 C C . GLY A 1 210 ? 4.531 11.133 23.823 1.00 67.81 210 GLY A C 1
ATOM 1549 O O . GLY A 1 210 ? 5.149 11.622 22.881 1.00 67.81 210 GLY A O 1
ATOM 1550 N N . ALA A 1 211 ? 4.599 9.835 24.129 1.00 69.06 211 ALA A N 1
ATOM 1551 C CA . ALA A 1 211 ? 5.205 8.847 23.242 1.00 69.06 211 ALA A CA 1
ATOM 1552 C C . ALA A 1 211 ? 4.294 8.613 22.025 1.00 69.06 211 ALA A C 1
ATOM 1554 O O . ALA A 1 211 ? 3.083 8.460 22.178 1.00 69.06 211 ALA A O 1
ATOM 1555 N N . LEU A 1 212 ? 4.883 8.580 20.830 1.00 78.62 212 LEU A N 1
ATOM 1556 C CA . LEU A 1 212 ? 4.185 8.276 19.583 1.00 78.62 212 LEU A CA 1
ATOM 1557 C C . LEU A 1 212 ? 4.257 6.782 19.290 1.00 78.62 212 LEU A C 1
ATOM 1559 O O . LEU A 1 212 ? 5.353 6.240 19.137 1.00 78.62 212 LEU A O 1
ATOM 1563 N N . ASP A 1 213 ? 3.106 6.139 19.122 1.00 85.25 213 ASP A N 1
ATOM 1564 C CA . ASP A 1 213 ? 3.081 4.798 18.552 1.00 85.25 213 ASP A CA 1
ATOM 1565 C C . ASP A 1 213 ? 3.586 4.806 17.086 1.00 85.25 213 ASP A C 1
ATOM 1567 O O . ASP A 1 213 ? 3.520 5.841 16.404 1.00 85.25 213 ASP A O 1
ATOM 1571 N N . PRO A 1 214 ? 4.110 3.673 16.580 1.00 89.81 214 PRO A N 1
ATOM 1572 C CA . PRO A 1 214 ? 4.647 3.572 15.222 1.00 89.81 214 PRO A CA 1
ATOM 1573 C C . PRO A 1 214 ? 3.674 4.001 14.116 1.00 89.81 214 PRO A C 1
ATOM 1575 O O . PRO A 1 214 ? 4.083 4.682 13.172 1.00 89.81 214 PRO A O 1
ATOM 1578 N N . THR A 1 215 ? 2.389 3.660 14.234 1.00 87.06 215 THR A N 1
ATOM 1579 C CA . THR A 1 215 ? 1.378 3.970 13.216 1.00 87.06 215 THR A CA 1
ATOM 1580 C C . THR A 1 215 ? 1.129 5.472 13.123 1.00 87.06 215 THR A C 1
ATOM 1582 O O . THR A 1 215 ? 1.173 6.038 12.024 1.00 87.06 215 THR A O 1
ATOM 1585 N N . SER A 1 216 ? 0.933 6.132 14.265 1.00 85.19 216 SER A N 1
ATOM 1586 C CA . SER A 1 216 ? 0.741 7.583 14.348 1.00 85.19 216 SER A CA 1
ATOM 1587 C C . SER A 1 216 ? 1.972 8.343 13.852 1.00 85.19 216 SER A C 1
ATOM 1589 O O . SER A 1 216 ? 1.843 9.307 13.095 1.00 85.19 216 SER A O 1
ATOM 1591 N N . LEU A 1 217 ? 3.180 7.883 14.210 1.00 89.81 217 LEU A N 1
ATOM 1592 C CA . LEU A 1 217 ? 4.432 8.487 13.749 1.00 89.81 217 LEU A CA 1
ATOM 1593 C C . LEU A 1 217 ? 4.563 8.416 12.225 1.00 89.81 217 LEU A C 1
ATOM 1595 O O . LEU A 1 217 ? 4.807 9.436 11.577 1.00 89.81 217 LEU A O 1
ATOM 1599 N N . ALA A 1 218 ? 4.416 7.218 11.656 1.00 91.44 218 ALA A N 1
ATOM 1600 C CA . ALA A 1 218 ? 4.583 6.988 10.225 1.00 91.44 218 ALA A CA 1
ATOM 1601 C C . ALA A 1 218 ? 3.562 7.786 9.403 1.00 91.44 218 ALA A C 1
ATOM 1603 O O . ALA A 1 218 ? 3.930 8.448 8.430 1.00 91.44 218 ALA A O 1
ATOM 1604 N N . SER A 1 219 ? 2.301 7.778 9.845 1.00 88.19 219 SER A N 1
ATOM 1605 C CA . SER A 1 219 ? 1.207 8.523 9.216 1.00 88.19 219 SER A CA 1
ATOM 1606 C C . SER A 1 219 ? 1.474 10.015 9.224 1.00 88.19 219 SER A C 1
ATOM 1608 O O . SER A 1 219 ? 1.420 10.660 8.178 1.00 88.19 219 SER A O 1
ATOM 1610 N N . LEU A 1 220 ? 1.846 10.568 10.374 1.00 88.62 220 LEU A N 1
ATOM 1611 C CA . LEU A 1 220 ? 2.093 11.993 10.499 1.00 88.62 220 LEU A CA 1
ATOM 1612 C C . LEU A 1 220 ? 3.305 12.456 9.684 1.00 88.62 220 LEU A C 1
ATOM 1614 O O . LEU A 1 220 ? 3.240 13.496 9.026 1.00 88.62 220 LEU A O 1
ATOM 1618 N N . TRP A 1 221 ? 4.402 11.695 9.694 1.00 90.38 221 TRP A N 1
ATOM 1619 C CA . TRP A 1 221 ? 5.597 12.078 8.943 1.00 90.38 221 TRP A CA 1
ATOM 1620 C C . TRP A 1 221 ? 5.339 12.052 7.433 1.00 90.38 221 TRP A C 1
ATOM 1622 O O . TRP A 1 221 ? 5.688 12.998 6.722 1.00 90.38 221 TRP A O 1
ATOM 1632 N N . TRP A 1 222 ? 4.665 11.009 6.949 1.00 91.50 222 TRP A N 1
ATOM 1633 C CA . TRP A 1 222 ? 4.227 10.934 5.559 1.00 91.50 222 TRP A CA 1
ATOM 1634 C C . TRP A 1 222 ? 3.352 12.137 5.181 1.00 91.50 222 TRP A C 1
ATOM 1636 O O . TRP A 1 222 ? 3.623 12.821 4.196 1.00 91.50 222 TRP A O 1
ATOM 1646 N N . SER A 1 223 ? 2.372 12.464 6.024 1.00 88.50 223 SER A N 1
ATOM 1647 C CA . SER A 1 223 ? 1.442 13.581 5.809 1.00 88.50 223 SER A CA 1
ATOM 1648 C C . SER A 1 223 ? 2.155 14.928 5.735 1.00 88.50 223 SER A C 1
ATOM 1650 O O . SER A 1 223 ? 1.894 15.724 4.838 1.00 88.50 223 SER A O 1
ATOM 1652 N N . SER A 1 224 ? 3.110 15.159 6.640 1.00 87.62 224 SER A N 1
ATOM 1653 C CA . SER A 1 224 ? 3.974 16.344 6.654 1.00 87.62 224 SER A CA 1
ATOM 1654 C C . SER A 1 224 ? 4.696 16.530 5.318 1.00 87.62 224 SER A C 1
ATOM 1656 O O . SER A 1 224 ? 4.759 17.643 4.801 1.00 87.62 224 SER A O 1
ATOM 1658 N N . SER A 1 225 ? 5.211 15.437 4.745 1.00 88.75 225 SER A N 1
ATOM 1659 C CA . SER A 1 225 ? 5.885 15.442 3.445 1.00 88.75 225 SER A CA 1
ATOM 1660 C C . SER A 1 225 ? 4.918 15.723 2.295 1.00 88.75 225 SER A C 1
ATOM 1662 O O . SER A 1 225 ? 5.205 16.577 1.462 1.00 88.75 225 SER A O 1
ATOM 1664 N N . MET A 1 226 ? 3.770 15.042 2.257 1.00 87.12 226 MET A N 1
ATOM 1665 C CA . MET A 1 226 ? 2.768 15.206 1.194 1.00 87.12 226 MET A CA 1
ATOM 1666 C C . MET A 1 226 ? 2.172 16.611 1.149 1.00 87.12 226 MET A C 1
ATOM 1668 O O . MET A 1 226 ? 1.909 17.145 0.078 1.00 87.12 226 MET A O 1
ATOM 1672 N N . MET A 1 227 ? 1.999 17.226 2.315 1.00 84.62 227 MET A N 1
ATOM 1673 C CA . MET A 1 227 ? 1.476 18.582 2.449 1.00 84.62 227 MET A CA 1
ATOM 1674 C C . MET A 1 227 ? 2.545 19.671 2.276 1.00 84.62 227 MET A C 1
ATOM 1676 O O . MET A 1 227 ? 2.220 20.853 2.351 1.00 84.62 227 MET A O 1
ATOM 1680 N N . GLY A 1 228 ? 3.823 19.306 2.109 1.00 82.12 228 GLY A N 1
ATOM 1681 C CA . GLY A 1 228 ? 4.934 20.264 2.078 1.00 82.12 228 GLY A CA 1
ATOM 1682 C C . GLY A 1 228 ? 5.130 21.031 3.394 1.00 82.12 228 GLY A C 1
ATOM 1683 O O . GLY A 1 228 ? 5.782 22.074 3.419 1.00 82.12 228 GLY A O 1
ATOM 1684 N N . ALA A 1 229 ? 4.567 20.541 4.501 1.00 79.19 229 ALA A N 1
ATOM 1685 C CA . ALA A 1 229 ? 4.670 21.166 5.809 1.00 79.19 229 ALA A CA 1
ATOM 1686 C C . ALA A 1 229 ? 6.011 20.782 6.446 1.00 79.19 229 ALA A C 1
ATOM 1688 O O . ALA A 1 229 ? 6.169 19.673 6.952 1.00 79.19 229 ALA A O 1
ATOM 1689 N N . THR A 1 230 ? 6.992 21.686 6.425 1.00 75.25 230 THR A N 1
ATOM 1690 C CA . THR A 1 230 ? 8.342 21.410 6.944 1.00 75.25 230 THR A CA 1
ATOM 1691 C C . THR A 1 230 ? 8.678 22.270 8.157 1.00 75.25 230 THR A C 1
ATOM 1693 O O . THR A 1 230 ? 8.632 23.497 8.091 1.00 75.25 230 THR A O 1
ATOM 1696 N N . ASN A 1 231 ? 9.092 21.633 9.253 1.00 82.06 231 ASN A N 1
ATOM 1697 C CA . ASN A 1 231 ? 9.673 22.301 10.416 1.00 82.06 231 ASN A CA 1
ATOM 1698 C C . ASN A 1 231 ? 10.881 21.482 10.924 1.00 82.06 231 ASN A C 1
ATOM 1700 O O . ASN A 1 231 ? 10.697 20.323 11.299 1.00 82.06 231 ASN A O 1
ATOM 1704 N N . PRO A 1 232 ? 12.106 22.044 10.977 1.00 84.50 232 PRO A N 1
ATOM 1705 C CA . PRO A 1 232 ? 13.304 21.283 11.350 1.00 84.50 232 PRO A CA 1
ATOM 1706 C C . PRO A 1 232 ? 13.256 20.650 12.750 1.00 84.50 232 PRO A C 1
ATOM 1708 O O . PRO A 1 232 ? 13.713 19.523 12.936 1.00 84.50 232 PRO A O 1
ATOM 1711 N N . SER A 1 233 ? 12.683 21.343 13.739 1.00 83.94 233 SER A N 1
ATOM 1712 C CA . SER A 1 233 ? 12.552 20.824 15.110 1.00 83.94 233 SER A CA 1
ATOM 1713 C C . SER A 1 233 ? 11.548 19.672 15.178 1.00 83.94 233 SER A C 1
ATOM 1715 O O . SER A 1 233 ? 11.786 18.670 15.856 1.00 83.94 233 SER A O 1
ATOM 1717 N N . PHE A 1 234 ? 10.459 19.782 14.420 1.00 84.00 234 PHE A N 1
ATOM 1718 C CA . PHE A 1 234 ? 9.464 18.725 14.284 1.00 84.00 234 PHE A CA 1
ATOM 1719 C C . PHE A 1 234 ? 10.053 17.479 13.611 1.00 84.00 234 PHE A C 1
ATOM 1721 O O . PHE A 1 234 ? 9.953 16.383 14.158 1.00 84.00 234 PHE A O 1
ATOM 1728 N N . VAL A 1 235 ? 10.758 17.644 12.486 1.00 85.75 235 VAL A N 1
ATOM 1729 C CA . VAL A 1 235 ? 11.400 16.526 11.773 1.00 85.75 235 VAL A CA 1
ATOM 1730 C C . VAL A 1 235 ? 12.468 15.849 12.634 1.00 85.75 235 VAL A C 1
ATOM 1732 O O . VAL A 1 235 ? 12.497 14.625 12.713 1.00 85.75 235 VAL A O 1
ATOM 1735 N N . SER A 1 236 ? 13.296 16.616 13.350 1.00 86.81 236 SER A N 1
ATOM 1736 C CA . SER A 1 236 ? 14.291 16.061 14.284 1.00 86.81 236 SER A CA 1
ATOM 1737 C C . SER A 1 236 ? 13.641 15.227 15.401 1.00 86.81 236 SER A C 1
ATOM 1739 O O . SER A 1 236 ? 14.136 14.158 15.781 1.00 86.81 236 SER A O 1
ATOM 1741 N N . THR A 1 237 ? 12.475 15.672 15.883 1.00 87.44 237 THR A N 1
ATOM 1742 C CA . THR A 1 237 ? 11.676 14.940 16.876 1.00 87.44 237 THR A CA 1
ATOM 1743 C C . THR A 1 237 ? 11.173 13.616 16.305 1.00 87.44 237 THR A C 1
ATOM 1745 O O . THR A 1 237 ? 11.396 12.570 16.920 1.00 87.44 237 THR A O 1
ATOM 1748 N N . LEU A 1 238 ? 10.550 13.636 15.121 1.00 89.31 238 LEU A N 1
ATOM 1749 C CA . LEU A 1 238 ? 10.053 12.434 14.440 1.00 89.31 238 LEU A CA 1
ATOM 1750 C C . LEU A 1 238 ? 11.183 11.448 14.126 1.00 89.31 238 LEU A C 1
ATOM 1752 O O . LEU A 1 238 ? 11.061 10.263 14.422 1.00 89.31 238 LEU A O 1
ATOM 1756 N N . SER A 1 239 ? 12.313 11.947 13.627 1.00 90.69 239 SER A N 1
ATOM 1757 C CA . SER A 1 239 ? 13.520 11.165 13.344 1.00 90.69 239 SER A CA 1
ATOM 1758 C C . SER A 1 239 ? 14.052 10.436 14.575 1.00 90.69 239 SER A C 1
ATOM 1760 O O . SER A 1 239 ? 14.374 9.245 14.530 1.00 90.69 239 SER A O 1
ATOM 1762 N N . THR A 1 240 ? 14.108 11.128 15.713 1.00 89.88 240 THR A N 1
ATOM 1763 C CA . THR A 1 240 ? 14.576 10.539 16.972 1.00 89.88 240 THR A CA 1
ATOM 1764 C C . THR A 1 240 ? 13.645 9.431 17.462 1.00 89.88 240 THR A C 1
ATOM 1766 O O . THR A 1 240 ? 14.127 8.377 17.876 1.00 89.88 240 THR A O 1
ATOM 1769 N N . HIS A 1 241 ? 12.326 9.632 17.390 1.00 90.06 241 HIS A N 1
ATOM 1770 C CA . HIS A 1 241 ? 11.354 8.606 17.778 1.00 90.06 241 HIS A CA 1
ATOM 1771 C C . HIS A 1 241 ? 11.385 7.413 16.813 1.00 90.06 241 HIS A C 1
ATOM 1773 O O . HIS A 1 241 ? 11.482 6.271 17.258 1.00 90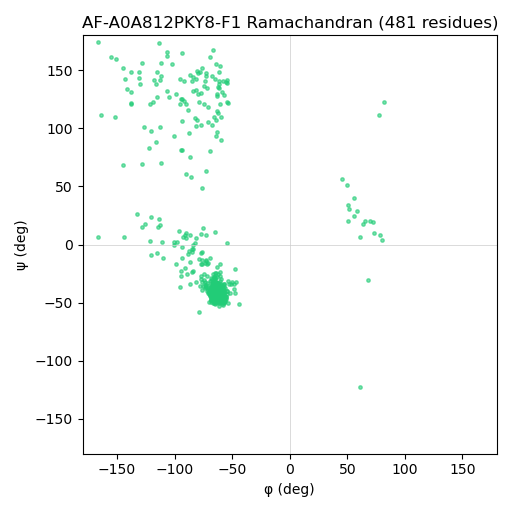.06 241 HIS A O 1
ATOM 1779 N N . ALA A 1 242 ? 11.429 7.665 15.502 1.00 92.69 242 ALA A N 1
ATOM 1780 C CA . ALA A 1 242 ? 11.478 6.626 14.477 1.00 92.69 242 ALA A CA 1
ATOM 1781 C C . ALA A 1 242 ? 12.687 5.697 14.653 1.00 92.69 242 ALA A C 1
ATOM 1783 O O . ALA A 1 242 ? 12.542 4.477 14.628 1.00 92.69 242 ALA A O 1
ATOM 1784 N N . ARG A 1 243 ? 13.879 6.256 14.900 1.00 92.62 243 ARG A N 1
ATOM 1785 C CA . ARG A 1 243 ? 15.107 5.464 15.091 1.00 92.62 243 ARG A CA 1
ATOM 1786 C C . ARG A 1 243 ? 15.106 4.612 16.360 1.00 92.62 243 ARG A C 1
ATOM 1788 O O . ARG A 1 243 ? 15.801 3.602 16.398 1.00 92.62 243 ARG A O 1
ATOM 1795 N N . ARG A 1 244 ? 14.344 4.987 17.391 1.00 92.19 244 ARG A N 1
ATOM 1796 C CA . ARG A 1 244 ? 14.243 4.206 18.638 1.00 92.19 244 ARG A CA 1
ATOM 1797 C C . ARG A 1 244 ? 13.349 2.977 18.498 1.00 92.19 244 ARG A C 1
ATOM 1799 O O . ARG A 1 244 ? 13.576 2.002 19.202 1.00 92.19 244 ARG A O 1
ATOM 1806 N N . GLN A 1 245 ? 12.383 3.018 17.583 1.00 94.31 245 GLN A N 1
ATOM 1807 C CA . GLN A 1 245 ? 11.350 1.989 17.436 1.00 94.31 245 GLN A CA 1
ATOM 1808 C C . GLN A 1 245 ? 11.341 1.324 16.048 1.00 94.31 245 GLN A C 1
ATOM 1810 O O . GLN A 1 245 ? 10.332 0.766 15.633 1.00 94.31 245 GLN A O 1
ATOM 1815 N N . VAL A 1 246 ? 12.470 1.348 15.321 1.00 94.88 246 VAL A N 1
ATOM 1816 C CA . VAL A 1 246 ? 12.610 0.815 13.942 1.00 94.88 246 VAL A CA 1
ATOM 1817 C C . VAL A 1 246 ? 12.025 -0.594 13.792 1.00 94.88 246 VAL A C 1
ATOM 1819 O O . VAL A 1 246 ? 11.340 -0.889 12.813 1.00 94.88 246 VAL A O 1
ATOM 1822 N N . HIS A 1 247 ? 12.258 -1.463 14.775 1.00 95.06 247 HIS A N 1
ATOM 1823 C CA . HIS A 1 247 ? 11.798 -2.851 14.739 1.00 95.06 247 HIS A CA 1
ATOM 1824 C C . HIS A 1 247 ? 10.300 -3.023 15.042 1.00 95.06 247 HIS A C 1
ATOM 1826 O O . HIS A 1 247 ? 9.736 -4.061 14.706 1.00 95.06 247 HIS A O 1
ATOM 1832 N N . GLU A 1 248 ? 9.643 -2.016 15.619 1.00 95.19 248 GLU A N 1
ATOM 1833 C CA . GLU A 1 248 ? 8.222 -2.062 15.989 1.00 95.19 248 GLU A CA 1
ATOM 1834 C C . GLU A 1 248 ? 7.292 -1.690 14.827 1.00 95.19 248 GLU A C 1
ATOM 1836 O O . GLU A 1 248 ? 6.140 -2.119 14.802 1.00 95.19 248 GLU A O 1
ATOM 1841 N N . PHE A 1 249 ? 7.790 -0.943 13.836 1.00 95.00 249 PHE A N 1
ATOM 1842 C CA . PHE A 1 249 ? 7.001 -0.562 12.664 1.00 95.00 249 PHE A CA 1
ATOM 1843 C C . PHE A 1 249 ? 6.541 -1.781 11.865 1.00 95.00 249 PHE A C 1
ATOM 1845 O O . PHE A 1 249 ? 7.306 -2.718 11.631 1.00 95.00 249 PHE A O 1
ATOM 1852 N N . ARG A 1 250 ? 5.310 -1.747 11.355 1.00 93.38 250 ARG A N 1
ATOM 1853 C CA . ARG A 1 250 ? 4.819 -2.658 10.312 1.00 93.38 250 ARG A CA 1
ATOM 1854 C C . ARG A 1 250 ? 5.510 -2.348 8.982 1.00 93.38 250 ARG A C 1
ATOM 1856 O O . ARG A 1 250 ? 6.046 -1.267 8.772 1.00 93.38 250 ARG A O 1
ATOM 1863 N N . PHE A 1 251 ? 5.472 -3.294 8.043 1.00 91.94 251 PHE A N 1
ATOM 1864 C CA . PHE A 1 251 ? 6.152 -3.134 6.750 1.00 91.94 251 PHE A CA 1
ATOM 1865 C C . PHE A 1 251 ? 5.668 -1.897 5.970 1.00 91.94 251 PHE A C 1
ATOM 1867 O O . PHE A 1 251 ? 6.484 -1.113 5.499 1.00 91.94 251 PHE A O 1
ATOM 1874 N N . GLN A 1 252 ? 4.352 -1.681 5.921 1.00 91.06 252 GLN A N 1
ATOM 1875 C CA . GLN A 1 252 ? 3.748 -0.500 5.299 1.00 91.06 252 GLN A CA 1
ATOM 1876 C C . GLN A 1 252 ? 4.169 0.807 5.994 1.00 91.06 252 GLN A C 1
ATOM 1878 O O . GLN A 1 252 ? 4.342 1.836 5.351 1.00 91.06 252 GLN A O 1
ATOM 1883 N N . GLU A 1 253 ? 4.392 0.784 7.306 1.00 94.44 253 GLU A N 1
ATOM 1884 C CA . GLU A 1 253 ? 4.808 1.976 8.047 1.00 94.44 253 GLU A CA 1
ATOM 1885 C C . GLU A 1 253 ? 6.275 2.331 7.778 1.00 94.44 253 GLU A C 1
ATOM 1887 O O . GLU A 1 253 ? 6.615 3.511 7.755 1.00 94.44 253 GLU A O 1
ATOM 1892 N N . LEU A 1 254 ? 7.135 1.341 7.495 1.00 96.06 254 LEU A N 1
ATOM 1893 C CA . LEU A 1 254 ? 8.504 1.598 7.029 1.00 96.06 254 LEU A CA 1
ATOM 1894 C C . LEU A 1 254 ? 8.492 2.399 5.720 1.00 96.06 254 LEU A C 1
ATOM 1896 O O . LEU A 1 254 ? 9.214 3.388 5.608 1.00 96.06 254 LEU A O 1
ATOM 1900 N N . LEU A 1 255 ? 7.638 2.011 4.764 1.00 95.12 255 LEU A N 1
ATOM 1901 C CA . LEU A 1 255 ? 7.420 2.754 3.520 1.00 95.12 255 LEU A CA 1
ATOM 1902 C C . LEU A 1 255 ? 6.981 4.195 3.807 1.00 95.12 255 LEU A C 1
ATOM 1904 O O . LEU A 1 255 ? 7.548 5.137 3.255 1.00 95.12 255 LEU A O 1
ATOM 1908 N N . MET A 1 256 ? 5.983 4.376 4.674 1.00 93.88 256 MET A N 1
ATOM 1909 C CA . MET A 1 256 ? 5.462 5.703 5.014 1.00 93.88 256 MET A CA 1
ATOM 1910 C C . MET A 1 256 ? 6.531 6.599 5.648 1.00 93.88 256 MET A C 1
ATOM 1912 O O . MET A 1 256 ? 6.653 7.761 5.261 1.00 93.88 256 MET A O 1
ATOM 1916 N N . VAL A 1 257 ? 7.354 6.062 6.558 1.00 94.88 257 VAL A N 1
ATOM 1917 C CA . VAL A 1 257 ? 8.484 6.796 7.151 1.00 94.88 257 VAL A CA 1
ATOM 1918 C C . VAL A 1 257 ? 9.522 7.169 6.091 1.00 94.88 257 VAL A C 1
ATOM 1920 O O . VAL A 1 257 ? 9.986 8.308 6.084 1.00 94.88 257 VAL A O 1
ATOM 1923 N N . LEU A 1 258 ? 9.865 6.263 5.169 1.00 94.69 258 LEU A N 1
ATOM 1924 C CA . LEU A 1 258 ? 10.807 6.551 4.078 1.00 94.69 258 LEU A CA 1
ATOM 1925 C C . LEU A 1 258 ? 10.304 7.685 3.173 1.00 94.69 258 LEU A C 1
ATOM 1927 O O . LEU A 1 258 ? 11.075 8.576 2.818 1.00 94.69 258 LEU A O 1
ATOM 1931 N N . TRP A 1 259 ? 9.012 7.714 2.849 1.00 92.75 259 TRP A N 1
ATOM 1932 C CA . TRP A 1 259 ? 8.403 8.830 2.117 1.00 92.75 259 TRP A CA 1
ATOM 1933 C C . TRP A 1 259 ? 8.374 10.126 2.934 1.00 92.75 259 TRP A C 1
ATOM 1935 O O . TRP A 1 259 ? 8.741 11.181 2.419 1.00 92.75 259 TRP A O 1
ATOM 1945 N N . GLY A 1 260 ? 8.028 10.051 4.222 1.00 91.38 260 GLY A N 1
ATOM 1946 C CA . GLY A 1 260 ? 8.059 11.196 5.135 1.00 91.38 260 GLY A CA 1
ATOM 1947 C C . GLY A 1 260 ? 9.446 11.840 5.224 1.00 91.38 260 GLY A C 1
ATOM 1948 O O . GLY A 1 260 ? 9.601 13.053 5.041 1.00 91.38 260 GLY A O 1
ATOM 1949 N N . ALA A 1 261 ? 10.480 11.022 5.432 1.00 90.31 261 ALA A N 1
ATOM 1950 C CA . ALA A 1 261 ? 11.875 11.450 5.498 1.00 90.31 261 ALA A CA 1
ATOM 1951 C C . ALA A 1 261 ? 12.390 11.998 4.157 1.00 90.31 261 ALA A C 1
ATOM 1953 O O . ALA A 1 261 ? 13.284 12.846 4.141 1.00 90.31 261 ALA A O 1
ATOM 1954 N N . CYS A 1 262 ? 11.833 11.529 3.037 1.00 86.75 262 CYS A N 1
ATOM 1955 C CA . CYS A 1 262 ? 12.203 11.958 1.693 1.00 86.75 262 CYS A CA 1
ATOM 1956 C C . CYS A 1 262 ? 11.844 13.431 1.433 1.00 86.75 262 CYS A C 1
ATOM 1958 O O . CYS A 1 262 ? 12.711 14.190 0.993 1.00 86.75 262 CYS A O 1
ATOM 1960 N N . GLY A 1 263 ? 10.608 13.858 1.722 1.00 79.81 263 GLY A N 1
ATOM 1961 C CA . GLY A 1 263 ? 10.150 15.211 1.369 1.00 79.81 263 GLY A CA 1
ATOM 1962 C C . GLY A 1 263 ? 10.293 16.282 2.455 1.00 79.81 263 GLY A C 1
ATOM 1963 O O . GLY A 1 263 ? 10.383 17.457 2.118 1.00 79.81 263 GLY A O 1
ATOM 1964 N N . SER A 1 264 ? 10.366 15.924 3.744 1.00 70.94 264 SER A N 1
ATOM 1965 C CA . SER A 1 264 ? 10.280 16.920 4.837 1.00 70.94 264 SER A CA 1
ATOM 1966 C C . SER A 1 264 ? 11.611 17.517 5.336 1.00 70.94 264 SER A C 1
ATOM 1968 O O . SER A 1 264 ? 11.594 18.592 5.934 1.00 70.94 264 SER A O 1
ATOM 1970 N N . ALA A 1 265 ? 12.755 16.862 5.096 1.00 61.44 265 ALA A N 1
ATOM 1971 C CA . ALA A 1 265 ? 14.106 17.424 5.317 1.00 61.44 265 ALA A CA 1
ATOM 1972 C C . ALA A 1 265 ? 15.249 16.614 4.666 1.00 61.44 265 ALA A C 1
ATOM 1974 O O . ALA A 1 265 ? 16.418 16.903 4.924 1.00 61.44 265 ALA A O 1
ATOM 1975 N N . LYS A 1 266 ? 14.941 15.581 3.862 1.00 68.75 266 LYS A N 1
ATOM 1976 C CA . LYS A 1 266 ? 15.915 14.585 3.380 1.00 68.75 266 LYS A CA 1
ATOM 1977 C C . LYS A 1 266 ? 16.765 14.013 4.522 1.00 68.75 266 LYS A C 1
ATOM 1979 O O . LYS A 1 266 ? 17.992 14.019 4.438 1.00 68.75 266 LYS A O 1
ATOM 1984 N N . ASP A 1 267 ? 16.120 13.536 5.589 1.00 80.75 267 ASP A N 1
ATOM 1985 C CA . ASP A 1 267 ? 16.821 12.914 6.720 1.00 80.75 267 ASP A CA 1
ATOM 1986 C C . ASP A 1 267 ? 17.548 11.643 6.250 1.00 80.75 267 ASP A C 1
ATOM 1988 O O . ASP A 1 267 ? 16.959 10.569 6.104 1.00 80.75 267 ASP A O 1
ATOM 1992 N N . GLN A 1 268 ? 18.842 11.788 5.964 1.00 86.00 268 GLN A N 1
ATOM 1993 C CA . GLN A 1 268 ? 19.651 10.721 5.388 1.00 86.00 268 GLN A CA 1
ATOM 1994 C C . GLN A 1 268 ? 19.876 9.577 6.379 1.00 86.00 268 GLN A C 1
ATOM 1996 O O . GLN A 1 268 ? 19.965 8.425 5.956 1.00 86.00 268 GLN A O 1
ATOM 2001 N N . GLU A 1 269 ? 19.939 9.865 7.682 1.00 88.69 269 GLU A N 1
ATOM 2002 C CA . GLU A 1 269 ? 20.145 8.834 8.699 1.00 88.69 269 GLU A CA 1
ATOM 2003 C C . GLU A 1 269 ? 18.951 7.883 8.740 1.00 88.69 269 GLU A C 1
ATOM 2005 O O . GLU A 1 269 ? 19.126 6.665 8.661 1.00 88.69 269 GLU A O 1
ATOM 2010 N N . VAL A 1 270 ? 17.733 8.428 8.793 1.00 92.12 270 VAL A N 1
ATOM 2011 C CA . VAL A 1 270 ? 16.510 7.618 8.779 1.00 92.12 270 VAL A CA 1
ATOM 2012 C C . VAL A 1 270 ? 16.386 6.842 7.476 1.00 92.12 270 VAL A C 1
ATOM 2014 O O . VAL A 1 270 ? 16.127 5.640 7.520 1.00 92.12 270 VAL A O 1
ATOM 2017 N N . GLN A 1 271 ? 16.668 7.466 6.330 1.00 91.31 271 GLN A N 1
ATOM 2018 C CA . GLN A 1 271 ? 16.666 6.776 5.036 1.00 91.31 271 GLN A CA 1
ATOM 2019 C C . GLN A 1 271 ? 17.623 5.573 5.003 1.00 91.31 271 GLN A C 1
ATOM 2021 O O . GLN A 1 271 ? 17.278 4.520 4.467 1.00 91.31 271 GLN A O 1
ATOM 2026 N N . ILE A 1 272 ? 18.831 5.698 5.563 1.00 93.25 272 ILE A N 1
ATOM 2027 C CA . ILE A 1 272 ? 19.830 4.615 5.598 1.00 93.25 272 ILE A CA 1
ATOM 2028 C C . ILE A 1 272 ? 19.411 3.497 6.560 1.00 93.25 272 ILE A C 1
ATOM 2030 O O . ILE A 1 272 ? 19.551 2.315 6.237 1.00 93.25 272 ILE A O 1
ATOM 2034 N N . VAL A 1 273 ? 18.884 3.848 7.733 1.00 95.62 273 VAL A N 1
ATOM 2035 C CA . VAL A 1 273 ? 18.451 2.867 8.738 1.00 95.62 273 VAL A CA 1
ATOM 2036 C C . VAL A 1 273 ? 17.229 2.086 8.250 1.00 95.62 273 VAL A C 1
ATOM 2038 O O . VAL A 1 273 ? 17.224 0.855 8.292 1.00 95.62 273 VAL A O 1
ATOM 2041 N N . PHE A 1 274 ? 16.215 2.774 7.726 1.00 96.06 274 PHE A N 1
ATOM 2042 C CA . PHE A 1 274 ? 14.953 2.145 7.338 1.00 96.06 274 PHE A CA 1
ATOM 2043 C C . PHE A 1 274 ? 15.081 1.315 6.056 1.00 96.06 274 PHE A C 1
ATOM 2045 O O . PHE A 1 274 ? 14.531 0.218 6.000 1.00 96.06 274 PHE A O 1
ATOM 2052 N N . GLN A 1 275 ? 15.867 1.743 5.056 1.00 95.69 275 GLN A N 1
ATOM 2053 C CA . GLN A 1 275 ? 16.095 0.909 3.863 1.00 95.69 275 GLN A CA 1
ATOM 2054 C C . GLN A 1 275 ? 16.816 -0.404 4.208 1.00 95.69 275 GLN A C 1
ATOM 2056 O O . GLN A 1 275 ? 16.582 -1.437 3.577 1.00 95.69 275 GLN A O 1
ATOM 2061 N N . ARG A 1 276 ? 17.697 -0.373 5.219 1.00 95.94 276 ARG A N 1
ATOM 2062 C CA . ARG A 1 276 ? 18.382 -1.564 5.719 1.00 95.94 276 ARG A CA 1
ATOM 2063 C C . ARG A 1 276 ? 17.395 -2.495 6.413 1.00 95.94 276 ARG A C 1
ATOM 2065 O O . ARG A 1 276 ? 17.410 -3.685 6.120 1.00 95.94 276 ARG A O 1
ATOM 2072 N N . GLU A 1 277 ? 16.523 -1.958 7.263 1.00 97.19 277 GLU A N 1
ATOM 2073 C CA . GLU A 1 277 ? 15.467 -2.734 7.920 1.00 97.19 277 GLU A CA 1
ATOM 2074 C C . GLU A 1 277 ? 14.530 -3.397 6.895 1.00 97.19 277 GLU A C 1
ATOM 2076 O O . GLU A 1 277 ? 14.250 -4.592 6.997 1.00 97.19 277 GLU A O 1
ATOM 2081 N N . VAL A 1 278 ? 14.106 -2.664 5.856 1.00 96.75 278 VAL A N 1
ATOM 2082 C CA . VAL A 1 278 ? 13.303 -3.213 4.747 1.00 96.75 278 VAL A CA 1
ATOM 2083 C C . VAL A 1 278 ? 14.032 -4.381 4.076 1.00 96.75 278 VAL A C 1
ATOM 2085 O O . VAL A 1 278 ? 13.463 -5.466 3.938 1.00 96.75 278 VAL A O 1
ATOM 2088 N N . ALA A 1 279 ? 15.307 -4.201 3.713 1.00 96.31 279 ALA A N 1
ATOM 2089 C CA . ALA A 1 279 ? 16.106 -5.247 3.076 1.00 96.31 279 ALA A CA 1
ATOM 2090 C C . ALA A 1 279 ? 16.314 -6.478 3.983 1.00 96.31 279 ALA A C 1
ATOM 2092 O O . ALA A 1 279 ? 16.252 -7.613 3.506 1.00 96.31 279 ALA A O 1
ATOM 2093 N N . GLU A 1 280 ? 16.545 -6.280 5.284 1.00 95.69 280 GLU A N 1
ATOM 2094 C CA . GLU A 1 280 ? 16.724 -7.370 6.250 1.00 95.69 280 GLU A CA 1
ATOM 2095 C C . GLU A 1 280 ? 15.431 -8.163 6.480 1.00 95.69 280 GLU A C 1
ATOM 2097 O O . GLU A 1 280 ? 15.470 -9.396 6.553 1.00 95.69 280 GLU A O 1
ATOM 2102 N N . ARG A 1 281 ? 14.278 -7.486 6.550 1.00 95.31 281 ARG A N 1
ATOM 2103 C CA . ARG A 1 281 ? 12.972 -8.144 6.689 1.00 95.31 281 ARG A CA 1
ATOM 2104 C C . ARG A 1 281 ? 12.586 -8.927 5.446 1.00 95.31 281 ARG A C 1
ATOM 2106 O O . ARG A 1 281 ? 12.103 -10.045 5.586 1.00 95.31 281 ARG A O 1
ATOM 2113 N N . LEU A 1 282 ? 12.829 -8.380 4.254 1.00 93.62 282 LEU A N 1
ATOM 2114 C CA . LEU A 1 282 ? 12.560 -9.074 2.990 1.00 93.62 282 LEU A CA 1
ATOM 2115 C C . LEU A 1 282 ? 13.417 -10.324 2.822 1.00 93.62 282 LEU A C 1
ATOM 2117 O O . LEU A 1 282 ? 12.902 -11.363 2.428 1.00 93.62 282 LEU A O 1
ATOM 2121 N N . TYR A 1 283 ? 14.697 -10.255 3.187 1.00 92.12 283 TYR A N 1
ATOM 2122 C CA . TYR A 1 283 ? 15.590 -11.412 3.123 1.0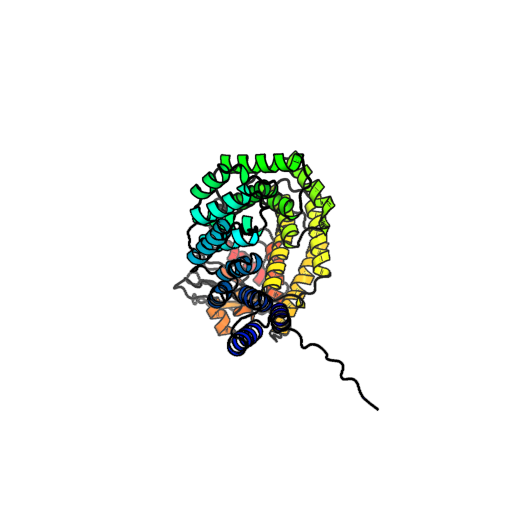0 92.12 283 TYR A CA 1
ATOM 2123 C C . TYR A 1 283 ? 15.095 -12.590 3.981 1.00 92.12 283 TYR A C 1
ATOM 2125 O O . TYR A 1 283 ? 15.219 -13.752 3.600 1.00 92.12 283 TYR A O 1
ATOM 2133 N N . LYS A 1 284 ? 14.510 -12.293 5.147 1.00 92.44 284 LYS A N 1
ATOM 2134 C CA . LYS A 1 284 ? 13.932 -13.298 6.056 1.00 92.44 284 LYS A CA 1
ATOM 2135 C C . LYS A 1 284 ? 12.490 -13.671 5.704 1.00 92.44 284 LYS A C 1
ATOM 2137 O O . LYS A 1 284 ? 11.921 -14.545 6.354 1.00 92.44 284 LYS A O 1
ATOM 2142 N N . PHE A 1 285 ? 11.878 -12.993 4.736 1.00 92.00 285 PHE A N 1
ATOM 2143 C CA . PHE A 1 285 ? 10.473 -13.169 4.419 1.00 92.00 285 PHE A CA 1
ATOM 2144 C C . PHE A 1 285 ? 10.259 -14.397 3.530 1.00 92.00 285 PHE A C 1
ATOM 2146 O O . PHE A 1 285 ? 10.949 -14.591 2.526 1.00 92.00 285 PHE A O 1
ATOM 2153 N N . ASP A 1 286 ? 9.280 -15.221 3.901 1.00 93.12 286 ASP A N 1
ATOM 2154 C CA . ASP A 1 286 ? 8.803 -16.318 3.069 1.00 93.12 286 ASP A CA 1
ATOM 2155 C C . ASP A 1 286 ? 7.607 -15.853 2.236 1.00 93.12 286 ASP A C 1
ATOM 2157 O O . ASP A 1 286 ? 6.493 -15.701 2.742 1.00 93.12 286 ASP A O 1
ATOM 2161 N N . TRP A 1 287 ? 7.837 -15.646 0.941 1.00 90.50 287 TRP A N 1
ATOM 2162 C CA . TRP A 1 287 ? 6.803 -15.230 -0.001 1.00 90.50 287 TRP A CA 1
ATOM 2163 C C . TRP A 1 287 ? 5.652 -16.234 -0.101 1.00 90.50 287 TRP A C 1
ATOM 2165 O O . TRP A 1 287 ? 4.513 -15.812 -0.271 1.00 90.50 287 TRP A O 1
ATOM 2175 N N . ALA A 1 288 ? 5.910 -17.534 0.075 1.00 89.88 288 ALA A N 1
ATOM 2176 C CA . ALA A 1 288 ? 4.878 -18.565 -0.021 1.00 89.88 288 ALA A CA 1
ATOM 2177 C C . ALA A 1 288 ? 3.904 -18.563 1.173 1.00 89.88 288 ALA A C 1
ATOM 2179 O O . ALA A 1 288 ? 2.840 -19.174 1.096 1.00 89.88 288 ALA A O 1
ATOM 2180 N N . SER A 1 289 ? 4.237 -17.858 2.260 1.00 88.94 289 SER A N 1
ATOM 2181 C CA . SER A 1 289 ? 3.440 -17.833 3.493 1.00 88.94 289 SER A CA 1
ATOM 2182 C C . SER A 1 289 ? 2.166 -16.978 3.422 1.00 88.94 289 SER A C 1
ATOM 2184 O O . SER A 1 289 ? 1.287 -17.122 4.272 1.00 88.94 289 SER A O 1
ATOM 2186 N N . LEU A 1 290 ? 2.047 -16.081 2.436 1.00 84.38 290 LEU A N 1
ATOM 2187 C CA . LEU A 1 290 ? 0.908 -15.165 2.296 1.00 84.38 290 LEU A CA 1
ATOM 2188 C C . LEU A 1 290 ? 0.039 -15.495 1.072 1.00 84.38 290 LEU A C 1
ATOM 2190 O O . LEU A 1 290 ? 0.553 -16.026 0.094 1.00 84.38 290 LEU A O 1
ATOM 2194 N N . PRO A 1 291 ? -1.253 -15.110 1.056 1.00 87.31 291 PRO A N 1
ATOM 2195 C CA . PRO A 1 291 ? -2.060 -15.101 -0.167 1.00 87.31 291 PRO A CA 1
ATOM 2196 C C . PRO A 1 291 ? -1.487 -14.142 -1.227 1.00 87.31 291 PRO A C 1
ATOM 2198 O O . PRO A 1 291 ? -0.974 -13.080 -0.865 1.00 87.31 291 PRO A O 1
ATOM 2201 N N . LYS A 1 292 ? -1.659 -14.455 -2.525 1.00 83.75 292 LYS A N 1
ATOM 2202 C CA . LYS A 1 292 ? -1.129 -13.671 -3.669 1.00 83.75 292 LYS A CA 1
ATOM 2203 C C . LYS A 1 292 ? -1.335 -12.159 -3.514 1.00 83.75 292 LYS A C 1
ATOM 2205 O O . LYS A 1 292 ? -0.370 -11.408 -3.570 1.00 83.75 292 LYS A O 1
ATOM 2210 N N . ARG A 1 293 ? -2.560 -11.714 -3.213 1.00 85.62 293 ARG A N 1
ATOM 2211 C CA . ARG A 1 293 ? -2.886 -10.285 -3.043 1.00 85.62 293 ARG A CA 1
ATOM 2212 C C . ARG A 1 293 ? -1.998 -9.580 -2.008 1.00 85.62 293 ARG A C 1
ATOM 2214 O O . ARG A 1 293 ? -1.580 -8.446 -2.212 1.00 85.62 293 ARG A O 1
ATOM 2221 N N . MET A 1 294 ? -1.689 -10.247 -0.894 1.00 86.56 294 MET A N 1
ATOM 2222 C CA . MET A 1 294 ? -0.814 -9.686 0.143 1.00 86.56 294 MET A CA 1
ATOM 2223 C C . MET A 1 294 ? 0.668 -9.754 -0.246 1.00 86.56 294 MET A C 1
ATOM 2225 O O . MET A 1 294 ? 1.439 -8.892 0.170 1.00 86.56 294 MET A O 1
ATOM 2229 N N . GLN A 1 295 ? 1.067 -10.751 -1.044 1.00 89.88 295 GLN A N 1
ATOM 2230 C CA . GLN A 1 295 ? 2.408 -10.808 -1.633 1.00 89.88 295 GLN A CA 1
ATOM 2231 C C . GLN A 1 295 ? 2.621 -9.619 -2.584 1.00 89.88 295 GLN A C 1
ATOM 2233 O O . GLN A 1 295 ? 3.596 -8.888 -2.433 1.00 89.88 295 GLN A O 1
ATOM 2238 N N . VAL A 1 296 ? 1.671 -9.374 -3.496 1.00 87.94 296 VAL A N 1
ATOM 2239 C CA . VAL A 1 296 ? 1.707 -8.244 -4.440 1.00 87.94 296 VAL A CA 1
ATOM 2240 C C . VAL A 1 296 ? 1.738 -6.914 -3.689 1.00 87.94 296 VAL A C 1
ATOM 2242 O O . VAL A 1 296 ? 2.622 -6.103 -3.950 1.00 87.94 296 VAL A O 1
ATOM 2245 N N . ALA A 1 297 ? 0.864 -6.717 -2.694 1.00 88.62 297 ALA A N 1
ATOM 2246 C CA . ALA A 1 297 ? 0.868 -5.505 -1.869 1.00 88.62 297 ALA A CA 1
ATOM 2247 C C . ALA A 1 297 ? 2.238 -5.253 -1.210 1.00 88.62 297 ALA A C 1
ATOM 2249 O O . ALA A 1 297 ? 2.778 -4.154 -1.289 1.00 88.62 297 ALA A O 1
ATOM 2250 N N . ARG A 1 298 ? 2.864 -6.291 -0.640 1.00 92.31 298 ARG A N 1
ATOM 2251 C CA . ARG A 1 298 ? 4.203 -6.177 -0.042 1.00 92.31 298 ARG A CA 1
ATOM 2252 C C . ARG A 1 298 ? 5.294 -5.873 -1.069 1.00 92.31 298 ARG A C 1
ATOM 2254 O O . ARG A 1 298 ? 6.242 -5.148 -0.758 1.00 92.31 298 ARG A O 1
ATOM 2261 N N . ALA A 1 299 ? 5.195 -6.431 -2.272 1.00 93.12 299 ALA A N 1
ATOM 2262 C CA . ALA A 1 299 ? 6.121 -6.125 -3.355 1.00 93.12 299 ALA A CA 1
ATOM 2263 C C . ALA A 1 299 ? 5.994 -4.657 -3.800 1.00 93.12 299 ALA A C 1
ATOM 2265 O O . ALA A 1 299 ? 7.013 -3.993 -3.980 1.00 93.12 299 ALA A O 1
ATOM 2266 N N . LEU A 1 300 ? 4.772 -4.124 -3.883 1.00 90.69 300 LEU A N 1
ATOM 2267 C CA . LEU A 1 300 ? 4.524 -2.707 -4.165 1.00 90.69 300 LEU A CA 1
ATOM 2268 C C . LEU A 1 300 ? 5.068 -1.800 -3.054 1.00 90.69 300 LEU A C 1
ATOM 2270 O O . LEU A 1 300 ? 5.781 -0.845 -3.356 1.00 90.69 300 LEU A O 1
ATOM 2274 N N . ASP A 1 301 ? 4.846 -2.142 -1.781 1.00 92.56 301 ASP A N 1
ATOM 2275 C CA . ASP A 1 301 ? 5.419 -1.393 -0.652 1.00 92.56 301 ASP A CA 1
ATOM 2276 C C . ASP A 1 301 ? 6.957 -1.374 -0.700 1.00 92.56 301 ASP A C 1
ATOM 2278 O O . ASP A 1 301 ? 7.616 -0.383 -0.372 1.00 92.56 301 ASP A O 1
ATOM 2282 N N . THR A 1 302 ? 7.554 -2.483 -1.137 1.00 95.38 302 THR A N 1
ATOM 2283 C CA . THR A 1 302 ? 9.004 -2.614 -1.307 1.00 95.38 302 THR A CA 1
ATOM 2284 C C . THR A 1 302 ? 9.524 -1.729 -2.437 1.00 95.38 302 THR A C 1
ATOM 2286 O O . THR A 1 302 ? 10.531 -1.041 -2.265 1.00 95.38 302 THR A O 1
ATOM 2289 N N . LEU A 1 303 ? 8.844 -1.731 -3.586 1.00 93.50 303 LEU A N 1
ATOM 2290 C CA . LEU A 1 303 ? 9.171 -0.869 -4.722 1.00 93.50 303 LEU A CA 1
ATOM 2291 C C . LEU A 1 303 ? 9.036 0.610 -4.342 1.00 93.50 303 LEU A C 1
ATOM 2293 O O . LEU A 1 303 ? 9.947 1.391 -4.605 1.00 93.50 303 LEU A O 1
ATOM 2297 N N . GLY A 1 304 ? 7.972 0.980 -3.624 1.00 92.06 304 GLY A N 1
ATOM 2298 C CA . GLY A 1 304 ? 7.790 2.331 -3.095 1.00 92.06 304 GLY A CA 1
ATOM 2299 C C . GLY A 1 304 ? 8.900 2.744 -2.124 1.00 92.06 304 GLY A C 1
ATOM 2300 O O . GLY A 1 304 ? 9.371 3.877 -2.176 1.00 92.06 304 GLY A O 1
ATOM 2301 N N . SER A 1 305 ? 9.372 1.819 -1.283 1.00 94.31 305 SER A N 1
ATOM 2302 C CA . SER A 1 305 ? 10.482 2.065 -0.351 1.00 94.31 305 SER A CA 1
ATOM 2303 C C . SER A 1 305 ? 11.791 2.296 -1.107 1.00 94.31 305 SER A C 1
ATOM 2305 O O . SER A 1 305 ? 12.549 3.214 -0.795 1.00 94.31 305 SER A O 1
ATOM 2307 N N . LEU A 1 306 ? 12.041 1.483 -2.138 1.00 93.38 306 LEU A N 1
ATOM 2308 C CA . LEU A 1 306 ? 13.193 1.625 -3.022 1.00 93.38 306 LEU A CA 1
ATOM 2309 C C . LEU A 1 306 ? 13.167 2.971 -3.754 1.00 93.38 306 LEU A C 1
ATOM 2311 O O . LEU A 1 306 ? 14.194 3.649 -3.822 1.00 93.38 306 LEU A O 1
ATOM 2315 N N . TRP A 1 307 ? 11.996 3.357 -4.265 1.00 91.94 307 TRP A N 1
ATOM 2316 C CA . TRP A 1 307 ? 11.796 4.619 -4.961 1.00 91.94 307 TRP A CA 1
ATOM 2317 C C . TRP A 1 307 ? 12.004 5.817 -4.036 1.00 91.94 307 TRP A C 1
ATOM 2319 O O . TRP A 1 307 ? 12.747 6.719 -4.407 1.00 91.94 307 TRP A O 1
ATOM 2329 N N . ALA A 1 308 ? 11.457 5.804 -2.816 1.00 90.94 308 ALA A N 1
ATOM 2330 C CA . ALA A 1 308 ? 11.666 6.874 -1.839 1.00 90.94 308 ALA A CA 1
ATOM 2331 C C . ALA A 1 308 ? 13.165 7.119 -1.574 1.00 90.94 308 ALA A C 1
ATOM 2333 O O . ALA A 1 308 ? 13.635 8.253 -1.669 1.00 90.94 308 ALA A O 1
ATOM 2334 N N . CYS A 1 309 ? 13.944 6.054 -1.344 1.00 91.69 309 CYS A N 1
ATOM 2335 C CA . CYS A 1 309 ? 15.390 6.168 -1.130 1.00 91.69 309 CYS A CA 1
ATOM 2336 C C . CYS A 1 309 ? 16.156 6.604 -2.388 1.00 91.69 309 CYS A C 1
ATOM 2338 O O . CYS A 1 309 ? 17.142 7.344 -2.299 1.00 91.69 309 CYS A O 1
ATOM 2340 N N . ALA A 1 310 ? 15.753 6.114 -3.565 1.00 89.44 310 ALA A N 1
ATOM 2341 C CA . ALA A 1 310 ? 16.360 6.515 -4.831 1.00 89.44 310 ALA A CA 1
ATOM 2342 C C . ALA A 1 310 ? 16.088 7.995 -5.110 1.00 89.44 310 ALA A C 1
ATOM 2344 O O . ALA A 1 310 ? 16.998 8.729 -5.495 1.00 89.44 310 ALA A O 1
ATOM 2345 N N . PHE A 1 311 ? 14.863 8.446 -4.840 1.00 86.94 311 PHE A N 1
ATOM 2346 C CA . PHE A 1 311 ? 14.431 9.815 -5.053 1.00 86.94 311 PHE A CA 1
ATOM 2347 C C . PHE A 1 311 ? 15.180 10.805 -4.155 1.00 86.94 311 PHE A C 1
ATOM 2349 O O . PHE A 1 311 ? 15.574 11.880 -4.610 1.00 86.94 311 PHE A O 1
ATOM 2356 N N . SER A 1 312 ? 15.444 10.435 -2.898 1.00 86.31 312 SER A N 1
ATOM 2357 C CA . SER A 1 312 ? 16.269 11.234 -1.987 1.00 86.31 312 SER A CA 1
ATOM 2358 C C . SER A 1 312 ? 17.775 11.154 -2.268 1.00 86.31 312 SER A C 1
ATOM 2360 O O . SER A 1 312 ? 18.540 11.877 -1.630 1.00 86.31 312 SER A O 1
ATOM 2362 N N . GLY A 1 313 ? 18.222 10.300 -3.198 1.00 87.88 313 GLY A N 1
ATOM 2363 C CA . GLY A 1 313 ? 19.640 10.090 -3.510 1.00 87.88 313 GLY A CA 1
ATOM 2364 C C . GLY A 1 313 ? 20.415 9.321 -2.431 1.00 87.88 313 GLY A C 1
ATOM 2365 O O . GLY A 1 313 ? 21.639 9.397 -2.384 1.00 87.88 313 GLY A O 1
ATOM 2366 N N . THR A 1 314 ? 19.720 8.593 -1.553 1.00 91.12 314 THR A N 1
ATOM 2367 C CA . THR A 1 314 ? 20.296 7.886 -0.390 1.00 91.12 314 THR A CA 1
ATOM 2368 C C . THR A 1 314 ? 20.249 6.364 -0.529 1.00 91.12 314 THR A C 1
ATOM 2370 O O . THR A 1 314 ? 20.648 5.642 0.389 1.00 91.12 314 THR A O 1
ATOM 2373 N N . LEU A 1 315 ? 19.757 5.846 -1.659 1.00 92.19 315 LEU A N 1
ATOM 2374 C CA . LEU A 1 315 ? 19.693 4.413 -1.919 1.00 92.19 315 LEU A CA 1
ATOM 2375 C C . LEU A 1 315 ? 21.095 3.794 -1.972 1.00 92.19 315 LEU A C 1
ATOM 2377 O O . LEU A 1 315 ? 21.889 4.052 -2.877 1.00 92.19 315 LEU A O 1
ATOM 2381 N N . THR A 1 316 ? 21.380 2.912 -1.021 1.00 93.62 316 THR A N 1
ATOM 2382 C CA . THR A 1 316 ? 22.651 2.196 -0.952 1.00 93.62 316 THR A CA 1
ATOM 2383 C C . THR A 1 316 ? 22.698 1.046 -1.959 1.00 93.62 316 THR A C 1
ATOM 2385 O O . THR A 1 316 ? 21.699 0.374 -2.232 1.00 93.62 316 THR A O 1
ATOM 2388 N N . VAL A 1 317 ? 23.899 0.750 -2.468 1.00 92.00 317 VAL A N 1
ATOM 2389 C CA . VAL A 1 317 ? 24.131 -0.382 -3.385 1.00 92.00 317 VAL A CA 1
ATOM 2390 C C . VAL A 1 317 ? 23.704 -1.709 -2.750 1.00 92.00 317 VAL A C 1
ATOM 2392 O O . VAL A 1 317 ? 23.117 -2.554 -3.424 1.00 92.00 317 VAL A O 1
ATOM 2395 N N . ASN A 1 318 ? 23.950 -1.887 -1.448 1.00 93.31 318 ASN A N 1
ATOM 2396 C CA . ASN A 1 318 ? 23.585 -3.101 -0.718 1.00 93.31 318 ASN A CA 1
ATOM 2397 C C . ASN A 1 318 ? 22.059 -3.270 -0.619 1.00 93.31 318 ASN A C 1
ATOM 2399 O O . ASN A 1 318 ? 21.546 -4.325 -0.994 1.00 93.31 318 ASN A O 1
ATOM 2403 N N . ALA A 1 319 ? 21.328 -2.230 -0.191 1.00 92.81 319 ALA A N 1
ATOM 2404 C CA . ALA A 1 319 ? 19.868 -2.285 -0.119 1.00 92.81 319 ALA A CA 1
ATOM 2405 C C . ALA A 1 319 ? 19.256 -2.538 -1.503 1.00 92.81 319 ALA A C 1
ATOM 2407 O O . ALA A 1 319 ? 18.467 -3.468 -1.650 1.00 92.81 319 ALA A O 1
ATOM 2408 N N . ARG A 1 320 ? 19.706 -1.808 -2.536 1.00 93.31 320 ARG A N 1
ATOM 2409 C CA . ARG A 1 320 ? 19.284 -2.025 -3.931 1.00 93.31 320 ARG A CA 1
ATOM 2410 C C . ARG A 1 320 ? 19.476 -3.476 -4.368 1.00 93.31 320 ARG A C 1
ATOM 2412 O O . ARG A 1 320 ? 18.559 -4.079 -4.914 1.00 93.31 320 ARG A O 1
ATOM 2419 N N . SER A 1 321 ? 20.667 -4.031 -4.147 1.00 93.25 321 SER A N 1
ATOM 2420 C CA . SER A 1 321 ? 21.016 -5.380 -4.608 1.00 93.25 321 SER A CA 1
ATOM 2421 C C . SER A 1 321 ? 20.184 -6.452 -3.904 1.00 93.25 321 SER A C 1
ATOM 2423 O O . SER A 1 321 ? 19.688 -7.367 -4.559 1.00 93.25 321 SER A O 1
ATOM 2425 N N . ARG A 1 322 ? 19.991 -6.319 -2.585 1.00 95.31 322 ARG A N 1
ATOM 2426 C CA . ARG A 1 322 ? 19.189 -7.250 -1.778 1.00 95.31 322 ARG A CA 1
ATOM 2427 C C . ARG A 1 322 ? 17.707 -7.177 -2.119 1.00 95.31 322 ARG A C 1
ATOM 2429 O O . ARG A 1 322 ? 17.107 -8.210 -2.388 1.00 95.31 322 ARG A O 1
ATOM 2436 N N . ILE A 1 323 ? 17.140 -5.970 -2.158 1.00 95.25 323 ILE A N 1
ATOM 2437 C CA . ILE A 1 323 ? 15.730 -5.757 -2.505 1.00 95.25 323 ILE A CA 1
ATOM 2438 C C . ILE A 1 323 ? 15.445 -6.309 -3.903 1.00 95.25 323 ILE A C 1
ATOM 2440 O O . ILE A 1 323 ? 14.488 -7.060 -4.078 1.00 95.25 323 ILE A O 1
ATOM 2444 N N . ARG A 1 324 ? 16.312 -6.012 -4.884 1.00 95.31 324 ARG A N 1
ATOM 2445 C CA . ARG A 1 324 ? 16.183 -6.567 -6.235 1.00 95.31 324 ARG A CA 1
ATOM 2446 C C . ARG A 1 324 ? 16.197 -8.092 -6.215 1.00 95.31 324 ARG A C 1
ATOM 2448 O O . ARG A 1 324 ? 15.297 -8.697 -6.777 1.00 95.31 324 ARG A O 1
ATOM 2455 N N . ALA A 1 325 ? 17.189 -8.711 -5.575 1.00 95.81 325 ALA A N 1
ATOM 2456 C CA . ALA A 1 325 ? 17.296 -10.169 -5.526 1.00 95.81 325 ALA A CA 1
ATOM 2457 C C . ALA A 1 325 ? 16.036 -10.828 -4.937 1.00 95.81 325 ALA A C 1
ATOM 2459 O O . ALA A 1 325 ? 15.570 -11.835 -5.467 1.00 95.81 325 ALA A O 1
ATOM 2460 N N . GLU A 1 326 ? 15.451 -10.235 -3.894 1.00 96.00 326 GLU A N 1
ATOM 2461 C CA . GLU A 1 326 ? 14.228 -10.745 -3.270 1.00 96.00 326 GLU A CA 1
ATOM 2462 C C . GLU A 1 326 ? 12.983 -10.587 -4.146 1.00 96.00 326 GLU A C 1
ATOM 2464 O O . GLU A 1 326 ? 12.182 -11.517 -4.239 1.00 96.00 326 GLU A O 1
ATOM 2469 N N . LEU A 1 327 ? 12.835 -9.455 -4.838 1.00 96.00 327 LEU A N 1
ATOM 2470 C CA . LEU A 1 327 ? 11.732 -9.247 -5.779 1.00 96.00 327 LEU A CA 1
ATOM 2471 C C . LEU A 1 327 ? 11.835 -10.170 -7.006 1.00 96.00 327 LEU A C 1
ATOM 2473 O O . LEU A 1 327 ? 10.821 -10.694 -7.460 1.00 96.00 327 LEU A O 1
ATOM 2477 N N . LEU A 1 328 ? 13.049 -10.451 -7.497 1.00 95.06 328 LEU A N 1
ATOM 2478 C CA . LEU A 1 328 ? 13.261 -11.458 -8.546 1.00 95.06 328 LEU A CA 1
ATOM 2479 C C . LEU A 1 328 ? 12.929 -12.870 -8.051 1.00 95.06 328 LEU A C 1
ATOM 2481 O O . LEU A 1 328 ? 12.268 -13.633 -8.752 1.00 95.06 328 LEU A O 1
ATOM 2485 N N . ARG A 1 329 ? 13.330 -13.216 -6.818 1.00 94.44 329 ARG A N 1
ATOM 2486 C CA . ARG A 1 329 ? 12.987 -14.504 -6.191 1.00 94.44 329 ARG A CA 1
ATOM 2487 C C . ARG A 1 329 ? 11.472 -14.683 -6.081 1.00 94.44 329 ARG A C 1
ATOM 2489 O O . ARG A 1 329 ? 10.980 -15.790 -6.310 1.00 94.44 329 ARG A O 1
ATOM 2496 N N . PHE A 1 330 ? 10.755 -13.608 -5.755 1.00 94.50 330 PHE A N 1
ATOM 2497 C CA . PHE A 1 330 ? 9.298 -13.578 -5.725 1.00 94.50 330 PHE A CA 1
ATOM 2498 C C . PHE A 1 330 ? 8.681 -13.750 -7.118 1.00 94.50 330 PHE A C 1
ATOM 2500 O O . PHE A 1 330 ? 7.856 -14.642 -7.301 1.00 94.50 330 PHE A O 1
ATOM 2507 N N . GLY A 1 331 ? 9.121 -12.982 -8.116 1.00 94.19 331 GLY A N 1
ATOM 2508 C CA . GLY A 1 331 ? 8.642 -13.146 -9.490 1.00 94.19 331 GLY A CA 1
ATOM 2509 C C . GLY A 1 331 ? 8.865 -14.568 -10.016 1.00 94.19 331 GLY A C 1
ATOM 2510 O O . GLY A 1 331 ? 7.923 -15.223 -10.451 1.00 94.19 331 GLY A O 1
ATOM 2511 N N . GLY A 1 332 ? 10.063 -15.125 -9.825 1.00 93.06 332 GLY A N 1
ATOM 2512 C CA . GLY A 1 332 ? 10.355 -16.504 -10.217 1.00 93.06 332 GLY A CA 1
ATOM 2513 C C . GLY A 1 332 ? 9.546 -17.558 -9.444 1.00 93.06 332 GLY A C 1
ATOM 2514 O O . GLY A 1 332 ? 9.344 -18.666 -9.940 1.00 93.06 332 GLY A O 1
ATOM 2515 N N . LEU A 1 333 ? 9.072 -17.256 -8.227 1.00 92.25 333 LEU A N 1
ATOM 2516 C CA . LEU A 1 333 ? 8.115 -18.111 -7.512 1.00 92.25 333 LEU A CA 1
ATOM 2517 C C . LEU A 1 333 ? 6.751 -18.108 -8.211 1.00 92.25 333 LEU A C 1
ATOM 2519 O O . LEU A 1 333 ? 6.188 -19.184 -8.403 1.00 92.25 333 LEU A O 1
ATOM 2523 N N . LEU A 1 334 ? 6.248 -16.938 -8.614 1.00 91.56 334 LEU A N 1
ATOM 2524 C CA . LEU A 1 334 ? 4.991 -16.826 -9.358 1.00 91.56 334 LEU A CA 1
ATOM 2525 C C . LEU A 1 334 ? 5.070 -17.554 -10.705 1.00 91.56 334 LEU A C 1
ATOM 2527 O O . LEU A 1 334 ? 4.163 -18.319 -11.025 1.00 91.56 334 LEU A O 1
ATOM 2531 N N . ASP A 1 335 ? 6.178 -17.403 -11.437 1.00 91.81 335 ASP A N 1
ATOM 2532 C CA . ASP A 1 335 ? 6.409 -18.131 -12.691 1.00 91.81 335 ASP A CA 1
ATOM 2533 C C . ASP A 1 335 ? 6.365 -19.657 -12.479 1.00 91.81 335 ASP A C 1
ATOM 2535 O O . ASP A 1 335 ? 5.699 -20.381 -13.218 1.00 91.81 335 ASP A O 1
ATOM 2539 N N . ARG A 1 336 ? 7.002 -20.167 -11.413 1.00 90.12 336 ARG A N 1
ATOM 2540 C CA . ARG A 1 336 ? 6.959 -21.603 -11.079 1.00 90.12 336 ARG A CA 1
ATOM 2541 C C . ARG A 1 336 ? 5.557 -22.092 -10.726 1.00 90.12 336 ARG A C 1
ATOM 2543 O O . ARG A 1 336 ? 5.184 -23.178 -11.158 1.00 90.12 336 ARG A O 1
ATOM 2550 N N . ILE A 1 337 ? 4.799 -21.321 -9.944 1.00 87.81 337 ILE A N 1
ATOM 2551 C CA . ILE A 1 337 ? 3.420 -21.671 -9.560 1.00 87.81 337 ILE A CA 1
ATOM 2552 C C . ILE A 1 337 ? 2.526 -21.765 -10.799 1.00 87.81 337 ILE A C 1
ATOM 2554 O O . ILE A 1 337 ? 1.687 -22.658 -10.882 1.00 87.81 337 ILE A O 1
ATOM 2558 N N . GLN A 1 338 ? 2.732 -20.876 -11.771 1.00 85.62 338 GLN A N 1
ATOM 2559 C CA . GLN A 1 338 ? 1.971 -20.840 -13.019 1.00 85.62 338 GLN A CA 1
ATOM 2560 C C . GLN A 1 338 ? 2.505 -21.807 -14.093 1.00 85.62 338 GLN A C 1
ATOM 2562 O O . GLN A 1 338 ? 1.940 -21.895 -15.181 1.00 85.62 338 GLN A O 1
ATOM 2567 N N . GLY A 1 339 ? 3.579 -22.552 -13.804 1.00 81.31 339 GLY A N 1
ATOM 2568 C CA . GLY A 1 339 ? 4.149 -23.544 -14.716 1.00 81.31 339 GLY A CA 1
ATOM 2569 C C . GLY A 1 339 ? 4.834 -22.949 -15.950 1.00 81.31 339 GLY A C 1
ATOM 2570 O O . GLY A 1 339 ? 5.011 -23.654 -16.945 1.00 81.31 339 GLY A O 1
ATOM 2571 N N . THR A 1 340 ? 5.227 -21.674 -15.917 1.00 79.25 340 THR A N 1
ATOM 2572 C CA . THR A 1 340 ? 5.911 -21.033 -17.041 1.00 79.25 340 THR A CA 1
ATOM 2573 C C . THR A 1 340 ? 7.391 -21.402 -17.085 1.00 79.25 340 THR A C 1
ATOM 2575 O O . THR A 1 340 ? 8.128 -21.249 -16.112 1.00 79.25 340 THR A O 1
ATOM 2578 N N . TYR A 1 341 ? 7.855 -21.847 -18.256 1.00 73.94 341 TYR A N 1
ATOM 2579 C CA . TYR A 1 341 ? 9.270 -22.082 -18.528 1.00 73.94 341 TYR A CA 1
ATOM 2580 C C . TYR A 1 341 ? 9.752 -21.183 -19.665 1.00 73.94 341 TYR A C 1
ATOM 2582 O O . TYR A 1 341 ? 9.241 -21.252 -20.784 1.00 73.94 341 TYR A O 1
ATOM 2590 N N . PHE A 1 342 ? 10.774 -20.376 -19.383 1.00 74.38 342 PHE A N 1
ATOM 2591 C CA . PHE A 1 342 ? 11.388 -19.483 -20.358 1.00 74.38 342 PHE A CA 1
ATOM 2592 C C . PHE A 1 342 ? 12.821 -19.941 -20.664 1.00 74.38 342 PHE A C 1
ATOM 2594 O O . PHE A 1 342 ? 13.730 -19.685 -19.867 1.00 74.38 342 PHE A O 1
ATOM 2601 N N . PRO A 1 343 ? 13.067 -20.628 -21.794 1.00 73.31 343 PRO A N 1
ATOM 2602 C CA . PRO A 1 343 ? 14.426 -20.967 -22.194 1.00 73.31 343 PRO A CA 1
ATOM 2603 C C . PRO A 1 343 ? 15.201 -19.675 -22.460 1.00 73.31 343 PRO A C 1
ATOM 2605 O O . PRO A 1 343 ? 14.748 -18.827 -23.225 1.00 73.31 343 PRO A O 1
ATOM 2608 N N . LYS A 1 344 ? 16.372 -19.517 -21.831 1.00 77.75 344 LYS A N 1
ATOM 2609 C CA . LYS A 1 344 ? 17.217 -18.320 -21.964 1.00 77.75 344 LYS A CA 1
ATOM 2610 C C . LYS A 1 344 ? 17.831 -18.234 -23.365 1.00 77.75 344 LYS A C 1
ATOM 2612 O O . LYS A 1 344 ? 18.978 -18.619 -23.574 1.00 77.75 344 LYS A O 1
ATOM 2617 N N . THR A 1 345 ? 17.057 -17.748 -24.327 1.00 76.19 345 THR A N 1
ATOM 2618 C CA . THR A 1 345 ? 17.489 -17.489 -25.703 1.00 76.19 345 THR A CA 1
ATOM 2619 C C . THR A 1 345 ? 17.910 -16.025 -25.876 1.00 76.19 345 THR A C 1
ATOM 2621 O O . THR A 1 345 ? 17.266 -15.139 -25.301 1.00 76.19 345 THR A O 1
ATOM 2624 N N . PRO A 1 346 ? 18.960 -15.735 -26.670 1.00 73.31 346 PRO A N 1
ATOM 2625 C CA . PRO A 1 346 ? 19.324 -14.365 -27.022 1.00 73.31 346 PRO A CA 1
ATOM 2626 C C . PRO A 1 346 ? 18.143 -13.627 -27.652 1.00 73.31 346 PRO A C 1
ATOM 2628 O O . PRO A 1 346 ? 17.393 -14.210 -28.436 1.00 73.31 346 PRO A O 1
ATOM 2631 N N . GLY A 1 347 ? 17.979 -12.353 -27.296 1.00 75.69 347 GLY A N 1
ATOM 2632 C CA . GLY A 1 347 ? 16.918 -11.536 -27.868 1.00 75.69 347 GLY A CA 1
ATOM 2633 C C . GLY A 1 347 ? 17.202 -11.146 -29.316 1.00 75.69 347 GLY A C 1
ATOM 2634 O O . GLY A 1 347 ? 18.354 -10.921 -29.686 1.00 75.69 347 GLY A O 1
ATOM 2635 N N . GLY A 1 348 ? 16.150 -11.073 -30.128 1.00 80.12 348 GLY A N 1
ATOM 2636 C CA . GLY A 1 348 ? 16.239 -10.760 -31.552 1.00 80.12 348 GLY A CA 1
ATOM 2637 C C . GLY A 1 348 ? 15.501 -9.478 -31.915 1.00 80.12 348 GLY A C 1
ATOM 2638 O O . GLY A 1 348 ? 14.407 -9.217 -31.411 1.00 80.12 348 GLY A O 1
ATOM 2639 N N . LEU A 1 349 ? 16.092 -8.697 -32.822 1.00 78.88 349 LEU A N 1
ATOM 2640 C CA . LEU A 1 349 ? 15.398 -7.595 -33.480 1.00 78.88 349 LEU A CA 1
ATOM 2641 C C . LEU A 1 349 ? 14.420 -8.130 -34.507 1.00 78.88 349 LEU A C 1
ATOM 2643 O O . LEU A 1 349 ? 14.735 -9.057 -35.255 1.00 78.88 349 LEU A O 1
ATOM 2647 N N . ARG A 1 350 ? 13.257 -7.495 -34.573 1.00 80.44 350 ARG A N 1
ATOM 2648 C CA . ARG A 1 350 ? 12.270 -7.743 -35.614 1.00 80.44 350 ARG A CA 1
ATOM 2649 C C . ARG A 1 350 ? 12.098 -6.468 -36.443 1.00 80.44 350 ARG A C 1
ATOM 2651 O O . ARG A 1 350 ? 12.108 -5.374 -35.874 1.00 80.44 350 ARG A O 1
ATOM 2658 N N . PRO A 1 351 ? 12.000 -6.582 -37.776 1.00 73.50 351 PRO A N 1
ATOM 2659 C CA . PRO A 1 351 ? 11.779 -5.424 -38.625 1.00 73.50 351 PRO A CA 1
ATOM 2660 C C . PRO A 1 351 ? 10.440 -4.770 -38.276 1.00 73.50 351 PRO A C 1
ATOM 2662 O O . PRO A 1 351 ? 9.428 -5.446 -38.103 1.00 73.50 351 PRO A O 1
ATOM 2665 N N . LEU A 1 352 ? 10.458 -3.444 -38.166 1.00 68.94 352 LEU A N 1
ATOM 2666 C CA . LEU A 1 352 ? 9.246 -2.642 -38.081 1.00 68.94 352 LEU A CA 1
ATOM 2667 C C . LEU A 1 352 ? 8.688 -2.499 -39.496 1.00 68.94 352 LEU A C 1
ATOM 2669 O O . LEU A 1 352 ? 9.392 -2.023 -40.386 1.00 68.94 352 LEU A O 1
ATOM 2673 N N . HIS A 1 353 ? 7.446 -2.923 -39.688 1.00 67.38 353 HIS A N 1
ATOM 2674 C CA . HIS A 1 353 ? 6.690 -2.643 -40.902 1.00 67.38 353 HIS A CA 1
ATOM 2675 C C . HIS A 1 353 ? 5.984 -1.285 -40.744 1.00 67.38 353 HIS A C 1
ATOM 2677 O O . HIS A 1 353 ? 5.595 -0.928 -39.631 1.00 67.38 353 HIS A O 1
ATOM 2683 N N . ASP A 1 354 ? 5.834 -0.522 -41.830 1.00 62.34 354 ASP A N 1
ATOM 2684 C CA . ASP A 1 354 ? 5.245 0.835 -41.828 1.00 62.34 354 ASP A CA 1
ATOM 2685 C C . ASP A 1 354 ? 3.713 0.845 -41.625 1.00 62.34 354 ASP A C 1
ATOM 2687 O O . ASP A 1 354 ? 3.069 1.888 -41.709 1.00 62.34 354 ASP A O 1
ATOM 2691 N N . ASP A 1 355 ? 3.114 -0.304 -41.315 1.00 64.81 355 ASP A N 1
ATOM 2692 C CA . ASP A 1 355 ? 1.675 -0.555 -41.443 1.00 64.81 355 ASP A CA 1
ATOM 2693 C C . ASP A 1 355 ? 0.794 0.097 -40.355 1.00 64.81 355 ASP A C 1
ATOM 2695 O O . ASP A 1 355 ? -0.369 -0.266 -40.215 1.00 64.81 355 ASP A O 1
ATOM 2699 N N . MET A 1 356 ? 1.304 1.052 -39.567 1.00 70.50 356 MET A N 1
ATOM 2700 C CA . MET A 1 356 ? 0.584 1.690 -38.442 1.00 70.50 356 MET A CA 1
ATOM 2701 C C . MET A 1 356 ? -0.049 0.684 -37.452 1.00 70.50 356 MET A C 1
ATOM 2703 O O . MET A 1 356 ? -0.948 1.030 -36.696 1.00 70.50 356 MET A O 1
ATOM 2707 N N . GLN A 1 357 ? 0.428 -0.565 -37.427 1.00 84.25 357 GLN A N 1
ATOM 2708 C CA . GLN A 1 357 ? -0.034 -1.626 -36.528 1.00 84.25 357 GLN A CA 1
ATOM 2709 C C . GLN A 1 357 ? 0.946 -1.830 -35.364 1.00 84.25 357 GLN A C 1
ATOM 2711 O O . GLN A 1 357 ? 2.143 -1.541 -35.498 1.00 84.25 357 GLN A O 1
ATOM 2716 N N . PRO A 1 358 ? 0.480 -2.355 -34.216 1.00 88.44 358 PRO A N 1
ATOM 2717 C CA . PRO A 1 358 ? 1.363 -2.755 -33.135 1.00 88.44 358 PRO A CA 1
ATOM 2718 C C . PRO A 1 358 ? 2.307 -3.863 -33.602 1.00 88.44 358 PRO A C 1
ATOM 2720 O O . PRO A 1 358 ? 1.917 -4.796 -34.304 1.00 88.44 358 PRO A O 1
ATOM 2723 N N . ALA A 1 359 ? 3.573 -3.758 -33.204 1.00 89.12 359 ALA A N 1
ATOM 2724 C CA . ALA A 1 359 ? 4.608 -4.694 -33.625 1.00 89.12 359 ALA A CA 1
ATOM 2725 C C . ALA A 1 359 ? 5.600 -4.973 -32.498 1.00 89.12 359 ALA A C 1
ATOM 2727 O O . ALA A 1 359 ? 5.996 -4.071 -31.761 1.00 89.12 359 ALA A O 1
ATOM 2728 N N . VAL A 1 360 ? 6.064 -6.220 -32.394 1.00 88.50 360 VAL A N 1
ATOM 2729 C CA . VAL A 1 360 ? 7.231 -6.545 -31.564 1.00 88.50 360 VAL A CA 1
ATOM 2730 C C . VAL A 1 360 ? 8.473 -6.063 -32.292 1.00 88.50 360 VAL A C 1
ATOM 2732 O O . VAL A 1 360 ? 8.743 -6.511 -33.399 1.00 88.50 360 VAL A O 1
ATOM 2735 N N . VAL A 1 361 ? 9.229 -5.176 -31.656 1.00 85.81 361 VAL A N 1
ATOM 2736 C CA . VAL A 1 361 ? 10.473 -4.596 -32.176 1.00 85.81 361 VAL A CA 1
ATOM 2737 C C . VAL A 1 361 ? 11.685 -5.373 -31.671 1.00 85.81 361 VAL A C 1
ATOM 2739 O O . VAL A 1 361 ? 12.660 -5.579 -32.395 1.00 85.81 361 VAL A O 1
ATOM 2742 N N . PHE A 1 362 ? 11.615 -5.837 -30.425 1.00 85.56 362 PHE A N 1
ATOM 2743 C CA . PHE A 1 362 ? 12.645 -6.663 -29.813 1.00 85.56 362 PHE A CA 1
ATOM 2744 C C . PHE A 1 362 ? 12.005 -7.735 -28.943 1.00 85.56 362 PHE A C 1
ATOM 2746 O O . PHE A 1 362 ? 11.117 -7.444 -28.145 1.00 85.56 362 PHE A O 1
ATOM 2753 N N . ASP A 1 363 ? 12.475 -8.968 -29.085 1.00 87.38 363 ASP A N 1
ATOM 2754 C CA . ASP A 1 363 ? 11.942 -10.127 -28.376 1.00 87.38 363 ASP A CA 1
ATOM 2755 C C . ASP A 1 363 ? 13.077 -10.849 -27.649 1.00 87.38 363 ASP A C 1
ATOM 2757 O O . ASP A 1 363 ? 13.854 -11.560 -28.283 1.00 87.38 363 ASP A O 1
ATOM 2761 N N . ALA A 1 364 ? 13.207 -10.630 -26.338 1.00 87.69 364 ALA A N 1
ATOM 2762 C CA . ALA A 1 364 ? 14.086 -11.404 -25.457 1.00 87.69 364 ALA A CA 1
ATOM 2763 C C . ALA A 1 364 ? 13.310 -12.553 -24.817 1.00 87.69 364 ALA A C 1
ATOM 2765 O O . ALA A 1 364 ? 12.092 -12.557 -24.829 1.00 87.69 364 ALA A O 1
ATOM 2766 N N . TRP A 1 365 ? 13.982 -13.539 -24.226 1.00 87.06 365 TRP A N 1
ATOM 2767 C CA . TRP A 1 365 ? 13.309 -14.700 -23.630 1.00 87.06 365 TRP A CA 1
ATOM 2768 C C . TRP A 1 365 ? 12.270 -14.345 -22.544 1.00 87.06 365 TRP A C 1
ATOM 2770 O O . TRP A 1 365 ? 11.227 -14.992 -22.486 1.00 87.06 365 TRP A O 1
ATOM 2780 N N . ASP A 1 366 ? 12.493 -13.290 -21.755 1.00 89.31 366 ASP A N 1
ATOM 2781 C CA . ASP A 1 366 ? 11.681 -12.912 -20.586 1.00 89.31 366 ASP A CA 1
ATOM 2782 C C . ASP A 1 366 ? 10.946 -11.564 -20.706 1.00 89.31 366 ASP A C 1
ATOM 2784 O O . ASP A 1 366 ? 10.134 -11.239 -19.839 1.00 89.31 366 ASP A O 1
ATOM 2788 N N . ARG A 1 367 ? 11.204 -10.778 -21.760 1.00 90.69 367 ARG A N 1
ATOM 2789 C CA . ARG A 1 367 ? 10.640 -9.433 -21.984 1.00 90.69 367 ARG A CA 1
ATOM 2790 C C . ARG A 1 367 ? 10.613 -9.060 -23.466 1.00 90.69 367 ARG A C 1
ATOM 2792 O O . ARG A 1 367 ? 11.345 -9.640 -24.266 1.00 90.69 367 ARG A O 1
ATOM 2799 N N . VAL A 1 368 ? 9.800 -8.073 -23.827 1.00 89.25 368 VAL A N 1
ATOM 2800 C CA . VAL A 1 368 ? 9.631 -7.592 -25.206 1.00 89.25 368 VAL A CA 1
ATOM 2801 C C . VAL A 1 368 ? 9.577 -6.069 -25.268 1.00 89.25 368 VAL A C 1
ATOM 2803 O O . VAL A 1 368 ? 9.077 -5.420 -24.352 1.00 89.25 368 VAL A O 1
ATOM 2806 N N . VAL A 1 369 ? 10.065 -5.503 -26.372 1.00 86.81 369 VAL A N 1
ATOM 2807 C CA . VAL A 1 369 ? 9.818 -4.108 -26.751 1.00 86.81 369 VAL A CA 1
ATOM 2808 C C . VAL A 1 369 ? 8.806 -4.092 -27.879 1.00 86.81 369 VAL A C 1
ATOM 2810 O O . VAL A 1 369 ? 9.000 -4.743 -28.907 1.00 86.81 369 VAL A O 1
ATOM 2813 N N . LEU A 1 370 ? 7.749 -3.322 -27.683 1.00 87.31 370 LEU A N 1
ATOM 2814 C CA . LEU A 1 370 ? 6.629 -3.170 -28.592 1.00 87.31 370 LEU A CA 1
ATOM 2815 C C . LEU A 1 370 ? 6.637 -1.764 -29.171 1.00 87.31 370 LEU A C 1
ATOM 2817 O O . LEU A 1 370 ? 6.974 -0.807 -28.482 1.00 87.31 370 LEU A O 1
ATOM 2821 N N . PHE A 1 371 ? 6.232 -1.634 -30.423 1.00 86.25 371 PHE A N 1
ATOM 2822 C CA . PHE A 1 371 ? 5.806 -0.370 -30.991 1.00 86.25 371 PHE A CA 1
ATOM 2823 C C . PHE A 1 371 ? 4.301 -0.231 -30.762 1.00 86.25 371 PHE A C 1
ATOM 2825 O O . PHE A 1 371 ? 3.538 -1.084 -31.214 1.00 86.25 371 PHE A O 1
ATOM 2832 N N . LYS A 1 372 ? 3.893 0.826 -30.053 1.00 87.94 372 LYS A N 1
ATOM 2833 C CA . LYS A 1 372 ? 2.500 1.260 -29.914 1.00 87.94 372 LYS A CA 1
ATOM 2834 C C . LYS A 1 372 ? 2.221 2.350 -30.956 1.00 87.94 372 LYS A C 1
ATOM 2836 O O . LYS A 1 372 ? 2.890 3.386 -30.906 1.00 87.94 372 LYS A O 1
ATOM 2841 N N . PRO A 1 373 ? 1.259 2.158 -31.867 1.00 87.38 373 PRO A N 1
ATOM 2842 C CA . PRO A 1 373 ? 0.747 3.221 -32.731 1.00 87.38 373 PRO A CA 1
ATOM 2843 C C . PRO A 1 373 ? -0.016 4.313 -31.955 1.00 87.38 373 PRO A C 1
ATOM 2845 O O . PRO A 1 373 ? -0.334 4.153 -30.777 1.00 87.38 373 PRO A O 1
ATOM 2848 N N . ALA A 1 374 ? -0.294 5.449 -32.600 1.00 83.25 374 ALA A N 1
ATOM 2849 C CA . ALA A 1 374 ? -0.969 6.582 -31.952 1.00 83.25 374 ALA A CA 1
ATOM 2850 C C . ALA A 1 374 ? -2.464 6.333 -31.682 1.00 83.25 374 ALA A C 1
ATOM 2852 O O . ALA A 1 374 ? -3.012 6.888 -30.736 1.00 83.25 374 ALA A O 1
ATOM 2853 N N . ASP A 1 375 ? -3.086 5.485 -32.494 1.00 86.12 375 ASP A N 1
ATOM 2854 C CA . ASP A 1 375 ? -4.484 5.048 -32.462 1.00 86.12 375 ASP A CA 1
ATOM 2855 C C . ASP A 1 375 ? -4.713 3.793 -31.602 1.00 86.12 375 ASP A C 1
ATOM 2857 O O . ASP A 1 375 ? -5.796 3.217 -31.619 1.00 86.12 375 ASP A O 1
ATOM 2861 N N . TYR A 1 376 ? -3.699 3.376 -30.840 1.00 86.12 376 TYR A N 1
ATOM 2862 C CA . TYR A 1 376 ? -3.768 2.257 -29.906 1.00 86.12 376 TYR A CA 1
ATOM 2863 C C . TYR A 1 376 ? -3.581 2.725 -28.470 1.00 86.12 376 TYR A C 1
ATOM 2865 O O . TYR A 1 376 ? -2.783 3.625 -28.190 1.00 86.12 376 TYR A O 1
ATOM 2873 N N . GLU A 1 377 ? -4.221 2.021 -27.549 1.00 86.50 377 GLU A N 1
ATOM 2874 C CA . GLU A 1 377 ? -3.967 2.117 -26.113 1.00 86.50 377 GLU A CA 1
ATOM 2875 C C . GLU A 1 377 ? -3.222 0.887 -25.598 1.00 86.50 377 GLU A C 1
ATOM 2877 O O . GLU A 1 377 ? -3.127 -0.137 -26.273 1.00 86.50 377 GLU A O 1
ATOM 2882 N N . VAL A 1 378 ? -2.615 0.991 -24.414 1.00 82.56 378 VAL A N 1
ATOM 2883 C CA . VAL A 1 378 ? -1.833 -0.118 -23.852 1.00 82.56 378 VAL A CA 1
ATOM 2884 C C . VAL A 1 378 ? -2.757 -1.173 -23.244 1.00 82.56 378 VAL A C 1
ATOM 2886 O O . VAL A 1 378 ? -2.692 -2.339 -23.640 1.00 82.56 378 VAL A O 1
ATOM 2889 N N . HIS A 1 379 ? -3.572 -0.750 -22.276 1.00 76.44 379 HIS A N 1
ATOM 2890 C CA . HIS A 1 379 ? -4.666 -1.502 -21.665 1.00 76.44 379 HIS A CA 1
ATOM 2891 C C . HIS A 1 379 ? -5.590 -0.523 -20.908 1.00 76.44 379 HIS A C 1
ATOM 2893 O O . HIS A 1 379 ? -5.192 0.034 -19.883 1.00 76.44 379 HIS A O 1
ATOM 2899 N N . ASP A 1 380 ? -6.814 -0.312 -21.395 1.00 73.00 380 ASP A N 1
ATOM 2900 C CA . ASP A 1 380 ? -7.890 0.378 -20.671 1.00 73.00 380 ASP A CA 1
ATOM 2901 C C . ASP A 1 380 ? -9.224 -0.355 -20.871 1.00 73.00 380 ASP A C 1
ATOM 2903 O O . ASP A 1 380 ? -9.596 -0.700 -21.991 1.00 73.00 380 ASP A O 1
ATOM 2907 N N . GLU A 1 381 ? -9.943 -0.607 -19.777 1.00 62.25 381 GLU A N 1
ATOM 2908 C CA . GLU A 1 381 ? -11.250 -1.273 -19.806 1.00 62.25 381 GLU A CA 1
ATOM 2909 C C . GLU A 1 381 ? -12.363 -0.360 -20.352 1.00 62.25 381 GLU A C 1
ATOM 2911 O O . GLU A 1 381 ? -13.428 -0.854 -20.716 1.00 62.25 381 GLU A O 1
ATOM 2916 N N . ASN A 1 382 ? -12.130 0.957 -20.426 1.00 60.22 382 ASN A N 1
ATOM 2917 C CA . ASN A 1 382 ? -13.151 1.958 -20.754 1.00 60.22 382 ASN A CA 1
ATOM 2918 C C . ASN A 1 382 ? -12.940 2.669 -22.102 1.00 60.22 382 ASN A C 1
ATOM 2920 O O . ASN A 1 382 ? -13.539 3.724 -22.323 1.00 60.22 382 ASN A O 1
ATOM 2924 N N . SER A 1 383 ? -12.104 2.130 -22.992 1.00 67.44 383 SER A N 1
ATOM 2925 C CA . SER A 1 383 ? -11.811 2.759 -24.284 1.00 67.44 383 SER A CA 1
ATOM 2926 C C . SER A 1 383 ? -12.341 1.972 -25.476 1.00 67.44 383 SER A C 1
ATOM 2928 O O . SER A 1 383 ? -12.246 0.746 -25.532 1.00 67.44 383 SER A O 1
ATOM 2930 N N . ASP A 1 384 ? -12.841 2.709 -26.469 1.00 78.12 384 ASP A N 1
ATOM 2931 C CA . ASP A 1 384 ? -13.243 2.179 -27.775 1.00 78.12 384 ASP A CA 1
ATOM 2932 C C . ASP A 1 384 ? -12.033 1.897 -28.694 1.00 78.12 384 ASP A C 1
ATOM 2934 O O . ASP A 1 384 ? -12.195 1.351 -29.790 1.00 78.12 384 ASP A O 1
ATOM 2938 N N . LEU A 1 385 ? -10.814 2.282 -28.284 1.00 82.56 385 LEU A N 1
ATOM 2939 C CA . LEU A 1 385 ? -9.593 2.083 -29.064 1.00 82.56 385 LEU A CA 1
ATOM 2940 C C . LEU A 1 385 ? -9.042 0.652 -28.943 1.00 82.56 385 LEU A C 1
ATOM 2942 O O . LEU A 1 385 ? -9.162 0.007 -27.896 1.00 82.56 385 LEU A O 1
ATOM 2946 N N . PRO A 1 386 ? -8.383 0.140 -30.001 1.00 86.94 386 PRO A N 1
ATOM 2947 C CA . PRO A 1 386 ? -7.735 -1.162 -29.957 1.00 86.94 386 PRO A CA 1
ATOM 2948 C C . PRO A 1 386 ? -6.565 -1.180 -28.959 1.00 86.94 386 PRO A C 1
ATOM 2950 O O . PRO A 1 386 ? -5.794 -0.227 -28.830 1.00 86.94 386 PRO A O 1
ATOM 2953 N N . GLN A 1 387 ? -6.420 -2.310 -28.263 1.00 88.12 387 GLN A N 1
ATOM 2954 C CA . GLN A 1 387 ? -5.516 -2.452 -27.120 1.00 88.12 387 GLN A CA 1
ATOM 2955 C C . GLN A 1 387 ? -4.272 -3.283 -27.475 1.00 88.12 387 GLN A C 1
ATOM 2957 O O . GLN A 1 387 ? -4.365 -4.391 -28.017 1.00 88.12 387 GLN A O 1
ATOM 2962 N N . VAL A 1 388 ? -3.081 -2.799 -27.115 1.00 88.31 388 VAL A N 1
ATOM 2963 C CA . VAL A 1 388 ? -1.816 -3.536 -27.294 1.00 88.31 388 VAL A CA 1
ATOM 2964 C C . VAL A 1 388 ? -1.784 -4.806 -26.437 1.00 88.31 388 VAL A C 1
ATOM 2966 O O . VAL A 1 388 ? -1.187 -5.805 -26.848 1.00 88.31 388 VAL A O 1
ATOM 2969 N N . SER A 1 389 ? -2.462 -4.821 -25.287 1.00 88.94 389 SER A N 1
ATOM 2970 C CA . SER A 1 389 ? -2.652 -6.027 -24.470 1.00 88.94 389 SER A CA 1
ATOM 2971 C C . SER A 1 389 ? -3.345 -7.160 -25.238 1.00 88.94 389 SER A C 1
ATOM 2973 O O . SER A 1 389 ? -2.933 -8.319 -25.128 1.00 88.94 389 SER A O 1
ATOM 2975 N N . MET A 1 390 ? -4.331 -6.842 -26.085 1.00 88.31 390 MET A N 1
ATOM 2976 C CA . MET A 1 390 ? -5.013 -7.825 -26.935 1.00 88.31 390 MET A CA 1
ATOM 2977 C C . MET A 1 390 ? -4.090 -8.354 -28.033 1.00 88.31 390 MET A C 1
ATOM 2979 O O . MET A 1 390 ? -4.042 -9.564 -28.258 1.00 88.31 390 MET A O 1
ATOM 2983 N N . PHE A 1 391 ? -3.307 -7.475 -28.670 1.00 90.00 391 PHE A N 1
ATOM 2984 C CA . PHE A 1 391 ? -2.283 -7.875 -29.642 1.00 90.00 391 PHE A CA 1
ATOM 2985 C C . PHE A 1 391 ? -1.269 -8.851 -29.022 1.00 90.00 391 PHE A C 1
ATOM 2987 O O . PHE A 1 391 ? -1.000 -9.916 -29.580 1.00 90.00 391 PHE A O 1
ATOM 2994 N N . MET A 1 392 ? -0.758 -8.527 -27.833 1.00 89.56 392 MET A N 1
ATOM 2995 C CA . MET A 1 392 ? 0.164 -9.377 -27.075 1.00 89.56 392 MET A CA 1
ATOM 2996 C C . MET A 1 392 ? -0.456 -10.734 -26.726 1.00 89.56 392 MET A C 1
ATOM 2998 O O . MET A 1 392 ? 0.151 -11.782 -26.956 1.00 89.56 392 MET A O 1
ATOM 3002 N N . SER A 1 393 ? -1.683 -10.726 -26.208 1.00 87.88 393 SER A N 1
ATOM 3003 C CA . SER A 1 393 ? -2.404 -11.940 -25.817 1.00 87.88 393 SER A CA 1
ATOM 3004 C C . SER A 1 393 ? -2.655 -12.863 -27.011 1.00 87.88 393 SER A C 1
ATOM 3006 O O . SER A 1 393 ? -2.399 -14.068 -26.925 1.00 87.88 393 SER A O 1
ATOM 3008 N N . ALA A 1 394 ? -3.052 -12.297 -28.156 1.00 88.12 394 ALA A N 1
ATOM 3009 C CA . ALA A 1 394 ? -3.224 -13.029 -29.407 1.00 88.12 394 ALA A CA 1
ATOM 3010 C C . ALA A 1 394 ? -1.898 -13.620 -29.909 1.00 88.12 394 ALA A C 1
ATOM 3012 O O . ALA A 1 394 ? -1.831 -14.803 -30.244 1.00 88.12 394 ALA A O 1
ATOM 3013 N N . MET A 1 395 ? -0.819 -12.831 -29.898 1.00 86.38 395 MET A N 1
ATOM 3014 C CA . MET A 1 395 ? 0.498 -13.263 -30.370 1.00 86.38 395 MET A CA 1
ATOM 3015 C C . MET A 1 395 ? 1.069 -14.430 -29.554 1.00 86.38 395 MET A C 1
ATOM 3017 O O . MET A 1 395 ? 1.702 -15.329 -30.113 1.00 86.38 395 MET A O 1
ATOM 3021 N N . PHE A 1 396 ? 0.847 -14.433 -28.238 1.00 84.31 396 PHE A N 1
ATOM 3022 C CA . PHE A 1 396 ? 1.386 -15.453 -27.338 1.00 84.31 396 PHE A CA 1
ATOM 3023 C C . PHE A 1 396 ? 0.382 -16.551 -26.946 1.00 84.31 396 PHE A C 1
ATOM 3025 O O . PHE A 1 396 ? 0.780 -17.486 -26.252 1.00 84.31 396 PHE A O 1
ATOM 3032 N N . CYS A 1 397 ? -0.869 -16.507 -27.425 1.00 76.50 397 CYS A N 1
ATOM 3033 C CA . CYS A 1 397 ? -1.867 -17.589 -27.336 1.00 76.50 397 CYS A CA 1
ATOM 3034 C C . CYS A 1 397 ? -1.959 -18.248 -25.939 1.00 76.50 397 CYS A C 1
ATOM 3036 O O . CYS A 1 397 ? -1.752 -19.456 -25.812 1.00 76.50 397 CYS A O 1
ATOM 3038 N N . ASN A 1 398 ? -2.208 -17.470 -24.881 1.00 69.31 398 ASN A N 1
ATOM 3039 C CA . ASN A 1 398 ? -2.277 -17.927 -23.476 1.00 69.31 398 ASN A CA 1
ATOM 3040 C C . ASN A 1 398 ? -0.998 -18.553 -22.881 1.00 69.31 398 ASN A C 1
ATOM 3042 O O . ASN A 1 398 ? -1.022 -19.031 -21.751 1.00 69.31 398 ASN A O 1
ATOM 3046 N N . LYS A 1 399 ? 0.143 -18.545 -23.581 1.00 80.50 399 LYS A N 1
ATOM 3047 C CA . LYS A 1 399 ? 1.391 -19.145 -23.065 1.00 80.50 399 LYS A CA 1
ATOM 3048 C C . LYS A 1 399 ? 2.046 -18.340 -21.942 1.00 80.50 399 LYS A C 1
ATOM 3050 O O . LYS A 1 399 ? 2.960 -18.844 -21.297 1.00 80.50 399 LYS A O 1
ATOM 3055 N N . LEU A 1 400 ? 1.622 -17.091 -21.751 1.00 88.31 400 LEU A N 1
ATOM 3056 C CA . LEU A 1 400 ? 2.221 -16.129 -20.831 1.00 88.31 400 LEU A CA 1
ATOM 3057 C C . LEU A 1 400 ? 1.178 -15.678 -19.795 1.00 88.31 400 LEU A C 1
ATOM 3059 O O . LEU A 1 400 ? 0.392 -14.782 -20.096 1.00 88.31 400 LEU A O 1
ATOM 3063 N N . PRO A 1 401 ? 1.164 -16.267 -18.586 1.00 89.94 401 PRO A N 1
ATOM 3064 C CA . PRO A 1 401 ? 0.188 -15.967 -17.539 1.00 89.94 401 PRO A CA 1
ATOM 3065 C C . PRO A 1 401 ? 0.159 -14.492 -17.131 1.00 89.94 401 PRO A C 1
ATOM 3067 O O . PRO A 1 401 ? -0.910 -13.962 -16.857 1.00 89.94 401 PRO A O 1
ATOM 3070 N N . ILE A 1 402 ? 1.310 -13.810 -17.145 1.00 90.88 402 ILE A N 1
ATOM 3071 C CA . ILE A 1 402 ? 1.398 -12.396 -16.760 1.00 90.88 402 ILE A CA 1
ATOM 3072 C C . ILE A 1 402 ? 0.579 -11.464 -17.665 1.00 90.88 402 ILE A C 1
ATOM 3074 O O . ILE A 1 402 ? 0.131 -10.422 -17.206 1.00 90.88 402 ILE A O 1
ATOM 3078 N N . LEU A 1 403 ? 0.325 -11.846 -18.924 1.00 90.06 403 LEU A N 1
ATOM 3079 C CA . LEU A 1 403 ? -0.499 -11.050 -19.844 1.00 90.06 403 LEU A CA 1
ATOM 3080 C C . LEU A 1 403 ? -1.985 -11.032 -19.454 1.00 90.06 403 LEU A C 1
ATOM 3082 O O . LEU A 1 403 ? -2.741 -10.233 -19.992 1.00 90.06 403 LEU A O 1
ATOM 3086 N N . TYR A 1 404 ? -2.401 -11.894 -18.526 1.00 88.94 404 TYR A N 1
ATOM 3087 C CA . TYR A 1 404 ? -3.775 -12.006 -18.027 1.00 88.94 404 TYR A CA 1
ATOM 3088 C C . TYR A 1 404 ? -3.866 -11.622 -16.543 1.00 88.94 404 TYR A C 1
ATOM 3090 O O . TYR A 1 404 ? -4.829 -11.975 -15.869 1.00 88.94 404 TYR A O 1
ATOM 3098 N N . ASP A 1 405 ? -2.827 -10.972 -16.011 1.00 87.00 405 ASP A N 1
ATOM 3099 C CA . ASP A 1 405 ? -2.777 -10.524 -14.624 1.00 87.00 405 ASP A CA 1
ATOM 3100 C C . ASP A 1 405 ? -3.102 -9.030 -14.540 1.00 87.00 405 ASP A C 1
ATOM 3102 O O . ASP A 1 405 ? -2.219 -8.177 -14.679 1.00 87.00 405 ASP A O 1
ATOM 3106 N N . ASP A 1 406 ? -4.380 -8.722 -14.318 1.00 84.56 406 ASP A N 1
ATOM 3107 C CA . ASP A 1 406 ? -4.881 -7.344 -14.223 1.00 84.56 406 ASP A CA 1
ATOM 3108 C C . ASP A 1 406 ? -4.228 -6.589 -13.051 1.00 84.56 406 ASP A C 1
ATOM 3110 O O . ASP A 1 406 ? -3.935 -5.398 -13.155 1.00 84.56 406 ASP A O 1
ATOM 3114 N N . GLU A 1 407 ? -3.904 -7.286 -11.948 1.00 82.94 407 GLU A N 1
ATOM 3115 C CA . GLU A 1 407 ? -3.224 -6.684 -10.787 1.00 82.94 407 GLU A CA 1
ATOM 3116 C C . GLU A 1 407 ? -1.811 -6.184 -11.136 1.00 82.94 407 GLU A C 1
ATOM 3118 O O . GLU A 1 407 ? -1.288 -5.294 -10.462 1.00 82.94 407 GLU A O 1
ATOM 3123 N N . LEU A 1 408 ? -1.184 -6.748 -12.175 1.00 86.44 408 LEU A N 1
ATOM 3124 C CA . LEU A 1 408 ? 0.160 -6.396 -12.646 1.00 86.44 408 LEU A CA 1
ATOM 3125 C C . LEU A 1 408 ? 0.142 -5.741 -14.036 1.00 86.44 408 LEU A C 1
ATOM 3127 O O . LEU A 1 408 ? 1.153 -5.770 -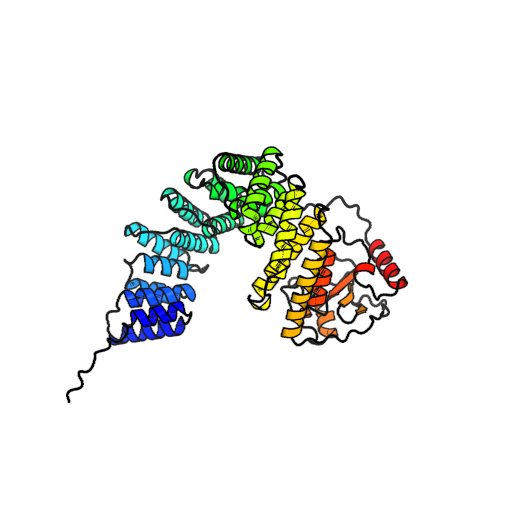14.744 1.00 86.44 408 LEU A O 1
ATOM 3131 N N . GLY A 1 409 ? -1.003 -5.177 -14.439 1.00 86.62 409 GLY A N 1
ATOM 3132 C CA . GLY A 1 409 ? -1.148 -4.417 -15.681 1.00 86.62 409 GLY A CA 1
ATOM 3133 C C . GLY A 1 409 ? -0.736 -5.210 -16.919 1.00 86.62 409 GLY A C 1
ATOM 3134 O O . GLY A 1 409 ? -0.037 -4.677 -17.779 1.00 86.62 409 GLY A O 1
ATOM 3135 N N . HIS A 1 410 ? -1.076 -6.502 -16.977 1.00 89.50 410 HIS A N 1
ATOM 3136 C CA . HIS A 1 410 ? -0.735 -7.413 -18.079 1.00 89.50 410 HIS A CA 1
ATOM 3137 C C . HIS A 1 410 ? 0.775 -7.509 -18.386 1.00 89.50 410 HIS A C 1
ATOM 3139 O O . HIS A 1 410 ? 1.177 -7.808 -19.513 1.00 89.50 410 HIS A O 1
ATOM 3145 N N . GLY A 1 411 ? 1.634 -7.214 -17.404 1.00 88.69 411 GLY A N 1
ATOM 3146 C CA . GLY A 1 411 ? 3.089 -7.222 -17.560 1.00 88.69 411 GLY A CA 1
ATOM 3147 C C . GLY A 1 411 ? 3.673 -5.967 -18.218 1.00 88.69 411 GLY A C 1
ATOM 3148 O O . GLY A 1 411 ? 4.886 -5.916 -18.436 1.00 88.69 411 GLY A O 1
ATOM 3149 N N . PHE A 1 412 ? 2.866 -4.950 -18.527 1.00 88.06 412 PHE A N 1
ATOM 3150 C CA . PHE A 1 412 ? 3.364 -3.670 -19.031 1.00 88.06 412 PHE A CA 1
ATOM 3151 C C . PHE A 1 412 ? 4.009 -2.851 -17.907 1.00 88.06 412 PHE A C 1
ATOM 3153 O O . PHE A 1 412 ? 3.474 -2.749 -16.807 1.00 88.06 412 PHE A O 1
ATOM 3160 N N . LEU A 1 413 ? 5.165 -2.239 -18.186 1.00 77.81 413 LEU A N 1
ATOM 3161 C CA . LEU A 1 413 ? 5.883 -1.426 -17.194 1.00 77.81 413 LEU A CA 1
ATOM 3162 C C . LEU A 1 413 ? 5.273 -0.027 -17.013 1.00 77.81 413 LEU A C 1
ATOM 3164 O O . LEU A 1 413 ? 5.293 0.547 -15.928 1.00 77.81 413 LEU A O 1
ATOM 3168 N N . HIS A 1 414 ? 4.774 0.553 -18.100 1.00 71.19 414 HIS A N 1
ATOM 3169 C CA . HIS A 1 414 ? 4.166 1.875 -18.104 1.00 71.19 414 HIS A CA 1
ATOM 3170 C C . HIS A 1 414 ? 3.006 1.923 -19.091 1.00 71.19 414 HIS A C 1
ATOM 3172 O O . HIS A 1 414 ? 3.000 1.232 -20.113 1.00 71.19 414 HIS A O 1
ATOM 3178 N N . ARG A 1 415 ? 2.047 2.794 -18.792 1.00 68.62 415 ARG A N 1
ATOM 3179 C CA . ARG A 1 415 ? 0.936 3.131 -19.671 1.00 68.62 415 ARG A CA 1
ATOM 3180 C C . ARG A 1 415 ? 1.306 4.372 -20.493 1.00 68.62 415 ARG A C 1
ATOM 3182 O O . ARG A 1 415 ? 1.753 5.373 -19.939 1.00 68.62 415 ARG A O 1
ATOM 3189 N N . LEU A 1 416 ? 1.212 4.278 -21.820 1.00 60.38 416 LEU A N 1
ATOM 3190 C CA . LEU A 1 416 ? 1.367 5.401 -22.754 1.00 60.38 416 LEU A CA 1
ATOM 3191 C C . LEU A 1 416 ? -0.005 5.664 -23.383 1.00 60.38 416 LEU A C 1
ATOM 3193 O O . LEU A 1 416 ? -0.233 5.361 -24.554 1.00 60.38 416 LEU A O 1
ATOM 3197 N N . ASP A 1 417 ? -0.919 6.185 -22.567 1.00 57.97 417 ASP A N 1
ATOM 3198 C CA . ASP A 1 417 ? -2.337 6.352 -22.935 1.00 57.97 417 ASP A CA 1
ATOM 3199 C C . ASP A 1 417 ? -2.630 7.705 -23.585 1.00 57.97 417 ASP A C 1
ATOM 3201 O O . ASP A 1 417 ? -3.768 8.056 -23.869 1.00 57.97 417 ASP A O 1
ATOM 3205 N N . VAL A 1 418 ? -1.586 8.488 -23.839 1.00 60.34 418 VAL A N 1
ATOM 3206 C CA . VAL A 1 418 ? -1.683 9.630 -24.741 1.00 60.34 418 VAL A CA 1
ATOM 3207 C C . VAL A 1 418 ? -1.774 9.131 -26.191 1.00 60.34 418 VAL A C 1
ATOM 3209 O O . VAL A 1 418 ? -1.156 8.109 -26.520 1.00 60.34 418 VAL A O 1
ATOM 3212 N N . PRO A 1 419 ? -2.488 9.853 -27.079 1.00 64.31 419 PRO A N 1
ATOM 3213 C CA . PRO A 1 419 ? -2.616 9.524 -28.501 1.00 64.31 419 PRO A CA 1
ATOM 3214 C C . PRO A 1 419 ? -1.307 9.827 -29.248 1.00 64.31 419 PRO A C 1
ATOM 3216 O O . PRO A 1 419 ? -1.212 10.715 -30.093 1.00 64.31 419 PRO A O 1
ATOM 3219 N N . SER A 1 420 ? -0.246 9.119 -28.873 1.00 73.25 420 SER A N 1
ATOM 3220 C CA . SER A 1 420 ? 1.095 9.220 -29.429 1.00 73.25 420 SER A CA 1
ATOM 3221 C C . SER A 1 420 ? 1.624 7.833 -29.766 1.00 73.25 420 SER A C 1
ATOM 3223 O O . SER A 1 420 ? 1.285 6.840 -29.119 1.00 73.25 420 SER A O 1
ATOM 3225 N N . SER A 1 421 ? 2.452 7.758 -30.806 1.00 78.44 421 SER A N 1
ATOM 3226 C CA . SER A 1 421 ? 3.178 6.537 -31.138 1.00 78.44 421 SER A CA 1
ATOM 3227 C C . SER A 1 421 ? 4.475 6.458 -30.335 1.00 78.44 421 SER A C 1
ATOM 3229 O O . SER A 1 421 ? 5.184 7.462 -30.217 1.00 78.44 421 SER A O 1
ATOM 3231 N N . GLY A 1 422 ? 4.845 5.275 -29.856 1.00 80.25 422 GLY A N 1
ATOM 3232 C CA . GLY A 1 422 ? 6.048 5.112 -29.043 1.00 80.25 422 GLY A CA 1
ATOM 3233 C C . GLY A 1 422 ? 6.477 3.664 -28.861 1.00 80.25 422 GLY A C 1
ATOM 3234 O O . GLY A 1 422 ? 5.800 2.735 -29.295 1.00 80.25 422 GLY A O 1
ATOM 3235 N N . LEU A 1 423 ? 7.633 3.475 -28.227 1.00 81.88 423 LEU A N 1
ATOM 3236 C CA . LEU A 1 423 ? 8.083 2.156 -27.794 1.00 81.88 423 LEU A CA 1
ATOM 3237 C C . LEU A 1 423 ? 7.619 1.893 -26.363 1.00 81.88 423 LEU A C 1
ATOM 3239 O O . LEU A 1 423 ? 7.659 2.787 -25.520 1.00 81.88 423 LEU A O 1
ATOM 3243 N N . ILE A 1 424 ? 7.205 0.660 -26.093 1.00 84.56 424 ILE A N 1
ATOM 3244 C CA . ILE A 1 424 ? 6.726 0.216 -24.785 1.00 84.56 424 ILE A CA 1
ATOM 3245 C C . ILE A 1 424 ? 7.442 -1.065 -24.407 1.00 84.56 424 ILE A C 1
ATOM 3247 O O . ILE A 1 424 ? 7.635 -1.954 -25.236 1.00 84.56 424 ILE A O 1
ATOM 3251 N N . LEU A 1 425 ? 7.842 -1.154 -23.146 1.00 86.88 425 LEU A N 1
ATOM 3252 C CA . LEU A 1 425 ? 8.485 -2.331 -22.587 1.00 86.88 425 LEU A CA 1
ATOM 3253 C C . LEU A 1 425 ? 7.460 -3.169 -21.816 1.00 86.88 425 LEU A C 1
ATOM 3255 O O . LEU A 1 425 ? 6.753 -2.650 -20.950 1.00 86.88 425 LEU A O 1
ATOM 3259 N N . ALA A 1 426 ? 7.405 -4.465 -22.118 1.00 89.69 426 ALA A N 1
ATOM 3260 C CA . ALA A 1 426 ? 6.532 -5.416 -21.439 1.00 89.69 426 ALA A CA 1
ATOM 3261 C C . ALA A 1 426 ? 7.303 -6.666 -21.002 1.00 89.69 426 ALA A C 1
ATOM 3263 O O . ALA A 1 426 ? 8.206 -7.149 -21.692 1.00 89.69 426 ALA A O 1
ATOM 3264 N N . ALA A 1 427 ? 6.943 -7.197 -19.842 1.00 92.25 427 ALA A N 1
ATOM 3265 C CA . ALA A 1 427 ? 7.461 -8.444 -19.316 1.00 92.25 427 ALA A CA 1
ATOM 3266 C C . ALA A 1 427 ? 6.687 -9.638 -19.884 1.00 92.25 427 ALA A C 1
ATOM 3268 O O . ALA A 1 427 ? 5.474 -9.588 -20.066 1.00 92.25 427 ALA A O 1
ATOM 3269 N N . LYS A 1 428 ? 7.396 -10.743 -20.126 1.00 91.69 428 LYS A N 1
ATOM 3270 C CA . LYS A 1 428 ? 6.789 -12.045 -20.435 1.00 91.69 428 LYS A CA 1
ATOM 3271 C C . LYS A 1 428 ? 6.727 -12.968 -19.220 1.00 91.69 428 LYS A C 1
ATOM 3273 O O . LYS A 1 428 ? 5.973 -13.931 -19.254 1.00 91.69 428 LYS A O 1
ATOM 3278 N N . SER A 1 429 ? 7.489 -12.665 -18.168 1.00 92.56 429 SER A N 1
ATOM 3279 C CA . SER A 1 429 ? 7.558 -13.413 -16.906 1.00 92.56 429 SER A CA 1
ATOM 3280 C C . SER A 1 429 ? 7.352 -12.490 -15.704 1.00 92.56 429 SER A C 1
ATOM 3282 O O . SER A 1 429 ? 7.624 -11.288 -15.791 1.00 92.56 429 SER A O 1
ATOM 3284 N N . PHE A 1 430 ? 6.913 -13.041 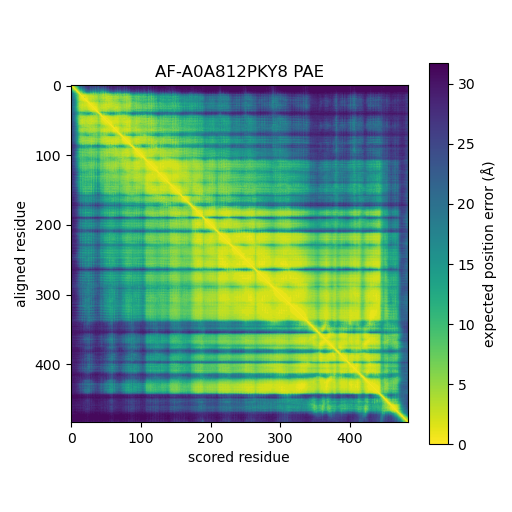-14.572 1.00 93.88 430 PHE A N 1
ATOM 3285 C CA . PHE A 1 430 ? 6.792 -12.284 -13.322 1.00 93.88 430 PHE A CA 1
ATOM 3286 C C . PHE A 1 430 ? 8.163 -11.854 -12.788 1.00 93.88 430 PHE A C 1
ATOM 3288 O O . PHE A 1 430 ? 8.302 -10.739 -12.283 1.00 93.88 430 PHE A O 1
ATOM 3295 N N . GLU A 1 431 ? 9.195 -12.694 -12.933 1.00 94.06 431 GLU A N 1
ATOM 3296 C CA . GLU A 1 431 ? 10.579 -12.328 -12.602 1.00 94.06 431 GLU A CA 1
ATOM 3297 C C . GLU A 1 431 ? 11.039 -11.091 -13.384 1.00 94.06 431 GLU A C 1
ATOM 3299 O O . GLU A 1 431 ? 11.526 -10.128 -12.785 1.00 94.06 431 GLU A O 1
ATOM 3304 N N . ALA A 1 432 ? 10.830 -11.069 -14.705 1.00 92.50 432 ALA A N 1
ATOM 3305 C CA . ALA A 1 432 ? 11.178 -9.912 -15.523 1.00 92.50 432 ALA A CA 1
ATOM 3306 C C . ALA A 1 432 ? 10.344 -8.682 -15.165 1.00 92.50 432 ALA A C 1
ATOM 3308 O O . ALA A 1 432 ? 10.884 -7.583 -15.136 1.00 92.50 432 ALA A O 1
ATOM 3309 N N . TYR A 1 433 ? 9.059 -8.840 -14.850 1.00 93.75 433 TYR A N 1
ATOM 3310 C CA . TYR A 1 433 ? 8.222 -7.717 -14.430 1.00 93.75 433 TYR A CA 1
ATOM 3311 C C . TYR A 1 433 ? 8.791 -7.017 -13.196 1.00 93.75 433 TYR A C 1
ATOM 3313 O O . TYR A 1 433 ? 9.004 -5.806 -13.216 1.00 93.75 433 TYR A O 1
ATOM 3321 N N . TYR A 1 434 ? 9.136 -7.774 -12.152 1.00 94.19 434 TYR A N 1
ATOM 3322 C CA . TYR A 1 434 ? 9.742 -7.190 -10.959 1.00 94.19 434 TYR A CA 1
ATOM 3323 C C . TYR A 1 434 ? 11.158 -6.652 -11.204 1.00 94.19 434 TYR A C 1
ATOM 3325 O O . TYR A 1 434 ? 11.530 -5.643 -10.603 1.00 94.19 434 TYR A O 1
ATOM 3333 N N . ASP A 1 435 ? 11.933 -7.249 -12.116 1.00 92.62 435 ASP A N 1
ATOM 3334 C CA . ASP A 1 435 ? 13.205 -6.672 -12.567 1.00 92.62 435 ASP A CA 1
ATOM 3335 C C . ASP A 1 435 ? 13.013 -5.278 -13.172 1.00 92.62 435 ASP A C 1
ATOM 3337 O O . ASP A 1 435 ? 13.726 -4.331 -12.829 1.00 92.62 435 ASP A O 1
ATOM 3341 N N . LEU A 1 436 ? 12.039 -5.150 -14.073 1.00 89.25 436 LEU A N 1
ATOM 3342 C CA . LEU A 1 436 ? 11.715 -3.905 -14.753 1.00 89.25 436 LEU A CA 1
ATOM 3343 C C . LEU A 1 436 ? 11.194 -2.850 -13.770 1.00 89.25 436 LEU A C 1
ATOM 3345 O O . LEU A 1 436 ? 11.659 -1.712 -13.808 1.00 89.25 436 LEU A O 1
ATOM 3349 N N . GLN A 1 437 ? 10.317 -3.239 -12.844 1.00 89.94 437 GLN A N 1
ATOM 3350 C CA . GLN A 1 437 ? 9.772 -2.360 -11.806 1.00 89.94 437 GLN A CA 1
ATOM 3351 C C . GLN A 1 437 ? 10.854 -1.818 -10.861 1.00 89.94 437 GLN A C 1
ATOM 3353 O O . GLN A 1 437 ? 10.869 -0.632 -10.520 1.00 89.94 437 GLN A O 1
ATOM 3358 N N . VAL A 1 438 ? 11.819 -2.662 -10.473 1.00 90.38 438 VAL A N 1
ATOM 3359 C CA . VAL A 1 438 ? 12.987 -2.228 -9.693 1.00 90.38 438 VAL A CA 1
ATOM 3360 C C . VAL A 1 438 ? 13.786 -1.180 -10.456 1.00 90.38 438 VAL A C 1
ATOM 3362 O O . VAL A 1 438 ? 14.168 -0.167 -9.875 1.00 90.38 438 VAL A O 1
ATOM 3365 N N . HIS A 1 439 ? 14.042 -1.407 -11.746 1.00 84.62 439 HIS A N 1
ATOM 3366 C CA . HIS A 1 439 ? 14.755 -0.441 -12.578 1.00 84.62 439 HIS A CA 1
ATOM 3367 C C . HIS A 1 439 ? 13.984 0.876 -12.706 1.00 84.62 439 HIS A C 1
ATOM 3369 O O . HIS A 1 439 ? 14.577 1.932 -12.510 1.00 84.62 439 HIS A O 1
ATOM 3375 N N . GLN A 1 440 ? 12.672 0.820 -12.937 1.00 83.75 440 GLN A N 1
ATOM 3376 C CA . GLN A 1 440 ? 11.816 2.005 -13.009 1.00 83.75 440 GLN A CA 1
ATOM 3377 C C . GLN A 1 440 ? 11.844 2.815 -11.706 1.00 83.75 440 GLN A C 1
ATOM 3379 O O . GLN A 1 440 ? 11.930 4.037 -11.745 1.00 83.75 440 GLN A O 1
ATOM 3384 N N . SER A 1 441 ? 11.845 2.139 -10.556 1.00 84.62 441 SER A N 1
ATOM 3385 C CA . SER A 1 441 ? 11.869 2.785 -9.238 1.00 84.62 441 SER A CA 1
ATOM 3386 C C . SER A 1 441 ? 13.194 3.497 -8.930 1.00 84.62 441 SER A C 1
ATOM 3388 O O . SER A 1 441 ? 13.211 4.465 -8.173 1.00 84.62 441 SER A O 1
ATOM 3390 N N . ILE A 1 442 ? 14.321 3.037 -9.488 1.00 83.50 442 ILE A N 1
ATOM 3391 C CA . ILE A 1 442 ? 15.649 3.622 -9.215 1.00 83.50 442 ILE A CA 1
ATOM 3392 C C . ILE A 1 442 ? 16.078 4.678 -10.232 1.00 83.50 442 ILE A C 1
ATOM 3394 O O . ILE A 1 442 ? 16.892 5.542 -9.906 1.00 83.50 442 ILE A O 1
ATOM 3398 N N . THR A 1 443 ? 15.589 4.608 -11.470 1.00 69.94 443 THR A N 1
ATOM 3399 C CA . THR A 1 443 ? 15.876 5.618 -12.485 1.00 69.94 443 THR A CA 1
ATOM 3400 C C . THR A 1 443 ? 14.844 6.727 -12.357 1.00 69.94 443 THR A C 1
ATOM 3402 O O . THR A 1 443 ? 13.748 6.625 -12.902 1.00 69.94 443 THR A O 1
ATOM 3405 N N . GLN A 1 444 ? 15.184 7.803 -11.639 1.00 52.94 444 GLN A N 1
ATOM 3406 C CA . GLN A 1 444 ? 14.472 9.065 -11.828 1.00 52.94 444 GLN A CA 1
ATOM 3407 C C . GLN A 1 444 ? 14.540 9.392 -13.324 1.00 52.94 444 GLN A C 1
ATOM 3409 O O . GLN A 1 444 ? 15.634 9.510 -13.875 1.00 52.94 444 GLN A O 1
ATOM 3414 N N . VAL A 1 445 ? 13.375 9.547 -13.951 1.00 41.38 445 VAL A N 1
ATOM 3415 C CA . VAL A 1 445 ? 13.189 9.846 -15.375 1.00 41.38 445 VAL A CA 1
ATOM 3416 C C . VAL A 1 445 ? 13.271 8.615 -16.294 1.00 41.38 445 VAL A C 1
ATOM 3418 O O . VAL A 1 445 ? 14.290 7.939 -16.416 1.00 41.38 445 VAL A O 1
ATOM 3421 N N . VAL A 1 446 ? 12.180 8.418 -17.039 1.00 39.78 446 VAL A N 1
ATOM 3422 C CA . VAL A 1 446 ? 11.953 7.491 -18.169 1.00 39.78 446 VAL A CA 1
ATOM 3423 C C . VAL A 1 446 ? 12.998 7.637 -19.307 1.00 39.78 446 VAL A C 1
ATOM 3425 O O . VAL A 1 446 ? 12.966 6.916 -20.297 1.00 39.78 446 VAL A O 1
ATOM 3428 N N . GLU A 1 447 ? 13.983 8.529 -19.175 1.00 39.75 447 GLU A N 1
ATOM 3429 C CA . GLU A 1 447 ? 14.873 8.964 -20.257 1.00 39.75 447 GLU A CA 1
ATOM 3430 C C . GLU A 1 447 ? 16.265 8.319 -20.280 1.00 39.75 447 GLU A C 1
ATOM 3432 O O . GLU A 1 447 ? 17.069 8.664 -21.145 1.00 39.75 447 GLU A O 1
ATOM 3437 N N . ARG A 1 448 ? 16.612 7.381 -19.388 1.00 38.41 448 ARG A N 1
ATOM 3438 C CA . ARG A 1 448 ? 17.965 6.787 -19.407 1.00 38.41 448 ARG A CA 1
ATOM 3439 C C . ARG A 1 448 ? 18.004 5.294 -19.711 1.00 38.41 448 ARG A C 1
ATOM 3441 O O . ARG A 1 448 ? 18.158 4.435 -18.851 1.00 38.41 448 ARG A O 1
ATOM 3448 N N . SER A 1 449 ? 18.075 5.079 -21.023 1.00 46.34 449 SER A N 1
ATOM 3449 C CA . SER A 1 449 ? 18.748 4.003 -21.746 1.00 46.34 449 SER A CA 1
ATOM 3450 C C . SER A 1 449 ? 18.048 2.644 -21.762 1.00 46.34 449 SER A C 1
ATOM 3452 O O . SER A 1 449 ? 18.073 1.868 -20.809 1.00 46.34 449 SER A O 1
ATOM 3454 N N . ALA A 1 450 ? 17.571 2.278 -22.954 1.00 49.59 450 ALA A N 1
ATOM 3455 C CA . ALA A 1 450 ? 17.259 0.898 -23.326 1.00 49.59 450 ALA A CA 1
ATOM 3456 C C . ALA A 1 450 ? 18.398 -0.085 -22.958 1.00 49.59 450 ALA A C 1
ATOM 3458 O O . ALA A 1 450 ? 18.153 -1.278 -22.797 1.00 49.59 450 ALA A O 1
ATOM 3459 N N . ARG A 1 451 ? 19.635 0.416 -22.770 1.00 49.69 451 ARG A N 1
ATOM 3460 C CA . ARG A 1 451 ? 20.824 -0.355 -22.375 1.00 49.69 451 ARG A CA 1
ATOM 3461 C C . ARG A 1 451 ? 20.686 -1.021 -21.010 1.00 49.69 451 ARG A C 1
ATOM 3463 O O . ARG A 1 451 ? 21.191 -2.123 -20.834 1.00 49.69 451 ARG A O 1
ATOM 3470 N N . CYS A 1 452 ? 20.013 -0.375 -20.057 1.00 49.88 452 CYS A N 1
ATOM 3471 C CA . CYS A 1 452 ? 19.787 -0.956 -18.733 1.00 49.88 452 CYS A CA 1
ATOM 3472 C C . CYS A 1 452 ? 18.768 -2.100 -18.776 1.00 49.88 452 CYS A C 1
ATOM 3474 O O . CYS A 1 452 ? 18.894 -3.064 -18.027 1.00 49.88 452 CYS A O 1
ATOM 3476 N N . PHE A 1 453 ? 17.784 -2.009 -19.671 1.00 52.16 453 PHE A N 1
ATOM 3477 C CA . PHE A 1 453 ? 16.680 -2.963 -19.762 1.00 52.16 453 PHE A CA 1
ATOM 3478 C C . PHE A 1 453 ? 16.969 -4.146 -20.689 1.00 52.16 453 PHE A C 1
ATOM 3480 O O . PHE A 1 453 ? 16.380 -5.214 -20.513 1.00 52.16 453 PHE A O 1
ATOM 3487 N N . LEU A 1 454 ? 17.872 -3.956 -21.657 1.00 59.84 454 LEU A N 1
ATOM 3488 C CA . LEU A 1 454 ? 18.229 -4.920 -22.694 1.00 59.84 454 LEU A CA 1
ATOM 3489 C C . LEU A 1 454 ? 19.756 -5.115 -22.749 1.00 59.84 454 LEU A C 1
ATOM 3491 O O . LEU A 1 454 ? 20.400 -4.720 -23.724 1.00 59.84 454 LEU A O 1
ATOM 3495 N N . PRO A 1 455 ? 20.368 -5.738 -21.728 1.00 51.75 455 PRO A N 1
ATOM 3496 C CA . PRO A 1 455 ? 21.822 -5.909 -21.672 1.00 51.75 455 PRO A CA 1
ATOM 3497 C C . PRO A 1 455 ? 22.372 -6.778 -22.816 1.00 51.75 455 PRO A C 1
ATOM 3499 O O . PRO A 1 455 ? 23.559 -6.715 -23.121 1.00 51.75 455 PRO A O 1
ATOM 3502 N N . SER A 1 456 ? 21.515 -7.578 -23.459 1.00 54.47 456 SER A N 1
ATOM 3503 C CA . SER A 1 456 ? 21.845 -8.414 -24.616 1.00 54.47 456 SER A CA 1
ATOM 3504 C C . SER A 1 456 ? 21.475 -7.792 -25.969 1.00 54.47 456 SER A C 1
ATOM 3506 O O . SER A 1 456 ? 21.605 -8.470 -26.985 1.00 54.47 456 SER A O 1
ATOM 3508 N N . ALA A 1 457 ? 20.946 -6.563 -26.010 1.00 57.41 457 ALA A N 1
ATOM 3509 C CA . ALA A 1 457 ? 20.599 -5.909 -27.269 1.00 57.41 457 ALA A CA 1
ATOM 3510 C C . ALA A 1 457 ? 21.828 -5.302 -27.962 1.00 57.41 457 ALA A C 1
ATOM 3512 O O . ALA A 1 4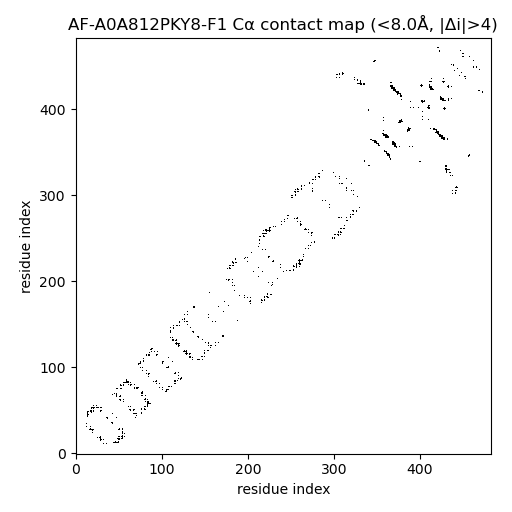57 ? 22.754 -4.814 -27.317 1.00 57.41 457 ALA A O 1
ATOM 3513 N N . ASP A 1 458 ? 21.804 -5.293 -29.296 1.00 63.41 458 ASP A N 1
ATOM 3514 C CA . ASP A 1 458 ? 22.822 -4.643 -30.126 1.00 63.41 458 ASP A CA 1
ATOM 3515 C C . ASP A 1 458 ? 22.914 -3.133 -29.788 1.00 63.41 458 ASP A C 1
ATOM 3517 O O . ASP A 1 458 ? 21.883 -2.448 -29.787 1.00 63.41 458 ASP A O 1
ATOM 3521 N N . PRO A 1 459 ? 24.118 -2.569 -29.555 1.00 62.69 459 PRO A N 1
ATOM 3522 C CA . PRO A 1 459 ? 24.331 -1.129 -29.382 1.00 62.69 459 PRO A CA 1
ATOM 3523 C C . PRO A 1 459 ? 23.645 -0.231 -30.426 1.00 62.69 459 PRO A C 1
ATOM 3525 O O . PRO A 1 459 ? 23.215 0.874 -30.089 1.00 62.69 459 PRO A O 1
ATOM 3528 N N . LYS A 1 460 ? 23.501 -0.686 -31.679 1.00 62.00 460 LYS A N 1
ATOM 3529 C CA . LYS A 1 460 ? 22.779 0.047 -32.736 1.00 62.00 460 LYS A CA 1
ATOM 3530 C C . LYS A 1 460 ? 21.283 0.154 -32.454 1.00 62.00 460 LYS A C 1
ATOM 3532 O O . LYS A 1 460 ? 20.687 1.194 -32.724 1.00 62.00 460 LYS A O 1
ATOM 3537 N N . PHE A 1 461 ? 20.683 -0.891 -31.890 1.00 62.16 461 PHE A N 1
ATOM 3538 C CA . PHE A 1 461 ? 19.282 -0.867 -31.480 1.00 62.16 461 PHE A CA 1
ATOM 3539 C C . PHE A 1 461 ? 19.059 0.020 -30.263 1.00 62.16 461 PHE A C 1
ATOM 3541 O O . PHE A 1 461 ? 18.097 0.777 -30.210 1.00 62.16 461 PHE A O 1
ATOM 3548 N N . LEU A 1 462 ? 19.984 -0.018 -29.308 1.00 61.12 462 LEU A N 1
ATOM 3549 C CA . LEU A 1 462 ? 19.935 0.846 -28.133 1.00 61.12 462 LEU A CA 1
ATOM 3550 C C . LEU A 1 462 ? 19.929 2.328 -28.543 1.00 61.12 462 LEU A C 1
ATOM 3552 O O . LEU A 1 462 ? 19.110 3.100 -28.053 1.00 61.12 462 LEU A O 1
ATOM 3556 N N . HIS A 1 463 ? 20.760 2.684 -29.527 1.00 61.50 463 HIS A N 1
ATOM 3557 C CA . HIS A 1 463 ? 20.787 4.017 -30.139 1.00 61.50 463 HIS A CA 1
ATOM 3558 C C . HIS A 1 463 ? 19.512 4.353 -30.936 1.00 61.50 463 HIS A C 1
ATOM 3560 O O . HIS A 1 463 ? 19.077 5.503 -30.961 1.00 61.50 463 HIS A O 1
ATOM 3566 N N . TYR A 1 464 ? 18.892 3.361 -31.585 1.00 63.41 464 TYR A N 1
ATOM 3567 C CA . TYR A 1 464 ? 17.601 3.517 -32.269 1.00 63.41 464 TYR A CA 1
ATOM 3568 C C . TYR A 1 464 ? 16.464 3.829 -31.284 1.00 63.41 464 TYR A C 1
ATOM 3570 O O . TYR A 1 464 ? 15.706 4.773 -31.514 1.00 63.41 464 TYR A O 1
ATOM 3578 N N . CYS A 1 465 ? 16.382 3.090 -30.173 1.00 58.44 465 CYS A N 1
ATOM 3579 C CA . CYS A 1 465 ? 15.422 3.346 -29.099 1.00 58.44 465 CYS A CA 1
ATOM 3580 C C . CYS A 1 465 ? 15.613 4.745 -28.507 1.00 58.44 465 CYS A C 1
ATOM 3582 O O . CYS A 1 465 ? 14.644 5.483 -28.370 1.00 58.44 465 CYS A O 1
ATOM 3584 N N . GLU A 1 466 ? 16.862 5.133 -28.228 1.00 58.84 466 GLU A N 1
ATOM 3585 C CA . GLU A 1 466 ? 17.192 6.471 -27.728 1.00 58.84 466 GLU A CA 1
ATOM 3586 C C . GLU A 1 466 ? 16.701 7.556 -28.705 1.00 58.84 466 GLU A C 1
ATOM 3588 O O . GLU A 1 466 ? 15.965 8.448 -28.299 1.00 58.84 466 GLU A O 1
ATOM 3593 N N . ARG A 1 467 ? 16.979 7.447 -30.014 1.00 56.25 467 ARG A N 1
ATOM 3594 C CA . ARG A 1 467 ? 16.519 8.435 -31.013 1.00 56.25 467 ARG A CA 1
ATOM 3595 C C . ARG A 1 467 ? 14.999 8.548 -31.142 1.00 56.25 467 ARG A C 1
ATOM 3597 O O . ARG A 1 467 ? 14.511 9.666 -31.284 1.00 56.25 467 ARG A O 1
ATOM 3604 N N . ARG A 1 468 ? 14.260 7.430 -31.120 1.00 54.66 468 ARG A N 1
ATOM 3605 C CA . ARG A 1 468 ? 12.790 7.451 -31.251 1.00 54.66 468 ARG A CA 1
ATOM 3606 C C . ARG A 1 468 ? 12.083 7.942 -29.987 1.00 54.66 468 ARG A C 1
ATOM 3608 O O . ARG A 1 468 ? 11.003 8.504 -30.116 1.00 54.66 468 ARG A O 1
ATOM 3615 N N . CYS A 1 469 ? 12.694 7.802 -28.807 1.00 44.66 469 CYS A N 1
ATOM 3616 C CA . CYS A 1 469 ? 12.204 8.458 -27.591 1.00 44.66 469 CYS A CA 1
ATOM 3617 C C . CYS A 1 469 ? 12.335 9.993 -27.665 1.00 44.66 469 CYS A C 1
ATOM 3619 O O . CYS A 1 469 ? 11.475 10.692 -27.143 1.00 44.66 469 CYS A O 1
ATOM 3621 N N . TYR A 1 470 ? 13.363 10.525 -28.343 1.00 34.47 470 TYR A N 1
ATOM 3622 C CA . TYR A 1 470 ? 13.595 11.976 -28.461 1.00 34.47 470 TYR A CA 1
ATOM 3623 C C . TYR A 1 470 ? 12.852 12.663 -29.621 1.00 34.47 470 TYR A C 1
ATOM 3625 O O . TYR A 1 470 ? 12.776 13.890 -29.649 1.00 34.47 470 TYR A O 1
ATOM 3633 N N . SER A 1 471 ? 12.319 11.922 -30.599 1.00 30.48 471 SER A N 1
ATOM 3634 C CA . SER A 1 471 ? 11.801 12.514 -31.844 1.00 30.48 471 SER A CA 1
ATOM 3635 C C . SER A 1 471 ? 10.302 12.844 -31.862 1.00 30.48 471 SER A C 1
ATOM 3637 O O . SER A 1 471 ? 9.838 13.364 -32.873 1.00 30.48 471 SER A O 1
ATOM 3639 N N . THR A 1 472 ? 9.527 12.551 -30.809 1.00 34.84 472 THR A N 1
ATOM 3640 C CA . THR A 1 472 ? 8.048 12.637 -30.864 1.00 34.84 472 THR A CA 1
ATOM 3641 C C . THR A 1 472 ? 7.361 13.507 -29.800 1.00 34.84 472 THR A C 1
ATOM 3643 O O . THR A 1 472 ? 6.144 13.419 -29.673 1.00 34.84 472 THR A O 1
ATOM 3646 N N . CYS A 1 473 ? 8.051 14.419 -29.096 1.00 26.77 473 CYS A N 1
ATOM 3647 C CA . CYS A 1 473 ? 7.343 15.431 -28.287 1.00 26.77 473 CYS A CA 1
ATOM 3648 C C . CYS A 1 473 ? 8.126 16.751 -28.104 1.00 26.77 473 CYS A C 1
ATOM 3650 O O . CYS A 1 473 ? 9.110 16.774 -27.364 1.00 26.77 473 CYS A O 1
ATOM 3652 N N . PRO A 1 474 ? 7.702 17.875 -28.718 1.00 25.89 474 PRO A N 1
ATOM 3653 C CA . PRO A 1 474 ? 8.154 19.211 -28.359 1.00 25.89 474 PRO A CA 1
ATOM 3654 C C . PRO A 1 474 ? 7.155 19.822 -27.365 1.00 25.89 474 PRO A C 1
ATOM 3656 O O . PRO A 1 474 ? 6.287 20.596 -27.756 1.00 25.89 474 PRO A O 1
ATOM 3659 N N . VAL A 1 475 ? 7.246 19.483 -26.077 1.00 24.78 475 VAL A N 1
ATOM 3660 C CA . VAL A 1 475 ? 6.541 20.249 -25.033 1.00 24.78 475 VAL A CA 1
ATOM 3661 C C . VAL A 1 475 ? 7.477 20.436 -23.836 1.00 24.78 475 VAL A C 1
ATOM 3663 O O . VAL A 1 475 ? 7.964 19.442 -23.297 1.00 24.78 475 VAL A O 1
ATOM 3666 N N . PRO A 1 476 ? 7.782 21.679 -23.418 1.00 22.86 476 PRO A N 1
ATOM 3667 C CA . PRO A 1 476 ? 8.596 21.924 -22.236 1.00 22.86 476 PRO A CA 1
ATOM 3668 C C . PRO A 1 476 ? 7.915 21.372 -20.979 1.00 22.86 476 PRO A C 1
ATOM 3670 O O . PRO A 1 476 ? 6.726 21.590 -20.753 1.00 22.86 476 PRO A O 1
ATOM 3673 N N . PHE A 1 477 ? 8.703 20.702 -20.138 1.00 25.98 477 PHE A N 1
ATOM 3674 C CA . PHE A 1 477 ? 8.361 20.331 -18.766 1.00 25.98 477 PHE A CA 1
ATOM 3675 C C . PHE A 1 477 ? 8.053 21.591 -17.933 1.00 25.98 477 PHE A C 1
ATOM 3677 O O . PHE A 1 477 ? 8.942 22.184 -17.326 1.00 25.98 477 PHE A O 1
ATOM 3684 N N . SER A 1 478 ? 6.793 22.020 -17.903 1.00 21.11 478 SER A N 1
ATOM 3685 C CA . SER A 1 478 ? 6.297 22.992 -16.914 1.00 21.11 478 SER A CA 1
ATOM 3686 C C . SER A 1 478 ? 4.862 22.740 -16.438 1.00 21.11 478 SER A C 1
ATOM 3688 O O . SER A 1 478 ? 4.340 23.527 -15.656 1.00 21.11 478 SER A O 1
ATOM 3690 N N . ALA A 1 479 ? 4.227 21.632 -16.828 1.00 22.97 479 ALA A N 1
ATOM 3691 C CA . ALA A 1 479 ? 2.854 21.333 -16.424 1.00 22.97 479 ALA A CA 1
ATOM 3692 C C . ALA A 1 479 ? 2.627 19.828 -16.212 1.00 22.97 479 ALA A C 1
ATOM 3694 O O . ALA A 1 479 ? 1.902 19.184 -16.959 1.00 22.97 479 ALA A O 1
ATOM 3695 N N . ILE A 1 480 ? 3.244 19.261 -15.175 1.00 23.27 480 ILE A N 1
ATOM 3696 C CA . ILE A 1 480 ? 2.690 18.078 -14.505 1.00 23.27 480 ILE A CA 1
ATOM 3697 C C . ILE A 1 480 ? 2.513 18.488 -13.049 1.00 23.27 480 ILE A C 1
ATOM 3699 O O . ILE A 1 480 ? 3.393 18.318 -12.208 1.00 23.27 480 ILE A O 1
ATOM 3703 N N . SER A 1 481 ? 1.382 19.147 -12.803 1.00 19.61 481 SER A N 1
ATOM 3704 C CA . SER A 1 481 ? 0.807 19.249 -11.470 1.00 19.61 481 SER A CA 1
ATOM 3705 C C . SER A 1 481 ? 0.519 17.826 -11.014 1.00 19.61 481 SER A C 1
ATOM 3707 O O . SER A 1 481 ? -0.214 17.106 -11.687 1.00 19.61 481 SER A O 1
ATOM 3709 N N . ILE A 1 482 ? 1.117 17.423 -9.898 1.00 25.17 482 ILE A N 1
ATOM 3710 C CA . ILE A 1 482 ? 0.634 16.286 -9.119 1.00 25.17 482 ILE A CA 1
ATOM 3711 C C . ILE A 1 482 ? -0.749 16.724 -8.627 1.00 25.17 482 ILE A C 1
ATOM 3713 O O . ILE A 1 482 ? -0.844 17.668 -7.843 1.00 25.17 482 ILE A O 1
ATOM 3717 N N . GLY A 1 483 ? -1.792 16.148 -9.218 1.00 23.62 483 GLY A N 1
ATOM 3718 C CA . GLY A 1 483 ? -3.190 16.322 -8.837 1.00 23.62 483 GLY A CA 1
ATOM 3719 C C . GLY A 1 483 ? -3.709 15.041 -8.223 1.00 23.62 483 GLY A C 1
ATOM 3720 O O . GLY A 1 483 ? -3.314 13.970 -8.741 1.00 23.62 483 GLY A O 1
#

InterPro domains:
  IPR011990 Tetratricopeptide-like helical domain superfamily [G3DSA:1.25.40.10] (14-211)
  IPR020103 Pseudouridine synthase, catalytic domain superfamily [SSF55120] (356-437)

Radius of gyration: 28.09 Å; Cα contacts (8 Å, |Δi|>4): 692; chains: 1; bounding box: 62×84×80 Å

Organism: NCBI:txid878477

Secondary structure (DSSP, 8-state):
--------PPPPHHHHHHHHHHTT-HHHHHHHHHHHHHHHSS--HHHHHHHHHHHHHHT-HHHHHHHHTTSTT-HHHHHHHHHHT-SGGGHHHHHHHHHHHHHTT----HHHHHHHHHHHHHTT-HHHHHHHHHHHHHTTPPP-HHHHHHHHHHHHHHTHHHHHHHHT-GGG--HHHHHHHHHHHHHHT---HHHHHHHHHHHHHHHTTSPPPHHHHHHHHHHHHHTT---HHHHHHHHHHHHHSTTTS-HHHHHHHHHHHHHHT--HHHHHHHHHHHHHHHHT--GGGS-HHHHHHHHHHHHHHHHHHHHTT---HHHHHHHHHHHHHHHHHHHHHTT-----PPPEE-PPPSSSS-EEEEE-SSEEEEEEPTT-BSS-TT-SS-BHHHHHHHHHTT--GGGG-GGGGGGBS----SS--EEEEEESSHHHHHHHHHHHHHSSSTTS-HHHH-TTS-HHHHHHHHHHHHSS----S------

Sequence (483 aa):
MHCRGVQTAAPSDGAAIGHLAKEGQWLHALHYFAEAKTQQGSVAMASCRGAIRACKQAAAWDWALATLGAAKTDPACAAAALVACRNRNKWIRSASLLMDMFSLAMKVDIASCTAAASAASDAGCWSRALSILCNAAASRLVLDEKSFLTTYQLLQQSGKDALNMILDFEELTSAQFATFMPWALASMGTSSPEEMHRAMAEAAATIRHGALDPTSLASLWWSSSMMGATNPSFVSTLSTHARRQVHEFRFQELLMVLWGACGSAKDQEVQIVFQREVAERLYKFDWASLPKRMQVARALDTLGSLWACAFSGTLTVNARSRIRAELLRFGGLLDRIQGTYFPKTPGGLRPLHDDMQPAVVFDAWDRVVLFKPADYEVHDENSDLPQVSMFMSAMFCNKLPILYDDELGHGFLHRLDVPSSGLILAAKSFEAYYDLQVHQSITQVVERSARCFLPSADPKFLHYCERRCYSTCPVPFSAISIG

Mean predicted aligned error: 13.74 Å

Nearest PDB structures (foldseek):
  5i9h-assembly1_A  TM=4.401E-01  e=4.155E-04  unidentified
  8fni-assembly1_6  TM=5.068E-01  e=8.612E-04  Trypanosoma brucei
  8ras-assembly1_G  TM=4.708E-01  e=6.519E-03  Sinapis alba
  4hnw-assembly1_A  TM=3.454E-01  e=6.552E-02  Saccharomyces cerevisiae S288C
  8w9z-assembly1_D  TM=4.082E-01  e=2.207E-01  Nicotiana tabacum